Protein AF-0000000081544835 (afdb_homodimer)

Solvent-accessible surface area (backbone atoms only — not comparable to full-atom values): 35751 Å² total; per-residue (Å²): 136,82,74,79,69,82,78,79,75,72,66,30,33,35,39,36,54,40,46,16,85,91,43,63,48,45,57,60,64,55,54,33,54,38,42,28,51,51,50,50,34,56,70,40,67,52,65,45,36,77,45,71,38,38,67,65,60,48,65,33,77,53,91,85,18,53,43,54,52,24,47,81,18,37,42,95,80,66,45,62,61,75,21,33,36,33,52,86,86,36,44,33,25,45,65,66,43,40,54,21,29,47,28,47,77,41,28,89,22,45,18,46,61,46,34,93,37,40,28,68,50,38,75,85,35,35,67,35,43,39,51,35,50,43,47,41,52,25,49,60,50,49,52,47,68,46,46,46,55,70,43,44,68,49,47,41,65,59,25,33,70,72,50,25,53,49,65,55,27,36,78,67,66,72,25,65,62,39,51,61,48,41,72,67,49,61,58,54,61,41,49,19,51,35,27,46,46,50,30,10,65,35,49,67,55,46,78,81,74,66,63,27,29,42,84,49,56,84,86,53,84,48,77,90,55,33,51,67,53,72,82,59,67,78,42,60,34,82,43,30,48,87,38,68,14,46,48,35,29,52,53,48,13,51,49,48,26,31,46,60,43,34,50,63,56,27,40,25,49,51,35,38,54,38,62,44,30,54,51,39,29,44,49,49,82,81,25,74,43,36,67,57,76,70,42,51,39,88,62,40,31,85,34,56,48,69,23,64,59,43,56,62,37,51,51,52,53,42,63,75,44,30,81,55,53,50,32,30,62,71,35,46,52,78,64,81,62,38,62,78,124,137,85,76,79,72,82,82,79,74,73,67,30,34,36,39,36,56,40,45,16,86,90,43,62,50,45,58,64,63,56,54,32,54,36,42,27,49,52,48,47,34,57,70,40,67,52,64,46,36,77,46,71,38,39,68,66,60,48,65,33,76,54,91,85,19,55,43,56,50,24,47,83,19,36,46,94,80,66,46,59,61,75,21,32,36,32,52,85,87,36,43,33,25,45,64,67,44,41,52,21,29,46,30,47,78,41,28,89,22,45,18,47,62,46,35,92,36,40,26,69,50,38,75,86,36,35,68,33,44,39,52,35,50,42,47,40,50,24,48,60,50,49,52,48,67,46,44,45,56,68,42,45,66,49,46,42,64,58,25,34,72,73,49,24,53,49,66,55,28,36,79,70,66,72,23,65,62,38,53,61,48,42,71,68,51,60,59,55,60,42,48,18,51,35,28,45,44,50,30,11,65,36,49,66,55,47,78,81,74,65,60,26,28,41,85,48,57,84,87,53,84,47,75,90,56,32,52,65,55,72,82,59,67,79,42,60,33,82,45,31,49,87,37,68,14,47,49,34,31,52,53,47,13,51,50,48,26,31,46,57,43,34,49,62,54,26,41,26,49,52,36,37,55,41,61,45,30,53,50,40,30,42,49,48,82,82,25,74,43,36,66,58,77,70,40,50,39,88,61,38,32,84,35,55,49,69,24,64,60,42,57,61,37,51,51,52,52,43,60,74,46,33,74,56,53,52,33,34,58,72,39,43,47,76,63,82,63,46,66,79,119

InterPro domains:
  IPR004045 Glutathione S-transferase, N-terminal [PS50404] (21-110)
  IPR036249 Thioredoxin-like superfamily [SSF52833] (33-110)

Nearest PDB structures (foldseek):
  8k2o-assembly4_D  TM=5.465E-01  e=6.465E-05  Thinopyrum elongatum
  7beu-assembly1_A  TM=4.600E-01  e=4.091E-03  Homo sapiens
  2ab6-assembly1_A  TM=5.262E-01  e=4.598E-02  Homo sapiens
  8k2o-assembly4_D  TM=5.471E-01  e=4.893E-05  Thinopyrum elongatum
  4j2f-assembly1_A-2  TM=5.824E-01  e=7.814E-04  Ricinus communis

Secondary structure (DSSP, 8-state):
-----------EEEEEE-S-TT-TTS-S--SHHHHHHHHHHHHHT--EEEEEE-HHHHH--STT-HHHHHGGGSTTTTS--S-EEEETTEEEESHHHHHHHHHHHSTTSB-SSSTTSBGGGTGGGHHHHHHHHHHHHHHHHHHHHHHHHHHHHHHHTTS-HHHHHHHTSHHHHTSTTHHHHHHHS-HHHHHHHHHHHHHHHGGGGSPPPPP-BTTPPTT---TTT--PPP--S---SSS-SSS--HHHHHHHHHHHHHHHH-HHHHHHHHSSSSHHHHHHHHHGGGGTT---GGGGSTT-STT----TTHHHHHHHHHHHHHHHHHHHHTT----S-----/-----------EEEEEE-S-TT-TTS-S--SHHHHHHHHHHHHHT--EEEEEE-HHHHH--STT-HHHHHGGGS-TTSS--S-EEEETTEEEESHHHHHHHHHHHSTTSB-SSSTTSBGGGTGGGHHHHHHHHHHHHHHHHHHHHHHHHHHHHHHHTTS-HHHHHHHTSHHHHTSTTHHHHHHHS-HHHHHHHHHHHHHHHGGGGSPPPPP-BTTPPTT---TTT--PPP--S---SSSSSSS--HHHHHHHHHHHHHHHH-HHHHHHHH-SSSHHHHHHHHHGGGGTT---GGGGSTT-STT----TTHHHHHHHHHHHTHHHHHHHHTT----S-----

Radius of gyration: 26.24 Å; Cα contacts (8 Å, |Δi|>4): 1196; chains: 2; bounding box: 68×91×62 Å

Organism: NCBI:txid157183

Sequence (682 aa):
MSSASPNSTVLLVLYDILPNVHQPQRPYALLPNPWITRLILKSKGIPFVVKPITTTELRAEGPGSFRERFGSTLGPNDRPLIPMIEHNGRLVGDTVTIAHYLDFHFPETPSPYLPELQASQLKENALAHSIAANQATQLRATIAQRHVQLVYEQCTELFDEEQRGWMRSDAKLGMPNAYNLFMSMDRATLLASARIHVAGVFSILSPPSTPRIEGLSPHQDTTDLLLTPPAQQQQQFLSSPTKPGLLDFTVFGWFLLTYTADLPLNHAIWSESSFKAREWLGVYKGGEYALRGDVAKEGHWPGDVPLRGVEEWATRMFALYDNYTRRIVEGEVLEGEPEKLMSSASPNSTVLLVLYDILPNVHQPQRPYALLPNPWITRLILKSKGIPFVVKPITTTELRAEGPGSFRERFGSTLGPNDRPLIPMIEHNGRLVGDTVTIAHYLDFHFPETPSPYLPELQASQLKENALAHSIAANQATQLRATIAQRHVQLVYEQCTELFDEEQRGWMRSDAKLGMPNAYNLFMSMDRATLLASARIHVAGVFSILSPPSTPRIEGLSPHQDTTDLLLTPPAQQQQQFLSSPTKPGLLDFTVFGWFLLTYTADLPLNHAIWSESSFKAREWLGVYKGGEYALRGDVAKEGHWPGDVPLRGVEEWATRMFALYDNYTRRIVEGEVLEGEPEKL

Foldseek 3Di:
DDPPDPPPQQAKEKEFEQQEPVCSLFQTHQFLFSLLLVVQCVQQVGQHHYDYDYPCQQQDDDPPGPLVLCPPNCPDLSGNDDTWMADPRHIFHDNLRSQVVCCVVSQQGARLLQRVDGSVCCVVVVVSSVVSSVVLVVLLVPQCVLLCLQQVVLLLVSGPPVRSPVSQDCSNVVHPPVNVVSVPDQNLVSLLVLQVVLLVLCVLLDDDDADDDPPDDGPDDCVVPDDDDPPPARQLESNGRPDHHSSRSSVVSSLLNCLQSPVLSSCCRQPQANVSVQVCCCPVPPNPNHDDDPCNDAPRRSSRHGNPSRVSSNVVVCVSCPVPSVCSSVSRSPPPPSVPD/DPPPDPPPQQAKEKEFEQQEPVCSLAFTHQFLFSLLLVVLCVQQVGFHHYDYDYPCQQQDDDPPGPLVLCPPNCDDLSGNDDTWMADPNHIFHDNLRSQVVCCVVSQQGARLLQRVDGSVCCVVVVVSSVVSSVVLVVLLVPQCVLLCLQQVVLLLVSGPPVRSCVSQDCSNVVHPPVNVVSVPDQNLVSLLVLQVVLLVLCVLLDDDDADDDPPDDGPDDCVVPDDDDPPPARQLESNGRPDHHSSRSSVVSSLLNCLQSPVLSSCCRQPQANVSVQVCCCPPPPNPNHDDDQCNDAPRRSSRHGNPSRVSSNVVVCVSVPCPSVCSSVSRSPPPPSVDD

pLDDT: mean 86.7, std 15.69, range [23.08, 98.38]

Structure (mmCIF, N/CA/C/O backbone):
data_AF-0000000081544835-model_v1
#
loop_
_entity.id
_entity.type
_entity.pdbx_description
1 polymer 'Uncharacterized protein'
#
loop_
_atom_site.group_PDB
_atom_site.id
_atom_site.type_symbol
_atom_site.label_atom_id
_atom_site.label_alt_id
_atom_site.label_comp_id
_atom_site.label_asym_id
_atom_site.label_entity_id
_atom_site.label_seq_id
_atom_site.pdbx_PDB_ins_code
_atom_site.Cartn_x
_atom_site.Cartn_y
_atom_site.Cartn_z
_atom_site.occupancy
_atom_site.B_iso_or_equiv
_atom_site.auth_seq_id
_atom_site.auth_comp_id
_atom_site.auth_asym_id
_atom_site.auth_atom_id
_atom_site.pdbx_PDB_model_num
ATOM 1 N N . MET A 1 1 ? -37.125 -48.875 -10.977 1 27 1 MET A N 1
ATOM 2 C CA . MET A 1 1 ? -36.5 -48.219 -9.836 1 27 1 MET A CA 1
ATOM 3 C C . MET A 1 1 ? -35.188 -47.562 -10.234 1 27 1 MET A C 1
ATOM 5 O O . MET A 1 1 ? -34.156 -48.25 -10.352 1 27 1 MET A O 1
ATOM 9 N N . SER A 1 2 ? -35.062 -46.625 -11.125 1 27.91 2 SER A N 1
ATOM 10 C CA . SER A 1 2 ? -34.031 -46.062 -12.008 1 27.91 2 SER A CA 1
ATOM 11 C C . SER A 1 2 ? -32.906 -45.406 -11.211 1 27.91 2 SER A C 1
ATOM 13 O O . SER A 1 2 ? -33.188 -44.469 -10.43 1 27.91 2 SER A O 1
ATOM 15 N N . SER A 1 3 ? -31.875 -46.094 -10.703 1 28.77 3 SER A N 1
ATOM 16 C CA . SER A 1 3 ? -30.719 -45.688 -9.914 1 28.77 3 SER A CA 1
ATOM 17 C C . SER A 1 3 ? -30.062 -44.438 -10.484 1 28.77 3 SER A C 1
ATOM 19 O O . SER A 1 3 ? -29.781 -44.375 -11.68 1 28.77 3 SER A O 1
ATOM 21 N N . ALA A 1 4 ? -30.484 -43.25 -9.953 1 38.69 4 ALA A N 1
ATOM 22 C CA . ALA A 1 4 ? -29.875 -41.969 -10.336 1 38.69 4 ALA A CA 1
ATOM 23 C C . ALA A 1 4 ? -28.375 -42.125 -10.523 1 38.69 4 ALA A C 1
ATOM 25 O O . ALA A 1 4 ? -27.672 -42.625 -9.648 1 38.69 4 ALA A O 1
ATOM 26 N N . SER A 1 5 ? -27.828 -42.375 -11.727 1 34.06 5 SER A N 1
ATOM 27 C CA . SER A 1 5 ? -26.438 -42.438 -12.117 1 34.06 5 SER A CA 1
ATOM 28 C C . SER A 1 5 ? -25.578 -41.469 -11.328 1 34.06 5 SER A C 1
ATOM 30 O O . SER A 1 5 ? -26.031 -40.344 -11.031 1 34.06 5 SER A O 1
ATOM 32 N N . PRO A 1 6 ? -24.5 -41.844 -10.586 1 37.78 6 PRO A N 1
ATOM 33 C CA . PRO A 1 6 ? -23.672 -40.938 -9.773 1 37.78 6 PRO A CA 1
ATOM 34 C C . PRO A 1 6 ? -23.312 -39.656 -10.5 1 37.78 6 PRO A C 1
ATOM 36 O O . PRO A 1 6 ? -23.125 -39.656 -11.719 1 37.78 6 PRO A O 1
ATOM 39 N N . ASN A 1 7 ? -23.922 -38.469 -10.359 1 38.34 7 ASN A N 1
ATOM 40 C CA . ASN A 1 7 ? -23.562 -37.125 -10.805 1 38.34 7 ASN A CA 1
ATOM 41 C C . ASN A 1 7 ? -22.062 -36.938 -10.891 1 38.34 7 ASN A C 1
ATOM 43 O O . ASN A 1 7 ? -21.359 -36.969 -9.875 1 38.34 7 ASN A O 1
ATOM 47 N N . SER A 1 8 ? -21.234 -37.469 -11.758 1 40.53 8 SER A N 1
ATOM 48 C CA . SER A 1 8 ? -19.828 -37.312 -12.07 1 40.53 8 SER A CA 1
ATOM 49 C C . SER A 1 8 ? -19.359 -35.875 -11.75 1 40.53 8 SER A C 1
ATOM 51 O O . SER A 1 8 ? -19.688 -34.938 -12.477 1 40.53 8 SER A O 1
ATOM 53 N N . THR A 1 9 ? -19.438 -35.312 -10.586 1 49.5 9 THR A N 1
ATOM 54 C CA . THR A 1 9 ? -18.984 -34.031 -10.07 1 49.5 9 THR A CA 1
ATOM 55 C C . THR A 1 9 ? -17.688 -33.594 -10.75 1 49.5 9 THR A C 1
ATOM 57 O O . THR A 1 9 ? -16.656 -34.281 -10.633 1 49.5 9 THR A O 1
ATOM 60 N N . VAL A 1 10 ? -17.672 -33.094 -11.93 1 56.66 10 VAL A N 1
ATOM 61 C CA . VAL A 1 10 ? -16.578 -32.562 -12.711 1 56.66 10 VAL A CA 1
ATOM 62 C C . VAL A 1 10 ? -15.641 -31.766 -11.797 1 56.66 10 VAL A C 1
ATOM 64 O O . VAL A 1 10 ? -16.047 -30.766 -11.195 1 56.66 10 VAL A O 1
ATOM 67 N N . LEU A 1 11 ? -14.445 -32.312 -11.289 1 80.5 11 LEU A N 1
ATOM 68 C CA . LEU A 1 11 ? -13.477 -31.812 -10.312 1 80.5 11 LEU A CA 1
ATOM 69 C C . LEU A 1 11 ? -12.719 -30.609 -10.852 1 80.5 11 LEU A C 1
ATOM 71 O O . LEU A 1 11 ? -12.305 -30.594 -12.016 1 80.5 11 LEU A O 1
ATOM 75 N N . LEU A 1 12 ? -12.82 -29.422 -10.352 1 93.81 12 LEU A N 1
ATOM 76 C CA . LEU A 1 12 ? -12.023 -28.234 -10.617 1 93.81 12 LEU A CA 1
ATOM 77 C C . LEU A 1 12 ? -10.531 -28.547 -10.547 1 93.81 12 LEU A C 1
ATOM 79 O O . LEU A 1 12 ? -10.086 -29.266 -9.648 1 93.81 12 LEU A O 1
ATOM 83 N N . VAL A 1 13 ? -9.797 -28.203 -11.641 1 94.5 13 VAL A N 1
ATOM 84 C CA . VAL A 1 13 ? -8.359 -28.422 -11.719 1 94.5 13 VAL A CA 1
ATOM 85 C C . VAL A 1 13 ? -7.621 -27.109 -11.453 1 94.5 13 VAL A C 1
ATOM 87 O O . VAL A 1 13 ? -7.973 -26.078 -12.016 1 94.5 13 VAL A O 1
ATOM 90 N N . LEU A 1 14 ? -6.676 -27.125 -10.578 1 93.81 14 LEU A N 1
ATOM 91 C CA . LEU A 1 14 ? -5.734 -26.016 -10.383 1 93.81 14 LEU A CA 1
ATOM 92 C C . LEU A 1 14 ? -4.387 -26.328 -11.023 1 93.81 14 LEU A C 1
ATOM 94 O O . LEU A 1 14 ? -3.75 -27.328 -10.672 1 93.81 14 LEU A O 1
ATOM 98 N N . TYR A 1 15 ? -3.996 -25.531 -11.961 1 92.81 15 TYR A N 1
ATOM 99 C CA . TYR A 1 15 ? -2.67 -25.672 -12.547 1 92.81 15 TYR A CA 1
ATOM 100 C C . TYR A 1 15 ? -1.624 -24.938 -11.719 1 92.81 15 TYR A C 1
ATOM 102 O O . TYR A 1 15 ? -1.771 -23.75 -11.43 1 92.81 15 TYR A O 1
ATOM 110 N N . ASP A 1 16 ? -0.625 -25.641 -11.289 1 89.62 16 ASP A N 1
ATOM 111 C CA . ASP A 1 16 ? 0.481 -25.094 -10.508 1 89.62 16 ASP A CA 1
ATOM 112 C C . ASP A 1 16 ? 1.826 -25.469 -11.125 1 89.62 16 ASP A C 1
ATOM 114 O O . ASP A 1 16 ? 1.907 -26.406 -11.938 1 89.62 16 ASP A O 1
ATOM 118 N N . ILE A 1 17 ? 2.85 -24.797 -10.773 1 89.19 17 ILE A N 1
ATOM 119 C CA . ILE A 1 17 ? 4.148 -25 -11.406 1 89.19 17 ILE A CA 1
ATOM 120 C C . ILE A 1 17 ? 4.887 -26.141 -10.727 1 89.19 17 ILE A C 1
ATOM 122 O O . ILE A 1 17 ? 4.852 -26.281 -9.5 1 89.19 17 ILE A O 1
ATOM 126 N N . LEU A 1 18 ? 5.418 -27.031 -11.539 1 86.44 18 LEU A N 1
ATOM 127 C CA . LEU A 1 18 ? 6.391 -28.031 -11.133 1 86.44 18 LEU A CA 1
ATOM 128 C C . LEU A 1 18 ? 7.812 -27.547 -11.359 1 86.44 18 LEU A C 1
ATOM 130 O O . LEU A 1 18 ? 8.328 -27.594 -12.477 1 86.44 18 LEU A O 1
ATOM 134 N N . PRO A 1 19 ? 8.469 -27.094 -10.336 1 86.88 19 PRO A N 1
ATOM 135 C CA . PRO A 1 19 ? 9.766 -26.453 -10.539 1 86.88 19 PRO A CA 1
ATOM 136 C C . PRO A 1 19 ? 10.859 -27.422 -10.984 1 86.88 19 PRO A C 1
ATOM 138 O O . PRO A 1 19 ? 11.75 -27.047 -11.742 1 86.88 19 PRO A O 1
ATOM 141 N N . ASN A 1 20 ? 10.82 -28.656 -10.461 1 86.62 20 ASN A N 1
ATOM 142 C CA . ASN A 1 20 ? 11.875 -29.625 -10.742 1 86.62 20 ASN A CA 1
ATOM 143 C C . ASN A 1 20 ? 11.305 -30.984 -11.133 1 86.62 20 ASN A C 1
ATOM 145 O O . ASN A 1 20 ? 10.812 -31.719 -10.273 1 86.62 20 ASN A O 1
ATOM 149 N N . VAL A 1 21 ? 11.438 -31.359 -12.383 1 84.88 21 VAL A N 1
ATOM 150 C CA . VAL A 1 21 ? 10.836 -32.594 -12.906 1 84.88 21 VAL A CA 1
ATOM 151 C C . VAL A 1 21 ? 11.594 -33.812 -12.367 1 84.88 21 VAL A C 1
ATOM 153 O O . VAL A 1 21 ? 11.055 -34.906 -12.336 1 84.88 21 VAL A O 1
ATOM 156 N N . HIS A 1 22 ? 12.805 -33.531 -12.008 1 84.06 22 HIS A N 1
ATOM 157 C CA . HIS A 1 22 ? 13.625 -34.625 -11.531 1 84.06 22 HIS A CA 1
ATOM 158 C C . HIS A 1 22 ? 13.406 -34.875 -10.039 1 84.06 22 HIS A C 1
ATOM 160 O O . HIS A 1 22 ? 13.812 -35.906 -9.516 1 84.06 22 HIS A O 1
ATOM 166 N N . GLN A 1 23 ? 12.859 -33.906 -9.328 1 76.69 23 GLN A N 1
ATOM 167 C CA . GLN A 1 23 ? 12.492 -34.031 -7.918 1 76.69 23 GLN A CA 1
ATOM 168 C C . GLN A 1 23 ? 11.07 -33.531 -7.684 1 76.69 23 GLN A C 1
ATOM 170 O O . GLN A 1 23 ? 10.859 -32.531 -6.961 1 76.69 23 GLN A O 1
ATOM 175 N N . PRO A 1 24 ? 10.195 -34.188 -8.266 1 64.62 24 PRO A N 1
ATOM 176 C CA . PRO A 1 24 ? 8.82 -33.688 -8.281 1 64.62 24 PRO A CA 1
ATOM 177 C C . PRO A 1 24 ? 8.195 -33.656 -6.891 1 64.62 24 PRO A C 1
ATOM 179 O O . PRO A 1 24 ? 7.168 -33 -6.691 1 64.62 24 PRO A O 1
ATOM 182 N N . GLN A 1 25 ? 8.898 -34.438 -5.949 1 57.38 25 GLN A N 1
ATOM 183 C CA . GLN A 1 25 ? 8.352 -34.469 -4.598 1 57.38 25 GLN A CA 1
ATOM 184 C C . GLN A 1 25 ? 8.617 -33.188 -3.857 1 57.38 25 GLN A C 1
ATOM 186 O O . GLN A 1 25 ? 8.047 -32.938 -2.791 1 57.38 25 GLN A O 1
ATOM 191 N N . ARG A 1 26 ? 9.656 -32.375 -4.242 1 57.75 26 ARG A N 1
ATOM 192 C CA . ARG A 1 26 ? 10.031 -31.234 -3.42 1 57.75 26 ARG A CA 1
ATOM 193 C C . ARG A 1 26 ? 9.836 -29.922 -4.184 1 57.75 26 ARG A C 1
ATOM 195 O O . ARG A 1 26 ? 9.992 -29.891 -5.406 1 57.75 26 ARG A O 1
ATOM 202 N N . PRO A 1 27 ? 9.672 -29.094 -3.186 1 56.38 27 PRO A N 1
ATOM 203 C CA . PRO A 1 27 ? 8.391 -28.438 -2.904 1 56.38 27 PRO A CA 1
ATOM 204 C C . PRO A 1 27 ? 7.578 -28.172 -4.168 1 56.38 27 PRO A C 1
ATOM 206 O O . PRO A 1 27 ? 8.133 -27.734 -5.18 1 56.38 27 PRO A O 1
ATOM 209 N N . TYR A 1 28 ? 6.121 -28.812 -4.219 1 56.66 28 TYR A N 1
ATOM 210 C CA . TYR A 1 28 ? 5.188 -28.391 -5.25 1 56.66 28 TYR A CA 1
ATOM 211 C C . TYR A 1 28 ? 4.41 -27.156 -4.801 1 56.66 28 TYR A C 1
ATOM 213 O O . TYR A 1 28 ? 4.312 -26.875 -3.604 1 56.66 28 TYR A O 1
ATOM 221 N N . ALA A 1 29 ? 4.469 -25.984 -5.434 1 61.53 29 ALA A N 1
ATOM 222 C CA . ALA A 1 29 ? 3.74 -24.75 -5.168 1 61.53 29 ALA A CA 1
ATOM 223 C C . ALA A 1 29 ? 4.668 -23.672 -4.613 1 61.53 29 ALA A C 1
ATOM 225 O O . ALA A 1 29 ? 4.555 -23.297 -3.447 1 61.53 29 ALA A O 1
ATOM 226 N N . LEU A 1 30 ? 5.406 -23.297 -5.332 1 78.44 30 LEU A N 1
ATOM 227 C CA . LEU A 1 30 ? 6.477 -22.391 -4.945 1 78.44 30 LEU A CA 1
ATOM 228 C C . LEU A 1 30 ? 6.031 -20.938 -5.098 1 78.44 30 LEU A C 1
ATOM 230 O O . LEU A 1 30 ? 6.168 -20.141 -4.164 1 78.44 30 LEU A O 1
ATOM 234 N N . LEU A 1 31 ? 5.305 -20.734 -6.121 1 89.56 31 LEU A N 1
ATOM 235 C CA . LEU A 1 31 ? 5.094 -19.344 -6.52 1 89.56 31 LEU A CA 1
ATOM 236 C C . LEU A 1 31 ? 3.871 -18.766 -5.82 1 89.56 31 LEU A C 1
ATOM 238 O O . LEU A 1 31 ? 2.889 -19.469 -5.586 1 89.56 31 LEU A O 1
ATOM 242 N N . PRO A 1 32 ? 3.846 -17.516 -5.484 1 93.25 32 PRO A N 1
ATOM 243 C CA . PRO A 1 32 ? 2.783 -16.875 -4.703 1 93.25 32 PRO A CA 1
ATOM 244 C C . PRO A 1 32 ? 1.423 -16.938 -5.395 1 93.25 32 PRO A C 1
ATOM 246 O O . PRO A 1 32 ? 0.409 -17.203 -4.742 1 93.25 32 PRO A O 1
ATOM 249 N N . ASN A 1 33 ? 1.358 -16.75 -6.684 1 93.62 33 ASN A N 1
ATOM 250 C CA . ASN A 1 33 ? 0.078 -16.594 -7.367 1 93.62 33 ASN A CA 1
ATOM 251 C C . ASN A 1 33 ? -0.736 -17.891 -7.328 1 93.62 33 ASN A C 1
ATOM 253 O O . ASN A 1 33 ? -1.919 -17.875 -6.98 1 93.62 33 ASN A O 1
ATOM 257 N N . PRO A 1 34 ? -0.154 -19.047 -7.621 1 92.25 34 PRO A N 1
ATOM 258 C CA . PRO A 1 34 ? -0.93 -20.281 -7.449 1 92.25 34 PRO A CA 1
ATOM 259 C C . PRO A 1 34 ? -1.354 -20.5 -6 1 92.25 34 PRO A C 1
ATOM 261 O O . PRO A 1 34 ? -2.43 -21.047 -5.75 1 92.25 34 PRO A O 1
ATOM 264 N N . TRP A 1 35 ? -0.505 -20.094 -5.055 1 91.56 35 TRP A N 1
ATOM 265 C CA . TRP A 1 35 ? -0.879 -20.203 -3.65 1 91.56 35 TRP A CA 1
ATOM 266 C C . TRP A 1 35 ? -2.146 -19.406 -3.363 1 91.56 35 TRP A C 1
ATOM 268 O O . TRP A 1 35 ? -3.031 -19.875 -2.643 1 91.56 35 TRP A O 1
ATOM 278 N N . ILE A 1 36 ? -2.23 -18.203 -3.881 1 95.19 36 ILE A N 1
ATOM 279 C CA . ILE A 1 36 ? -3.389 -17.359 -3.645 1 95.19 36 ILE A CA 1
ATOM 280 C C . ILE A 1 36 ? -4.66 -18.078 -4.098 1 95.19 36 ILE A C 1
ATOM 282 O O . ILE A 1 36 ? -5.637 -18.156 -3.348 1 95.19 36 ILE A O 1
ATOM 286 N N . THR A 1 37 ? -4.648 -18.672 -5.285 1 95.19 37 THR A N 1
ATOM 287 C CA . THR A 1 37 ? -5.809 -19.375 -5.816 1 95.19 37 THR A CA 1
ATOM 288 C C . THR A 1 37 ? -6.117 -20.609 -4.98 1 95.19 37 THR A C 1
ATOM 290 O O . THR A 1 37 ? -7.281 -20.891 -4.691 1 95.19 37 THR A O 1
ATOM 293 N N . ARG A 1 38 ? -5.094 -21.297 -4.613 1 91.62 38 ARG A N 1
ATOM 294 C CA . ARG A 1 38 ? -5.254 -22.469 -3.75 1 91.62 38 ARG A CA 1
ATOM 295 C C . ARG A 1 38 ? -5.965 -22.094 -2.455 1 91.62 38 ARG A C 1
ATOM 297 O O . ARG A 1 38 ? -6.887 -22.797 -2.025 1 91.62 38 ARG A O 1
ATOM 304 N N . LEU A 1 39 ? -5.535 -21.047 -1.854 1 93.19 39 LEU A N 1
ATOM 305 C CA . LEU A 1 39 ? -6.094 -20.609 -0.579 1 93.19 39 LEU A CA 1
ATOM 306 C C . LEU A 1 39 ? -7.523 -20.109 -0.753 1 93.19 39 LEU A C 1
ATOM 308 O O . LEU A 1 39 ? -8.359 -20.297 0.134 1 93.19 39 LEU A O 1
ATOM 312 N N . ILE A 1 40 ? -7.832 -19.453 -1.902 1 96.25 40 ILE A N 1
ATOM 313 C CA . ILE A 1 40 ? -9.211 -19.078 -2.209 1 96.25 40 ILE A CA 1
ATOM 314 C C . ILE A 1 40 ? -10.086 -20.328 -2.291 1 96.25 40 ILE A C 1
ATOM 316 O O . ILE A 1 40 ? -11.156 -20.375 -1.687 1 96.25 40 ILE A O 1
ATOM 320 N N . LEU A 1 41 ? -9.625 -21.328 -3.02 1 93.94 41 LEU A N 1
ATOM 321 C CA . LEU A 1 41 ? -10.383 -22.578 -3.174 1 93.94 41 LEU A CA 1
ATOM 322 C C . LEU A 1 41 ? -10.625 -23.234 -1.819 1 93.94 41 LEU A C 1
ATOM 324 O O . LEU A 1 41 ? -11.742 -23.688 -1.535 1 93.94 41 LEU A O 1
ATOM 328 N N . LYS A 1 42 ? -9.617 -23.234 -1.012 1 91 42 LYS A N 1
ATOM 329 C CA . LYS A 1 42 ? -9.734 -23.828 0.318 1 91 42 LYS A CA 1
ATOM 330 C C . LYS A 1 42 ? -10.719 -23.047 1.187 1 91 42 LYS A C 1
ATOM 332 O O . LYS A 1 42 ? -11.547 -23.625 1.884 1 91 42 LYS A O 1
ATOM 337 N N . SER A 1 43 ? -10.609 -21.734 1.149 1 93.62 43 SER A N 1
ATOM 338 C CA . SER A 1 43 ? -11.477 -20.906 1.968 1 93.62 43 SER A CA 1
ATOM 339 C C . SER A 1 43 ? -12.938 -21.062 1.562 1 93.62 43 SER A C 1
ATOM 341 O O . SER A 1 43 ? -13.836 -20.938 2.398 1 93.62 43 SER A O 1
ATOM 343 N N . LYS A 1 44 ? -13.172 -21.391 0.288 1 95.12 44 LYS A N 1
ATOM 344 C CA . LYS A 1 44 ? -14.523 -21.562 -0.24 1 95.12 44 LYS A CA 1
ATOM 345 C C . LYS A 1 44 ? -15.008 -23 -0.087 1 95.12 44 LYS A C 1
ATOM 347 O O . LYS A 1 44 ? -16.188 -23.297 -0.321 1 95.12 44 LYS A O 1
ATOM 352 N N . GLY A 1 45 ? -14.094 -23.891 0.273 1 91.06 45 GLY A N 1
ATOM 353 C CA . GLY A 1 45 ? -14.453 -25.281 0.428 1 91.06 45 GLY A CA 1
ATOM 354 C C . GLY A 1 45 ? -14.734 -25.969 -0.892 1 91.06 45 GLY A C 1
ATOM 355 O O . GLY A 1 45 ? -15.57 -26.875 -0.957 1 91.06 45 GLY A O 1
ATOM 356 N N . ILE A 1 46 ? -14.094 -25.547 -1.928 1 92.88 46 ILE A N 1
ATOM 357 C CA . ILE A 1 46 ? -14.305 -26.125 -3.252 1 92.88 46 ILE A CA 1
ATOM 358 C C . ILE A 1 46 ? -13.312 -27.25 -3.486 1 92.88 46 ILE A C 1
ATOM 360 O O . ILE A 1 46 ? -12.102 -27.047 -3.41 1 92.88 46 ILE A O 1
ATOM 364 N N . PRO A 1 47 ? -13.82 -28.453 -3.736 1 90.44 47 PRO A N 1
ATOM 365 C CA . PRO A 1 47 ? -12.891 -29.531 -4.066 1 90.44 47 PRO A CA 1
ATOM 366 C C . PRO A 1 47 ? -12.141 -29.297 -5.375 1 90.44 47 PRO A C 1
ATOM 368 O O . PRO A 1 47 ? -12.719 -28.766 -6.332 1 90.44 47 PRO A O 1
ATOM 371 N N . PHE A 1 48 ? -10.867 -29.578 -5.422 1 89.75 48 PHE A N 1
ATOM 372 C CA . PHE A 1 48 ? -10.07 -29.422 -6.629 1 89.75 48 PHE A CA 1
ATOM 373 C C . PHE A 1 48 ? -8.906 -30.406 -6.645 1 89.75 48 PHE A C 1
ATOM 375 O O . PHE A 1 48 ? -8.57 -30.984 -5.613 1 89.75 48 PHE A O 1
ATOM 382 N N . VAL A 1 49 ? -8.445 -30.656 -7.82 1 87.75 49 VAL A N 1
ATOM 383 C CA . VAL A 1 49 ? -7.211 -31.406 -8 1 87.75 49 VAL A CA 1
ATOM 384 C C . VAL A 1 49 ? -6.129 -30.5 -8.578 1 87.75 49 VAL A C 1
ATOM 386 O O . VAL A 1 49 ? -6.434 -29.531 -9.289 1 87.75 49 VAL A O 1
ATOM 389 N N . VAL A 1 50 ? -4.84 -30.75 -8.227 1 86.75 50 VAL A N 1
ATOM 390 C CA . VAL A 1 50 ? -3.725 -29.938 -8.711 1 86.75 50 VAL A CA 1
ATOM 391 C C . VAL A 1 50 ? -3.047 -30.641 -9.883 1 86.75 50 VAL A C 1
ATOM 393 O O . VAL A 1 50 ? -2.76 -31.844 -9.812 1 86.75 50 VAL A O 1
ATOM 396 N N . LYS A 1 51 ? -2.947 -30.016 -10.914 1 88.81 51 LYS A N 1
ATOM 397 C CA . LYS A 1 51 ? -2.154 -30.484 -12.047 1 88.81 51 LYS A CA 1
ATOM 398 C C . LYS A 1 51 ? -0.86 -29.688 -12.18 1 88.81 51 LYS A C 1
ATOM 400 O O . LYS A 1 51 ? -0.879 -28.531 -12.609 1 88.81 51 LYS A O 1
ATOM 405 N N . PRO A 1 52 ? 0.266 -30.281 -11.812 1 88.25 52 PRO A N 1
ATOM 406 C CA . PRO A 1 52 ? 1.551 -29.594 -11.992 1 88.25 52 PRO A CA 1
ATOM 407 C C . PRO A 1 52 ? 1.964 -29.5 -13.461 1 88.25 52 PRO A C 1
ATOM 409 O O . PRO A 1 52 ? 1.77 -30.438 -14.227 1 88.25 52 PRO A O 1
ATOM 412 N N . ILE A 1 53 ? 2.424 -28.359 -13.828 1 91 53 ILE A N 1
ATOM 413 C CA . ILE A 1 53 ? 2.922 -28.156 -15.188 1 91 53 ILE A CA 1
ATOM 414 C C . ILE A 1 53 ? 4.285 -27.484 -15.141 1 91 53 ILE A C 1
ATOM 416 O O . ILE A 1 53 ? 4.602 -26.781 -14.172 1 91 53 ILE A O 1
ATOM 420 N N . THR A 1 54 ? 5.129 -27.719 -16.141 1 91.94 54 THR A N 1
ATOM 421 C CA . THR A 1 54 ? 6.43 -27.062 -16.25 1 91.94 54 THR A CA 1
ATOM 422 C C . THR A 1 54 ? 6.309 -25.719 -16.969 1 91.94 54 THR A C 1
ATOM 424 O O . THR A 1 54 ? 5.273 -25.438 -17.562 1 91.94 54 THR A O 1
ATOM 427 N N . THR A 1 55 ? 7.387 -24.953 -16.875 1 93.62 55 THR A N 1
ATOM 428 C CA . THR A 1 55 ? 7.414 -23.703 -17.609 1 93.62 55 THR A CA 1
ATOM 429 C C . THR A 1 55 ? 7.387 -23.953 -19.109 1 93.62 55 THR A C 1
ATOM 431 O O . THR A 1 55 ? 6.867 -23.141 -19.875 1 93.62 55 THR A O 1
ATOM 434 N N . THR A 1 56 ? 7.93 -25.094 -19.516 1 94.19 56 THR A N 1
ATOM 435 C CA . THR A 1 56 ? 7.91 -25.484 -20.922 1 94.19 56 THR A CA 1
ATOM 436 C C . THR A 1 56 ? 6.484 -25.766 -21.391 1 94.19 56 THR A C 1
ATOM 438 O O . THR A 1 56 ? 6.074 -25.297 -22.453 1 94.19 56 THR A O 1
ATOM 441 N N . GLU A 1 57 ? 5.766 -26.484 -20.594 1 93.88 57 GLU A N 1
ATOM 442 C CA . GLU A 1 57 ? 4.371 -26.766 -20.922 1 93.88 57 GLU A CA 1
ATOM 443 C C . GLU A 1 57 ? 3.531 -25.5 -20.922 1 93.88 57 GLU A C 1
ATOM 445 O O . GLU A 1 57 ? 2.654 -25.328 -21.781 1 93.88 57 GLU A O 1
ATOM 450 N N . LEU A 1 58 ? 3.812 -24.609 -19.984 1 93.94 58 LEU A N 1
ATOM 451 C CA . LEU A 1 58 ? 3.1 -23.344 -19.891 1 93.94 58 LEU A CA 1
ATOM 452 C C . LEU A 1 58 ? 3.312 -22.516 -21.156 1 93.94 58 LEU A C 1
ATOM 454 O O . LEU A 1 58 ? 2.383 -21.859 -21.625 1 93.94 58 LEU A O 1
ATOM 458 N N . ARG A 1 59 ? 4.445 -22.609 -21.75 1 93.62 59 ARG A N 1
ATOM 459 C CA . ARG A 1 59 ? 4.836 -21.75 -22.859 1 93.62 59 ARG A CA 1
ATOM 460 C C . ARG A 1 59 ? 4.594 -22.438 -24.188 1 93.62 59 ARG A C 1
ATOM 462 O O . ARG A 1 59 ? 4.848 -21.875 -25.25 1 93.62 59 ARG A O 1
ATOM 469 N N . ALA A 1 60 ? 4.141 -23.609 -24.125 1 94.38 60 ALA A N 1
ATOM 470 C CA . ALA A 1 60 ? 3.953 -24.391 -25.344 1 94.38 60 ALA A CA 1
ATOM 471 C C . ALA A 1 60 ? 3.006 -23.703 -26.312 1 94.38 60 ALA A C 1
ATOM 473 O O . ALA A 1 60 ? 2.143 -22.922 -25.891 1 94.38 60 ALA A O 1
ATOM 474 N N . GLU A 1 61 ? 3.23 -24.016 -27.516 1 92.44 61 GLU A N 1
ATOM 475 C CA . GLU A 1 61 ? 2.377 -23.516 -28.594 1 92.44 61 GLU A CA 1
ATOM 476 C C . GLU A 1 61 ? 1.732 -24.672 -29.359 1 92.44 61 GLU A C 1
ATOM 478 O O . GLU A 1 61 ? 2.15 -25.828 -29.234 1 92.44 61 GLU A O 1
ATOM 483 N N . GLY A 1 62 ? 0.661 -24.328 -30.078 1 92.19 62 GLY A N 1
ATOM 484 C CA . GLY A 1 62 ? 0.022 -25.328 -30.922 1 92.19 62 GLY A CA 1
ATOM 485 C C . GLY A 1 62 ? -1.328 -25.766 -30.406 1 92.19 62 GLY A C 1
ATOM 486 O O . GLY A 1 62 ? -1.873 -25.172 -29.469 1 92.19 62 GLY A O 1
ATOM 487 N N . PRO A 1 63 ? -1.835 -26.797 -31.031 1 93.69 63 PRO A N 1
ATOM 488 C CA . PRO A 1 63 ? -3.182 -27.266 -30.672 1 93.69 63 PRO A CA 1
ATOM 489 C C . PRO A 1 63 ? -3.273 -27.75 -29.219 1 93.69 63 PRO A C 1
ATOM 491 O O . PRO A 1 63 ? -2.447 -28.562 -28.797 1 93.69 63 PRO A O 1
ATOM 494 N N . GLY A 1 64 ? -4.23 -27.188 -28.516 1 93.06 64 GLY A N 1
ATOM 495 C CA . GLY A 1 64 ? -4.488 -27.641 -27.156 1 93.06 64 GLY A CA 1
ATOM 496 C C . GLY A 1 64 ? -3.66 -26.906 -26.125 1 93.06 64 GLY A C 1
ATOM 497 O O . GLY A 1 64 ? -3.861 -27.078 -24.922 1 93.06 64 GLY A O 1
ATOM 498 N N . SER A 1 65 ? -2.697 -26.109 -26.578 1 95.38 65 SER A N 1
ATOM 499 C CA . SER A 1 65 ? -1.866 -25.344 -25.656 1 95.38 65 SER A CA 1
ATOM 500 C C . SER A 1 65 ? -2.689 -24.297 -24.906 1 95.38 65 SER A C 1
ATOM 502 O O . SER A 1 65 ? -3.803 -23.969 -25.312 1 95.38 65 SER A O 1
ATOM 504 N N . PHE A 1 66 ? -2.146 -23.938 -23.797 1 95.81 66 PHE A N 1
ATOM 505 C CA . PHE A 1 66 ? -2.809 -22.891 -23.031 1 95.81 66 PHE A CA 1
ATOM 506 C C . PHE A 1 66 ? -2.947 -21.625 -23.859 1 95.81 66 PHE A C 1
ATOM 508 O O . PHE A 1 66 ? -3.965 -20.922 -23.781 1 95.81 66 PHE A O 1
ATOM 515 N N . ARG A 1 67 ? -1.956 -21.312 -24.641 1 94.19 67 ARG A N 1
ATOM 516 C CA . ARG A 1 67 ? -1.991 -20.141 -25.516 1 94.19 67 ARG A CA 1
ATOM 517 C C . ARG A 1 67 ? -3.17 -20.203 -26.469 1 94.19 67 ARG A C 1
ATOM 519 O O . ARG A 1 67 ? -3.895 -19.219 -26.641 1 94.19 67 ARG A O 1
ATOM 526 N N . GLU A 1 68 ? -3.318 -21.312 -27.109 1 93.25 68 GLU A N 1
ATOM 527 C CA . GLU A 1 68 ? -4.43 -21.469 -28.031 1 93.25 68 GLU A CA 1
ATOM 528 C C . GLU A 1 68 ? -5.773 -21.391 -27.312 1 93.25 68 GLU A C 1
ATOM 530 O O . GLU A 1 68 ? -6.719 -20.781 -27.812 1 93.25 68 GLU A O 1
ATOM 535 N N . ARG A 1 69 ? -5.836 -22 -26.219 1 94.44 69 ARG A N 1
ATOM 536 C CA . ARG A 1 69 ? -7.098 -22.078 -25.484 1 94.44 69 ARG A CA 1
ATOM 537 C C . ARG A 1 69 ? -7.539 -20.688 -25.031 1 94.44 69 ARG A C 1
ATOM 539 O O . ARG A 1 69 ? -8.719 -20.344 -25.125 1 94.44 69 ARG A O 1
ATOM 546 N N . PHE A 1 70 ? -6.66 -19.859 -24.5 1 92.5 70 PHE A N 1
ATOM 547 C CA . PHE A 1 70 ? -7.008 -18.5 -24.078 1 92.5 70 PHE A CA 1
ATOM 548 C C . PHE A 1 70 ? -7.262 -17.609 -25.297 1 92.5 70 PHE A C 1
ATOM 550 O O . PHE A 1 70 ? -8.109 -16.719 -25.25 1 92.5 70 PHE A O 1
ATOM 557 N N . GLY A 1 71 ? -6.484 -17.875 -26.391 1 88.62 71 GLY A N 1
ATOM 558 C CA . GLY A 1 71 ? -6.684 -17.109 -27.594 1 88.62 71 GLY A CA 1
ATOM 559 C C . GLY A 1 71 ? -6.508 -15.609 -27.406 1 88.62 71 GLY A C 1
ATOM 560 O O . GLY A 1 71 ? -5.492 -15.164 -26.859 1 88.62 71 GLY A O 1
ATOM 561 N N . SER A 1 72 ? -7.57 -14.852 -27.672 1 83.81 72 SER A N 1
ATOM 562 C CA . SER A 1 72 ? -7.512 -13.391 -27.656 1 83.81 72 SER A CA 1
ATOM 563 C C . SER A 1 72 ? -7.547 -12.852 -26.234 1 83.81 72 SER A C 1
ATOM 565 O O . SER A 1 72 ? -7.352 -11.656 -26.016 1 83.81 72 SER A O 1
ATOM 567 N N . THR A 1 73 ? -7.594 -13.75 -25.188 1 86.75 73 THR A N 1
ATOM 568 C CA . THR A 1 73 ? -7.727 -13.281 -23.812 1 86.75 73 THR A CA 1
ATOM 569 C C . THR A 1 73 ? -6.43 -13.5 -23.047 1 86.75 73 THR A C 1
ATOM 571 O O . THR A 1 73 ? -6.441 -13.578 -21.812 1 86.75 73 THR A O 1
ATOM 574 N N . LEU A 1 74 ? -5.344 -13.719 -23.734 1 81.88 74 LEU A N 1
ATOM 575 C CA . LEU A 1 74 ? -4.059 -14.008 -23.109 1 81.88 74 LEU A CA 1
ATOM 576 C C . LEU A 1 74 ? -3.633 -12.867 -22.188 1 81.88 74 LEU A C 1
ATOM 578 O O . LEU A 1 74 ? -2.857 -13.078 -21.25 1 81.88 74 LEU A O 1
ATOM 582 N N . GLY A 1 75 ? -4.168 -11.672 -22.438 1 67.12 75 GLY A N 1
ATOM 583 C CA . GLY A 1 75 ? -3.814 -10.539 -21.594 1 67.12 75 GLY A CA 1
ATOM 584 C C . GLY A 1 75 ? -2.631 -9.75 -22.125 1 67.12 75 GLY A C 1
ATOM 585 O O . GLY A 1 75 ? -2.232 -9.922 -23.281 1 67.12 75 GLY A O 1
ATOM 586 N N . PRO A 1 76 ? -2.068 -8.812 -21.281 1 58.91 76 PRO A N 1
ATOM 587 C CA . PRO A 1 76 ? -1.146 -7.773 -21.75 1 58.91 76 PRO A CA 1
ATOM 588 C C . PRO A 1 76 ? 0.196 -8.336 -22.203 1 58.91 76 PRO A C 1
ATOM 590 O O . PRO A 1 76 ? 0.875 -7.73 -23.031 1 58.91 76 PRO A O 1
ATOM 593 N N . ASN A 1 77 ? 0.611 -9.406 -21.641 1 65.25 77 ASN A N 1
ATOM 594 C CA . ASN A 1 77 ? 1.938 -9.852 -22.047 1 65.25 77 ASN A CA 1
ATOM 595 C C . ASN A 1 77 ? 1.861 -10.938 -23.125 1 65.25 77 ASN A C 1
ATOM 597 O O . ASN A 1 77 ? 2.887 -11.484 -23.531 1 65.25 77 ASN A O 1
ATOM 601 N N . ASP A 1 78 ? 0.674 -11.211 -23.469 1 73.88 78 ASP A N 1
ATOM 602 C CA . ASP A 1 78 ? 0.363 -12.125 -24.562 1 73.88 78 ASP A CA 1
ATOM 603 C C . ASP A 1 78 ? 0.922 -13.523 -24.297 1 73.88 78 ASP A C 1
ATOM 605 O O . ASP A 1 78 ? 1.464 -14.164 -25.188 1 73.88 78 ASP A O 1
ATOM 609 N N . ARG A 1 79 ? 0.981 -13.859 -23.016 1 86.56 79 ARG A N 1
ATOM 610 C CA . ARG A 1 79 ? 1.386 -15.227 -22.703 1 86.56 79 ARG A CA 1
ATOM 611 C C . ARG A 1 79 ? 0.557 -15.789 -21.547 1 86.56 79 ARG A C 1
ATOM 613 O O . ARG A 1 79 ? 0.081 -15.047 -20.688 1 86.56 79 ARG A O 1
ATOM 620 N N . PRO A 1 80 ? 0.439 -17.141 -21.609 1 90.25 80 PRO A N 1
ATOM 621 C CA . PRO A 1 80 ? -0.234 -17.75 -20.469 1 90.25 80 PRO A CA 1
ATOM 622 C C . PRO A 1 80 ? 0.568 -17.625 -19.172 1 90.25 80 PRO A C 1
ATOM 624 O O . PRO A 1 80 ? 1.799 -17.703 -19.188 1 90.25 80 PRO A O 1
ATOM 627 N N . LEU A 1 81 ? -0.161 -17.375 -18.172 1 89.38 81 LEU A N 1
ATOM 628 C CA . LEU A 1 81 ? 0.439 -17.25 -16.844 1 89.38 81 LEU A CA 1
ATOM 629 C C . LEU A 1 81 ? -0.263 -18.156 -15.844 1 89.38 81 LEU A C 1
ATOM 631 O O . LEU A 1 81 ? -1.369 -18.641 -16.109 1 89.38 81 LEU A O 1
ATOM 635 N N . ILE A 1 82 ? 0.433 -18.562 -14.82 1 90.44 82 ILE A N 1
ATOM 636 C CA . ILE A 1 82 ? -0.194 -19.25 -13.695 1 90.44 82 ILE A CA 1
ATOM 637 C C . ILE A 1 82 ? -0.5 -18.234 -12.586 1 90.44 82 ILE A C 1
ATOM 639 O O . ILE A 1 82 ? 0.19 -17.234 -12.445 1 90.44 82 ILE A O 1
ATOM 643 N N . PRO A 1 83 ? -1.594 -18.406 -11.898 1 92.69 83 PRO A N 1
ATOM 644 C CA . PRO A 1 83 ? -2.43 -19.609 -11.812 1 92.69 83 PRO A CA 1
ATOM 645 C C . PRO A 1 83 ? -3.473 -19.688 -12.922 1 92.69 83 PRO A C 1
ATOM 647 O O . PRO A 1 83 ? -3.771 -18.672 -13.562 1 92.69 83 PRO A O 1
ATOM 650 N N . MET A 1 84 ? -3.918 -20.891 -13.125 1 95.88 84 MET A N 1
ATOM 651 C CA . MET A 1 84 ? -5.098 -21.188 -13.938 1 95.88 84 MET A CA 1
ATOM 652 C C . MET A 1 84 ? -5.945 -22.281 -13.297 1 95.88 84 MET A C 1
ATOM 654 O O . MET A 1 84 ? -5.418 -23.156 -12.617 1 95.88 84 MET A O 1
ATOM 658 N N . ILE A 1 85 ? -7.207 -22.172 -13.492 1 97.12 85 ILE A N 1
ATOM 659 C CA . ILE A 1 85 ? -8.094 -23.266 -13.125 1 97.12 85 ILE A CA 1
ATOM 660 C C . ILE A 1 85 ? -8.859 -23.75 -14.359 1 97.12 85 ILE A C 1
ATOM 662 O O . ILE A 1 85 ? -8.969 -23.016 -15.352 1 97.12 85 ILE A O 1
ATOM 666 N N . GLU A 1 86 ? -9.234 -24.906 -14.305 1 96.62 86 GLU A N 1
ATOM 667 C CA . GLU A 1 86 ? -10.156 -25.469 -15.289 1 96.62 86 GLU A CA 1
ATOM 668 C C . GLU A 1 86 ? -11.422 -26 -14.625 1 96.62 86 GLU A C 1
ATOM 670 O O . GLU A 1 86 ? -11.352 -26.891 -13.766 1 96.62 86 GLU A O 1
ATOM 675 N N . HIS A 1 87 ? -12.508 -25.438 -14.945 1 95.81 87 HIS A N 1
ATOM 676 C CA . HIS A 1 87 ? -13.812 -25.797 -14.406 1 95.81 87 HIS A CA 1
ATOM 677 C C . HIS A 1 87 ? -14.797 -26.125 -15.516 1 95.81 87 HIS A C 1
ATOM 679 O O . HIS A 1 87 ? -15.133 -25.266 -16.344 1 95.81 87 HIS A O 1
ATOM 685 N N . ASN A 1 88 ? -15.281 -27.453 -15.578 1 93.31 88 ASN A N 1
ATOM 686 C CA . ASN A 1 88 ? -16.188 -27.922 -16.625 1 93.31 88 ASN A CA 1
ATOM 687 C C . ASN A 1 88 ? -15.609 -27.688 -18.016 1 93.31 88 ASN A C 1
ATOM 689 O O . ASN A 1 88 ? -16.297 -27.188 -18.906 1 93.31 88 ASN A O 1
ATOM 693 N N . GLY A 1 89 ? -14.336 -27.891 -18.078 1 92.25 89 GLY A N 1
ATOM 694 C CA . GLY A 1 89 ? -13.664 -27.812 -19.359 1 92.25 89 GLY A CA 1
ATOM 695 C C . GLY A 1 89 ? -13.242 -26.406 -19.75 1 92.25 89 GLY A C 1
ATOM 696 O O . GLY A 1 89 ? -12.578 -26.203 -20.766 1 92.25 89 GLY A O 1
ATOM 697 N N . ARG A 1 90 ? -13.578 -25.422 -18.984 1 94.69 90 ARG A N 1
ATOM 698 C CA . ARG A 1 90 ? -13.258 -24.031 -19.297 1 94.69 90 ARG A CA 1
ATOM 699 C C . ARG A 1 90 ? -12.031 -23.578 -18.5 1 94.69 90 ARG A C 1
ATOM 701 O O . ARG A 1 90 ? -11.992 -23.703 -17.281 1 94.69 90 ARG A O 1
ATOM 708 N N . LEU A 1 91 ? -11.094 -23.016 -19.234 1 96.19 91 LEU A N 1
ATOM 709 C CA . LEU A 1 91 ? -9.883 -22.484 -18.641 1 96.19 91 LEU A CA 1
ATOM 710 C C . LEU A 1 91 ? -10.094 -21.047 -18.172 1 96.19 91 LEU A C 1
ATOM 712 O O . LEU A 1 91 ? -10.672 -20.234 -18.906 1 96.19 91 LEU A O 1
ATOM 716 N N . VAL A 1 92 ? -9.727 -20.75 -16.953 1 95.88 92 VAL A N 1
ATOM 717 C CA . VAL A 1 92 ? -9.805 -19.422 -16.359 1 95.88 92 VAL A CA 1
ATOM 718 C C . VAL A 1 92 ? -8.453 -19.047 -15.758 1 95.88 92 VAL A C 1
ATOM 720 O O . VAL A 1 92 ? -7.883 -19.797 -14.969 1 95.88 92 VAL A O 1
ATOM 723 N N . GLY A 1 93 ? -7.973 -17.859 -16.172 1 93.81 93 GLY A N 1
ATOM 724 C CA . GLY A 1 93 ? -6.652 -17.453 -15.727 1 93.81 93 GLY A CA 1
ATOM 725 C C . GLY A 1 93 ? -6.68 -16.203 -14.852 1 93.81 93 GLY A C 1
ATOM 726 O O . GLY A 1 93 ? -7.727 -15.57 -14.703 1 93.81 93 GLY A O 1
ATOM 727 N N . ASP A 1 94 ? -5.5 -15.93 -14.203 1 90.69 94 ASP A N 1
ATOM 728 C CA . ASP A 1 94 ? -5.152 -14.789 -13.367 1 90.69 94 ASP A CA 1
ATOM 729 C C . ASP A 1 94 ? -5.969 -14.789 -12.078 1 90.69 94 ASP A C 1
ATOM 731 O O . ASP A 1 94 ? -7.145 -15.164 -12.078 1 90.69 94 ASP A O 1
ATOM 735 N N . THR A 1 95 ? -5.422 -14.375 -11.047 1 92.38 95 THR A N 1
ATOM 736 C CA . THR A 1 95 ? -5.93 -14.469 -9.68 1 92.38 95 THR A CA 1
ATOM 737 C C . THR A 1 95 ? -7.23 -13.68 -9.531 1 92.38 95 THR A C 1
ATOM 739 O O . THR A 1 95 ? -8.195 -14.172 -8.945 1 92.38 95 THR A O 1
ATOM 742 N N . VAL A 1 96 ? -7.32 -12.547 -10.172 1 91.12 96 VAL A N 1
ATOM 743 C CA . VAL A 1 96 ? -8.477 -11.664 -10.023 1 91.12 96 VAL A CA 1
ATOM 744 C C . VAL A 1 96 ? -9.672 -12.25 -10.766 1 91.12 96 VAL A C 1
ATOM 746 O O . VAL A 1 96 ? -10.773 -12.336 -10.211 1 91.12 96 VAL A O 1
ATOM 749 N N . THR A 1 97 ? -9.43 -12.641 -11.977 1 93.12 97 THR A N 1
ATOM 750 C CA . THR A 1 97 ? -10.484 -13.266 -12.773 1 93.12 97 THR A CA 1
ATOM 751 C C . THR A 1 97 ? -11 -14.523 -12.094 1 93.12 97 THR A C 1
ATOM 753 O O . THR A 1 97 ? -12.211 -14.742 -12.008 1 93.12 97 THR A O 1
ATOM 756 N N . ILE A 1 98 ? -10.086 -15.305 -11.578 1 97 98 ILE A N 1
ATOM 757 C CA . ILE A 1 98 ? -10.453 -16.547 -10.914 1 97 98 ILE A CA 1
ATOM 758 C C . ILE A 1 98 ? -11.305 -16.25 -9.688 1 97 98 ILE A C 1
ATOM 760 O O . ILE A 1 98 ? -12.312 -16.906 -9.438 1 97 98 ILE A O 1
ATOM 764 N N . ALA A 1 99 ? -10.953 -15.242 -8.883 1 97.06 99 ALA A N 1
ATOM 765 C CA . ALA A 1 99 ? -11.703 -14.883 -7.688 1 97.06 99 ALA A CA 1
ATOM 766 C C . ALA A 1 99 ? -13.141 -14.492 -8.039 1 97.06 99 ALA A C 1
ATOM 768 O O . ALA A 1 99 ? -14.094 -14.977 -7.418 1 97.06 99 ALA A O 1
ATOM 769 N N . HIS A 1 100 ? -13.297 -13.656 -9.07 1 96.5 100 HIS A N 1
ATOM 770 C CA . HIS A 1 100 ? -14.625 -13.25 -9.508 1 96.5 100 HIS A CA 1
ATOM 771 C C . HIS A 1 100 ? -15.414 -14.43 -10.062 1 96.5 100 HIS A C 1
ATOM 773 O O . HIS A 1 100 ? -16.625 -14.539 -9.836 1 96.5 100 HIS A O 1
ATOM 779 N N . TYR A 1 101 ? -14.734 -15.273 -10.82 1 97.25 101 TYR A N 1
ATOM 780 C CA . TYR A 1 101 ? -15.344 -16.453 -11.406 1 97.25 101 TYR A CA 1
ATOM 781 C C . TYR A 1 101 ? -15.898 -17.375 -10.32 1 97.25 101 TYR A C 1
ATOM 783 O O . TYR A 1 101 ? -17.047 -17.812 -10.391 1 97.25 101 TYR A O 1
ATOM 791 N N . LEU A 1 102 ? -15.094 -17.641 -9.312 1 98.06 102 LEU A N 1
ATOM 792 C CA . LEU A 1 102 ? -15.5 -18.547 -8.234 1 98.06 102 LEU A CA 1
ATOM 793 C C . LEU A 1 102 ? -16.625 -17.938 -7.41 1 98.06 102 LEU A C 1
ATOM 795 O O . LEU A 1 102 ? -17.5 -18.656 -6.922 1 98.06 102 LEU A O 1
ATOM 799 N N . ASP A 1 103 ? -16.594 -16.594 -7.195 1 97.88 103 ASP A N 1
ATOM 800 C CA . ASP A 1 103 ? -17.672 -15.93 -6.484 1 97.88 103 ASP A CA 1
ATOM 801 C C . ASP A 1 103 ? -19 -16.078 -7.238 1 97.88 103 ASP A C 1
ATOM 803 O O . ASP A 1 103 ? -20.062 -16.234 -6.625 1 97.88 103 ASP A O 1
ATOM 807 N N . PHE A 1 104 ? -18.922 -16 -8.508 1 97.38 104 PHE A N 1
ATOM 808 C CA . PHE A 1 104 ? -20.125 -16.109 -9.328 1 97.38 104 PHE A CA 1
ATOM 809 C C . PHE A 1 104 ? -20.641 -17.531 -9.344 1 97.38 104 PHE A C 1
ATOM 811 O O . PHE A 1 104 ? -21.844 -17.766 -9.164 1 97.38 104 PHE A O 1
ATOM 818 N N . HIS A 1 105 ? -19.844 -18.562 -9.5 1 97.19 105 HIS A N 1
ATOM 819 C CA . HIS A 1 105 ? -20.25 -19.938 -9.75 1 97.19 105 HIS A CA 1
ATOM 820 C C . HIS A 1 105 ? -20.469 -20.703 -8.445 1 97.19 105 HIS A C 1
ATOM 822 O O . HIS A 1 105 ? -21.094 -21.75 -8.43 1 97.19 105 HIS A O 1
ATOM 828 N N . PHE A 1 106 ? -19.891 -20.219 -7.402 1 97.31 106 PHE A N 1
ATOM 829 C CA . PHE A 1 106 ? -20.094 -20.797 -6.078 1 97.31 106 PHE A CA 1
ATOM 830 C C . PHE A 1 106 ? -20.594 -19.75 -5.102 1 97.31 106 PHE A C 1
ATOM 832 O O . PHE A 1 106 ? -19.938 -19.453 -4.102 1 97.31 106 PHE A O 1
ATOM 839 N N . PRO A 1 107 ? -21.766 -19.25 -5.309 1 97.5 107 PRO A N 1
ATOM 840 C CA . PRO A 1 107 ? -22.266 -18.062 -4.613 1 97.5 107 PRO A CA 1
ATOM 841 C C . PRO A 1 107 ? -22.547 -18.328 -3.135 1 97.5 107 PRO A C 1
ATOM 843 O O . PRO A 1 107 ? -22.594 -17.391 -2.338 1 97.5 107 PRO A O 1
ATOM 846 N N . GLU A 1 108 ? -22.734 -19.562 -2.684 1 98 108 GLU A N 1
ATOM 847 C CA . GLU A 1 108 ? -23.062 -19.875 -1.298 1 98 108 GLU A CA 1
ATOM 848 C C . GLU A 1 108 ? -21.797 -20.203 -0.493 1 98 108 GLU A C 1
ATOM 850 O O . GLU A 1 108 ? -21.844 -21.031 0.418 1 98 108 GLU A O 1
ATOM 855 N N . THR A 1 109 ? -20.688 -19.766 -0.925 1 97.81 109 THR A N 1
ATOM 856 C CA . THR A 1 109 ? -19.406 -19.859 -0.233 1 97.81 109 THR A CA 1
ATOM 857 C C . THR A 1 109 ? -18.859 -18.469 0.095 1 97.81 109 THR A C 1
ATOM 859 O O . THR A 1 109 ? -19.266 -17.484 -0.51 1 97.81 109 THR A O 1
ATOM 862 N N . PRO A 1 110 ? -17.984 -18.344 1.083 1 97.81 110 PRO A N 1
ATOM 863 C CA . PRO A 1 110 ? -17.422 -17.031 1.441 1 97.81 110 PRO A CA 1
ATOM 864 C C . PRO A 1 110 ? -16.688 -16.375 0.281 1 97.81 110 PRO A C 1
ATOM 866 O O . PRO A 1 110 ? -16.016 -17.047 -0.499 1 97.81 110 PRO A O 1
ATOM 869 N N . SER A 1 111 ? -16.891 -15.102 0.127 1 98.25 111 SER A N 1
ATOM 870 C CA . SER A 1 111 ? -16.125 -14.367 -0.878 1 98.25 111 SER A CA 1
ATOM 871 C C . SER A 1 111 ? -14.734 -14.023 -0.377 1 98.25 111 SER A C 1
ATOM 873 O O . SER A 1 111 ? -14.562 -13.594 0.765 1 98.25 111 SER A O 1
ATOM 875 N N . PRO A 1 112 ? -13.719 -14.188 -1.238 1 98.06 112 PRO A N 1
ATOM 876 C CA . PRO A 1 112 ? -12.375 -13.781 -0.812 1 98.06 112 PRO A CA 1
ATOM 877 C C . PRO A 1 112 ? -12.258 -12.273 -0.594 1 98.06 112 PRO A C 1
ATOM 879 O O . PRO A 1 112 ? -11.312 -11.812 0.058 1 98.06 112 PRO A O 1
ATOM 882 N N . TYR A 1 113 ? -13.164 -11.477 -1.152 1 97.81 113 TYR A N 1
ATOM 883 C CA . TYR A 1 113 ? -13.133 -10.023 -0.993 1 97.81 113 TYR A CA 1
ATOM 884 C C . TYR A 1 113 ? -13.781 -9.609 0.323 1 97.81 113 TYR A C 1
ATOM 886 O O . TYR A 1 113 ? -13.312 -8.688 0.993 1 97.81 113 TYR A O 1
ATOM 894 N N . LEU A 1 114 ? -14.883 -10.242 0.66 1 98.06 114 LEU A N 1
ATOM 895 C CA . LEU A 1 114 ? -15.602 -10.039 1.91 1 98.06 114 LEU A CA 1
ATOM 896 C C . LEU A 1 114 ? -15.836 -11.359 2.629 1 98.06 114 LEU A C 1
ATOM 898 O O . LEU A 1 114 ? -16.969 -11.875 2.648 1 98.06 114 LEU A O 1
ATOM 902 N N . PRO A 1 115 ? -14.836 -11.789 3.35 1 97.62 115 PRO A N 1
ATOM 903 C CA . PRO A 1 115 ? -14.844 -13.172 3.82 1 97.62 115 PRO A CA 1
ATOM 904 C C . PRO A 1 115 ? -15.922 -13.438 4.867 1 97.62 115 PRO A C 1
ATOM 906 O O . PRO A 1 115 ? -16.266 -14.594 5.125 1 97.62 115 PRO A O 1
ATOM 909 N N . GLU A 1 116 ? -16.438 -12.43 5.508 1 96.38 116 GLU A N 1
ATOM 910 C CA . GLU A 1 116 ? -17.5 -12.602 6.492 1 96.38 116 GLU A CA 1
ATOM 911 C C . GLU A 1 116 ? -18.859 -12.828 5.816 1 96.38 116 GLU A C 1
ATOM 913 O O . GLU A 1 116 ? -19.828 -13.164 6.48 1 96.38 116 GLU A O 1
ATOM 918 N N . LEU A 1 117 ? -18.906 -12.664 4.492 1 97.88 117 LEU A N 1
ATOM 919 C CA . LEU A 1 117 ? -20.141 -12.773 3.729 1 97.88 117 LEU A CA 1
ATOM 920 C C . LEU A 1 117 ? -20.031 -13.875 2.676 1 97.88 117 LEU A C 1
ATOM 922 O O . LEU A 1 117 ? -18.938 -14.195 2.221 1 97.88 117 LEU A O 1
ATOM 926 N N . GLN A 1 118 ? -21.203 -14.391 2.328 1 98 118 GLN A N 1
ATOM 927 C CA . GLN A 1 118 ? -21.266 -15.234 1.143 1 98 118 GLN A CA 1
ATOM 928 C C . GLN A 1 118 ? -21.172 -14.406 -0.134 1 98 118 GLN A C 1
ATOM 930 O O . GLN A 1 118 ? -21.578 -13.242 -0.153 1 98 118 GLN A O 1
ATOM 935 N N . ALA A 1 119 ? -20.656 -15.031 -1.179 1 97.88 119 ALA A N 1
ATOM 936 C CA . ALA A 1 119 ? -20.516 -14.336 -2.455 1 97.88 119 ALA A CA 1
ATOM 937 C C . ALA A 1 119 ? -21.875 -13.812 -2.938 1 97.88 119 ALA A C 1
ATOM 939 O O . ALA A 1 119 ? -21.953 -12.75 -3.562 1 97.88 119 ALA A O 1
ATOM 940 N N . SER A 1 120 ? -22.969 -14.461 -2.635 1 97.56 120 SER A N 1
ATOM 941 C CA . SER A 1 120 ? -24.312 -14.078 -3.055 1 97.56 120 SER A CA 1
ATOM 942 C C . SER A 1 120 ? -24.734 -12.758 -2.418 1 97.56 120 SER A C 1
ATOM 944 O O . SER A 1 120 ? -25.688 -12.125 -2.865 1 97.56 120 SER A O 1
ATOM 946 N N . GLN A 1 121 ? -24.047 -12.32 -1.413 1 97.56 121 GLN A N 1
ATOM 947 C CA . GLN A 1 121 ? -24.422 -11.117 -0.673 1 97.56 121 GLN A CA 1
ATOM 948 C C . GLN A 1 121 ? -23.625 -9.906 -1.162 1 97.56 121 GLN A C 1
ATOM 950 O O . GLN A 1 121 ? -23.844 -8.789 -0.687 1 97.56 121 GLN A O 1
ATOM 955 N N . LEU A 1 122 ? -22.734 -10.094 -2.115 1 96.31 122 LEU A N 1
ATOM 956 C CA . LEU A 1 122 ? -21.844 -9.023 -2.545 1 96.31 122 LEU A CA 1
ATOM 957 C C . LEU A 1 122 ? -22.641 -7.91 -3.234 1 96.31 122 LEU A C 1
ATOM 959 O O . LEU A 1 122 ? -22.312 -6.73 -3.084 1 96.31 122 LEU A O 1
ATOM 963 N N . LYS A 1 123 ? -23.656 -8.234 -3.945 1 93.94 123 LYS A N 1
ATOM 964 C CA . LYS A 1 123 ? -24.438 -7.227 -4.664 1 93.94 123 LYS A CA 1
ATOM 965 C C . LYS A 1 123 ? -25.094 -6.246 -3.693 1 93.94 123 LYS A C 1
ATOM 967 O O . LYS A 1 123 ? -25.141 -5.043 -3.963 1 93.94 123 LYS A O 1
ATOM 972 N N . GLU A 1 124 ? -25.578 -6.738 -2.582 1 95.12 124 GLU A N 1
ATOM 973 C CA . GLU A 1 124 ? -26.203 -5.898 -1.564 1 95.12 124 GLU A CA 1
ATOM 974 C C . GLU A 1 124 ? -25.156 -5.113 -0.78 1 95.12 124 GLU A C 1
ATOM 976 O O . GLU A 1 124 ? -25.484 -4.203 -0.021 1 95.12 124 GLU A O 1
ATOM 981 N N . ASN A 1 125 ? -23.906 -5.453 -0.929 1 96.19 125 ASN A N 1
ATOM 982 C CA . ASN A 1 125 ? -22.766 -4.785 -0.311 1 96.19 125 ASN A CA 1
ATOM 983 C C . ASN A 1 125 ? -21.797 -4.262 -1.357 1 96.19 125 ASN A C 1
ATOM 985 O O . ASN A 1 125 ? -20.578 -4.398 -1.2 1 96.19 125 ASN A O 1
ATOM 989 N N . ALA A 1 126 ? -22.312 -3.689 -2.379 1 94.69 126 ALA A N 1
ATOM 990 C CA . ALA A 1 126 ? -21.578 -3.336 -3.586 1 94.69 126 ALA A CA 1
ATOM 991 C C . ALA A 1 126 ? -20.453 -2.348 -3.273 1 94.69 126 ALA A C 1
ATOM 993 O O . ALA A 1 126 ? -19.344 -2.459 -3.814 1 94.69 126 ALA A O 1
ATOM 994 N N . LEU A 1 127 ? -20.75 -1.398 -2.443 1 94.88 127 LEU A N 1
ATOM 995 C CA . LEU A 1 127 ? -19.734 -0.402 -2.098 1 94.88 127 LEU A CA 1
ATOM 996 C C . LEU A 1 127 ? -18.578 -1.045 -1.36 1 94.88 127 LEU A C 1
ATOM 998 O O . LEU A 1 127 ? -17.406 -0.805 -1.699 1 94.88 127 LEU A O 1
ATOM 1002 N N . ALA A 1 128 ? -18.875 -1.89 -0.37 1 96.25 128 ALA A N 1
ATOM 1003 C CA . ALA A 1 128 ? -17.828 -2.613 0.359 1 96.25 128 ALA A CA 1
ATOM 1004 C C . ALA A 1 128 ? -17.031 -3.51 -0.577 1 96.25 128 ALA A C 1
ATOM 1006 O O . ALA A 1 128 ? -15.797 -3.576 -0.479 1 96.25 128 ALA A O 1
ATOM 1007 N N . HIS A 1 129 ? -17.734 -4.184 -1.447 1 96.75 129 HIS A N 1
ATOM 1008 C CA . HIS A 1 129 ? -17.094 -5.051 -2.428 1 96.75 129 HIS A CA 1
ATOM 1009 C C . HIS A 1 129 ? -16.109 -4.266 -3.295 1 96.75 129 HIS A C 1
ATOM 1011 O O . HIS A 1 129 ? -14.984 -4.703 -3.518 1 96.75 129 HIS A O 1
ATOM 1017 N N . SER A 1 130 ? -16.5 -3.105 -3.736 1 95.06 130 SER A N 1
ATOM 1018 C CA . SER A 1 130 ? -15.664 -2.262 -4.586 1 95.06 130 SER A CA 1
ATOM 1019 C C . SER A 1 130 ? -14.398 -1.814 -3.854 1 95.06 130 SER A C 1
ATOM 1021 O O . SER A 1 130 ? -13.297 -1.883 -4.402 1 95.06 130 SER A O 1
ATOM 1023 N N . ILE A 1 131 ? -14.516 -1.376 -2.646 1 96.25 131 ILE A N 1
ATOM 1024 C CA . ILE A 1 131 ? -13.375 -0.897 -1.879 1 96.25 131 ILE A CA 1
ATOM 1025 C C . ILE A 1 131 ? -12.438 -2.061 -1.573 1 96.25 131 ILE A C 1
ATOM 1027 O O . ILE A 1 131 ? -11.211 -1.924 -1.683 1 96.25 131 ILE A O 1
ATOM 1031 N N . ALA A 1 132 ? -13.016 -3.213 -1.229 1 96.94 132 ALA A N 1
ATOM 1032 C CA . ALA A 1 132 ? -12.203 -4.398 -0.964 1 96.94 132 ALA A CA 1
ATOM 1033 C C . ALA A 1 132 ? -11.406 -4.805 -2.199 1 96.94 132 ALA A C 1
ATOM 1035 O O . ALA A 1 132 ? -10.234 -5.176 -2.098 1 96.94 132 ALA A O 1
ATOM 1036 N N . ALA A 1 133 ? -12.055 -4.762 -3.334 1 95.19 133 ALA A N 1
ATOM 1037 C CA . ALA A 1 133 ? -11.391 -5.102 -4.594 1 95.19 133 ALA A CA 1
ATOM 1038 C C . ALA A 1 133 ? -10.25 -4.129 -4.895 1 95.19 133 ALA A C 1
ATOM 1040 O O . ALA A 1 133 ? -9.18 -4.543 -5.332 1 95.19 133 ALA A O 1
ATOM 1041 N N . ASN A 1 134 ? -10.445 -2.844 -4.676 1 94.75 134 ASN A N 1
ATOM 1042 C CA . ASN A 1 134 ? -9.398 -1.841 -4.867 1 94.75 134 ASN A CA 1
ATOM 1043 C C . ASN A 1 134 ? -8.219 -2.076 -3.934 1 94.75 134 ASN A C 1
ATOM 1045 O O . ASN A 1 134 ? -7.062 -2.008 -4.359 1 94.75 134 ASN A O 1
ATOM 1049 N N . GLN A 1 135 ? -8.555 -2.314 -2.686 1 96.69 135 GLN A N 1
ATOM 1050 C CA . GLN A 1 135 ? -7.508 -2.568 -1.7 1 96.69 135 GLN A CA 1
ATOM 1051 C C . GLN A 1 135 ? -6.664 -3.777 -2.094 1 96.69 135 GLN A C 1
ATOM 1053 O O . GLN A 1 135 ? -5.434 -3.74 -2.002 1 96.69 135 GLN A O 1
ATOM 1058 N N . ALA A 1 136 ? -7.34 -4.82 -2.531 1 95.88 136 ALA A N 1
ATOM 1059 C CA . ALA A 1 136 ? -6.645 -6.031 -2.965 1 95.88 136 ALA A CA 1
ATOM 1060 C C . ALA A 1 136 ? -5.75 -5.746 -4.168 1 95.88 136 ALA A C 1
ATOM 1062 O O . ALA A 1 136 ? -4.621 -6.238 -4.238 1 95.88 136 ALA A O 1
ATOM 1063 N N . THR A 1 137 ? -6.262 -5 -5.098 1 93.75 137 THR A N 1
ATOM 1064 C CA . THR A 1 137 ? -5.504 -4.633 -6.289 1 93.75 137 THR A CA 1
ATOM 1065 C C . THR A 1 137 ? -4.246 -3.855 -5.91 1 93.75 137 THR A C 1
ATOM 1067 O O . THR A 1 137 ? -3.154 -4.156 -6.398 1 93.75 137 THR A O 1
ATOM 1070 N N . GLN A 1 138 ? -4.359 -2.922 -5.035 1 94.88 138 GLN A N 1
ATOM 1071 C CA . GLN A 1 138 ? -3.221 -2.115 -4.609 1 94.88 138 GLN A CA 1
ATOM 1072 C C . GLN A 1 138 ? -2.186 -2.971 -3.883 1 94.88 138 GLN A C 1
ATOM 1074 O O . GLN A 1 138 ? -0.982 -2.822 -4.109 1 94.88 138 GLN A O 1
ATOM 1079 N N . LEU A 1 139 ? -2.695 -3.838 -3.02 1 96.25 139 LEU A N 1
ATOM 1080 C CA . LEU A 1 139 ? -1.772 -4.684 -2.271 1 96.25 139 LEU A CA 1
ATOM 1081 C C . LEU A 1 139 ? -0.985 -5.594 -3.209 1 96.25 139 LEU A C 1
ATOM 1083 O O . LEU A 1 139 ? 0.236 -5.711 -3.084 1 96.25 139 LEU A O 1
ATOM 1087 N N . ARG A 1 140 ? -1.642 -6.199 -4.125 1 93.62 140 ARG A N 1
ATOM 1088 C CA . ARG A 1 140 ? -0.974 -7.074 -5.086 1 93.62 140 ARG A CA 1
ATOM 1089 C C . ARG A 1 140 ? 0.082 -6.312 -5.879 1 93.62 140 ARG A C 1
ATOM 1091 O O . ARG A 1 140 ? 1.168 -6.836 -6.137 1 93.62 140 ARG A O 1
ATOM 1098 N N . ALA A 1 141 ? -0.231 -5.117 -6.207 1 92 141 ALA A N 1
ATOM 1099 C CA . ALA A 1 141 ? 0.656 -4.316 -7.047 1 92 141 ALA A CA 1
ATOM 1100 C C . ALA A 1 141 ? 1.855 -3.811 -6.25 1 92 141 ALA A C 1
ATOM 1102 O O . ALA A 1 141 ? 2.912 -3.529 -6.82 1 92 141 ALA A O 1
ATOM 1103 N N . THR A 1 142 ? 1.751 -3.705 -4.98 1 92.69 142 THR A N 1
ATOM 1104 C CA . THR A 1 142 ? 2.807 -3.049 -4.219 1 92.69 142 THR A CA 1
ATOM 1105 C C . THR A 1 142 ? 3.678 -4.078 -3.506 1 92.69 142 THR A C 1
ATOM 1107 O O . THR A 1 142 ? 4.812 -3.783 -3.123 1 92.69 142 THR A O 1
ATOM 1110 N N . ILE A 1 143 ? 3.162 -5.285 -3.328 1 93 143 ILE A N 1
ATOM 1111 C CA . ILE A 1 143 ? 3.889 -6.238 -2.498 1 93 143 ILE A CA 1
ATOM 1112 C C . ILE A 1 143 ? 4.902 -7 -3.35 1 93 143 ILE A C 1
ATOM 1114 O O . ILE A 1 143 ? 5.984 -7.348 -2.873 1 93 143 ILE A O 1
ATOM 1118 N N . ALA A 1 144 ? 4.672 -7.199 -4.586 1 87.5 144 ALA A N 1
ATOM 1119 C CA . ALA A 1 144 ? 5.41 -8.148 -5.414 1 87.5 144 ALA A CA 1
ATOM 1120 C C . ALA A 1 144 ? 6.863 -7.711 -5.59 1 87.5 144 ALA A C 1
ATOM 1122 O O . ALA A 1 144 ? 7.789 -8.461 -5.281 1 87.5 144 ALA A O 1
ATOM 1123 N N . GLN A 1 145 ? 7.078 -6.496 -6.008 1 78.12 145 GLN A N 1
ATOM 1124 C CA . GLN A 1 145 ? 8.406 -6.059 -6.422 1 78.12 145 GLN A CA 1
ATOM 1125 C C . GLN A 1 145 ? 9.375 -6.051 -5.246 1 78.12 145 GLN A C 1
ATOM 1127 O O . GLN A 1 145 ? 10.562 -6.332 -5.414 1 78.12 145 GLN A O 1
ATOM 1132 N N . ARG A 1 146 ? 8.945 -5.934 -4.141 1 80.12 146 ARG A N 1
ATOM 1133 C CA . ARG A 1 146 ? 9.797 -5.812 -2.961 1 80.12 146 ARG A CA 1
ATOM 1134 C C . ARG A 1 146 ? 10.273 -7.18 -2.486 1 80.12 146 ARG A C 1
ATOM 1136 O O . ARG A 1 146 ? 11.305 -7.285 -1.817 1 80.12 146 ARG A O 1
ATOM 1143 N N . HIS A 1 147 ? 9.586 -8.117 -2.871 1 87.62 147 HIS A N 1
ATOM 1144 C CA . HIS A 1 147 ? 9.93 -9.469 -2.424 1 87.62 147 HIS A CA 1
ATOM 1145 C C . HIS A 1 147 ? 10.648 -10.25 -3.52 1 87.62 147 HIS A C 1
ATOM 1147 O O . HIS A 1 147 ? 11.602 -10.969 -3.244 1 87.62 147 HIS A O 1
ATOM 1153 N N . VAL A 1 148 ? 10.219 -9.953 -4.695 1 89.38 148 VAL A N 1
ATOM 1154 C CA . VAL A 1 148 ? 10.758 -10.734 -5.801 1 89.38 148 VAL A CA 1
ATOM 1155 C C . VAL A 1 148 ? 12.25 -10.469 -5.945 1 89.38 148 VAL A C 1
ATOM 1157 O O . VAL A 1 148 ? 13.047 -11.398 -6.09 1 89.38 148 VAL A O 1
ATOM 1160 N N . GLN A 1 149 ? 12.633 -9.219 -5.879 1 88.69 149 GLN A N 1
ATOM 1161 C CA . GLN A 1 149 ? 14.031 -8.852 -6.055 1 88.69 149 GLN A CA 1
ATOM 1162 C C . GLN A 1 149 ? 14.906 -9.461 -4.961 1 88.69 149 GLN A C 1
ATOM 1164 O O . GLN A 1 149 ? 16.078 -9.742 -5.188 1 88.69 149 GLN A O 1
ATOM 1169 N N . LEU A 1 150 ? 14.336 -9.672 -3.855 1 92.19 150 LEU A N 1
ATOM 1170 C CA . LEU A 1 150 ? 15.062 -10.148 -2.686 1 92.19 150 LEU A CA 1
ATOM 1171 C C . LEU A 1 150 ? 15.227 -11.664 -2.723 1 92.19 150 LEU A C 1
ATOM 1173 O O . LEU A 1 150 ? 16.297 -12.188 -2.383 1 92.19 150 LEU A O 1
ATOM 1177 N N . VAL A 1 151 ? 14.258 -12.398 -3.246 1 94.31 151 VAL A N 1
ATOM 1178 C CA . VAL A 1 151 ? 14.234 -13.852 -3.059 1 94.31 151 VAL A CA 1
ATOM 1179 C C . VAL A 1 151 ? 14.438 -14.547 -4.398 1 94.31 151 VAL A C 1
ATOM 1181 O O . VAL A 1 151 ? 14.531 -15.773 -4.461 1 94.31 151 VAL A O 1
ATOM 1184 N N . TYR A 1 152 ? 14.609 -13.812 -5.484 1 94.5 152 TYR A N 1
ATOM 1185 C CA . TYR A 1 152 ? 14.531 -14.383 -6.82 1 94.5 152 TYR A CA 1
ATOM 1186 C C . TYR A 1 152 ? 15.609 -15.438 -7.031 1 94.5 152 TYR A C 1
ATOM 1188 O O . TYR A 1 152 ? 15.375 -16.453 -7.676 1 94.5 152 TYR A O 1
ATOM 1196 N N . GLU A 1 153 ? 16.797 -15.172 -6.516 1 94.69 153 GLU A N 1
ATOM 1197 C CA . GLU A 1 153 ? 17.875 -16.141 -6.672 1 94.69 153 GLU A CA 1
ATOM 1198 C C . GLU A 1 153 ? 17.531 -17.469 -6.012 1 94.69 153 GLU A C 1
ATOM 1200 O O . GLU A 1 153 ? 17.594 -18.531 -6.648 1 94.69 153 GLU A O 1
ATOM 1205 N N . GLN A 1 154 ? 17.125 -17.438 -4.754 1 92.12 154 GLN A N 1
ATOM 1206 C CA . GLN A 1 154 ? 16.781 -18.641 -4.004 1 92.12 154 GLN A CA 1
ATOM 1207 C C . GLN A 1 154 ? 15.602 -19.375 -4.637 1 92.12 154 GLN A C 1
ATOM 1209 O O . GLN A 1 154 ? 15.586 -20.609 -4.703 1 92.12 154 GLN A O 1
ATOM 1214 N N . CYS A 1 155 ? 14.672 -18.594 -5.082 1 92.75 155 CYS A N 1
ATOM 1215 C CA . CYS A 1 155 ? 13.5 -19.172 -5.738 1 92.75 155 CYS A CA 1
ATOM 1216 C C . CYS A 1 155 ? 13.898 -19.922 -7 1 92.75 155 CYS A C 1
ATOM 1218 O O . CYS A 1 155 ? 13.516 -21.078 -7.18 1 92.75 155 CYS A O 1
ATOM 1220 N N . THR A 1 156 ? 14.711 -19.281 -7.867 1 94.56 156 THR A N 1
ATOM 1221 C CA . THR A 1 156 ? 15.031 -19.875 -9.164 1 94.56 156 THR A CA 1
ATOM 1222 C C . THR A 1 156 ? 15.969 -21.078 -9 1 94.56 156 THR A C 1
ATOM 1224 O O . THR A 1 156 ? 16.016 -21.953 -9.859 1 94.56 156 THR A O 1
ATOM 1227 N N . GLU A 1 157 ? 16.656 -21.141 -7.898 1 92.06 157 GLU A N 1
ATOM 1228 C CA . GLU A 1 157 ? 17.531 -22.266 -7.625 1 92.06 157 GLU A CA 1
ATOM 1229 C C . GLU A 1 157 ? 16.719 -23.547 -7.414 1 92.06 157 GLU A C 1
ATOM 1231 O O . GLU A 1 157 ? 17.266 -24.656 -7.516 1 92.06 157 GLU A O 1
ATOM 1236 N N . LEU A 1 158 ? 15.484 -23.438 -7.113 1 88.69 158 LEU A N 1
ATOM 1237 C CA . LEU A 1 158 ? 14.641 -24.609 -6.852 1 88.69 158 LEU A CA 1
ATOM 1238 C C . LEU A 1 158 ? 14.133 -25.203 -8.156 1 88.69 158 LEU A C 1
ATOM 1240 O O . LEU A 1 158 ? 13.609 -26.328 -8.164 1 88.69 158 LEU A O 1
ATOM 1244 N N . PHE A 1 159 ? 14.344 -24.5 -9.227 1 91.88 159 PHE A N 1
ATOM 1245 C CA . PHE A 1 159 ? 13.945 -25 -10.539 1 91.88 159 PHE A CA 1
ATOM 1246 C C . PHE A 1 159 ? 15.047 -25.844 -11.156 1 91.88 159 PHE A C 1
ATOM 1248 O O . PHE A 1 159 ? 16.234 -25.609 -10.898 1 91.88 159 PHE A O 1
ATOM 1255 N N . ASP A 1 160 ? 14.664 -26.875 -11.898 1 92.44 160 ASP A N 1
ATOM 1256 C CA . ASP A 1 160 ? 15.672 -27.609 -12.648 1 92.44 160 ASP A CA 1
ATOM 1257 C C . ASP A 1 160 ? 16.344 -26.719 -13.688 1 92.44 160 ASP A C 1
ATOM 1259 O O . ASP A 1 160 ? 15.883 -25.609 -13.953 1 92.44 160 ASP A O 1
ATOM 1263 N N . GLU A 1 161 ? 17.422 -27.156 -14.203 1 94.81 161 GLU A N 1
ATOM 1264 C CA . GLU A 1 161 ? 18.312 -26.328 -15.008 1 94.81 161 GLU A CA 1
ATOM 1265 C C . GLU A 1 161 ? 17.578 -25.703 -16.188 1 94.81 161 GLU A C 1
ATOM 1267 O O . GLU A 1 161 ? 17.719 -24.5 -16.438 1 94.81 161 GLU A O 1
ATOM 1272 N N . GLU A 1 162 ? 16.828 -26.469 -16.875 1 94.19 162 GLU A N 1
ATOM 1273 C CA . GLU A 1 162 ? 16.125 -25.953 -18.047 1 94.19 162 GLU A CA 1
ATOM 1274 C C . GLU A 1 162 ? 15.133 -24.859 -17.656 1 94.19 162 GLU A C 1
ATOM 1276 O O . GLU A 1 162 ? 15.125 -23.781 -18.266 1 94.19 162 GLU A O 1
ATOM 1281 N N . GLN A 1 163 ? 14.367 -25.141 -16.688 1 94.56 163 GLN A N 1
ATOM 1282 C CA . GLN A 1 163 ? 13.359 -24.172 -16.25 1 94.56 163 GLN A CA 1
ATOM 1283 C C . GLN A 1 163 ? 14.008 -22.969 -15.586 1 94.56 163 GLN A C 1
ATOM 1285 O O . GLN A 1 163 ? 13.492 -21.844 -15.688 1 94.56 163 GLN A O 1
ATOM 1290 N N . ARG A 1 164 ? 15.086 -23.188 -14.906 1 96.25 164 ARG A N 1
ATOM 1291 C CA . ARG A 1 164 ? 15.828 -22.078 -14.297 1 96.25 164 ARG A CA 1
ATOM 1292 C C . ARG A 1 164 ? 16.266 -21.062 -15.344 1 96.25 164 ARG A C 1
ATOM 1294 O O . ARG A 1 164 ? 16.219 -19.859 -15.109 1 96.25 164 ARG A O 1
ATOM 1301 N N . GLY A 1 165 ? 16.734 -21.625 -16.438 1 96.88 165 GLY A N 1
ATOM 1302 C CA . GLY A 1 165 ? 17.109 -20.734 -17.531 1 96.88 165 GLY A CA 1
ATOM 1303 C C . GLY A 1 165 ? 15.984 -19.812 -17.969 1 96.88 165 GLY A C 1
ATOM 1304 O O . GLY A 1 165 ? 16.188 -18.609 -18.172 1 96.88 165 GLY A O 1
ATOM 1305 N N . TRP A 1 166 ? 14.82 -20.328 -18.078 1 95.56 166 TRP A N 1
ATOM 1306 C CA . TRP A 1 166 ? 13.656 -19.531 -18.469 1 95.56 166 TRP A CA 1
ATOM 1307 C C . TRP A 1 166 ? 13.305 -18.516 -17.375 1 95.56 166 TRP A C 1
ATOM 1309 O O . TRP A 1 166 ? 13.078 -17.344 -17.656 1 95.56 166 TRP A O 1
ATOM 1319 N N . MET A 1 167 ? 13.32 -19 -16.156 1 95.31 167 MET A N 1
ATOM 1320 C CA . MET A 1 167 ? 12.93 -18.156 -15.031 1 95.31 167 MET A CA 1
ATOM 1321 C C . MET A 1 167 ? 13.852 -16.938 -14.914 1 95.31 167 MET A C 1
ATOM 1323 O O . MET A 1 167 ? 13.414 -15.867 -14.484 1 95.31 167 MET A O 1
ATOM 1327 N N . ARG A 1 168 ? 15.102 -17.094 -15.289 1 96.88 168 ARG A N 1
ATOM 1328 C CA . ARG A 1 168 ? 16.094 -16.031 -15.133 1 96.88 168 ARG A CA 1
ATOM 1329 C C . ARG A 1 168 ? 16.234 -15.227 -16.422 1 96.88 168 ARG A C 1
ATOM 1331 O O . ARG A 1 168 ? 17.047 -14.297 -16.484 1 96.88 168 ARG A O 1
ATOM 1338 N N . SER A 1 169 ? 15.383 -15.516 -17.406 1 95.31 169 SER A N 1
ATOM 1339 C CA . SER A 1 169 ? 15.5 -14.875 -18.719 1 95.31 169 SER A CA 1
ATOM 1340 C C . SER A 1 169 ? 14.867 -13.484 -18.703 1 95.31 169 SER A C 1
ATOM 1342 O O . SER A 1 169 ? 13.969 -13.219 -17.906 1 95.31 169 SER A O 1
ATOM 1344 N N . ASP A 1 170 ? 15.305 -12.633 -19.641 1 92.25 170 ASP A N 1
ATOM 1345 C CA . ASP A 1 170 ? 14.75 -11.305 -19.828 1 92.25 170 ASP A CA 1
ATOM 1346 C C . ASP A 1 170 ? 13.289 -11.375 -20.266 1 92.25 170 ASP A C 1
ATOM 1348 O O . ASP A 1 170 ? 12.477 -10.539 -19.891 1 92.25 170 ASP A O 1
ATOM 1352 N N . ALA A 1 171 ? 12.984 -12.375 -21.016 1 89.62 171 ALA A N 1
ATOM 1353 C CA . ALA A 1 171 ? 11.617 -12.547 -21.5 1 89.62 171 ALA A CA 1
ATOM 1354 C C . ALA A 1 171 ? 10.656 -12.805 -20.344 1 89.62 171 ALA A C 1
ATOM 1356 O O . ALA A 1 171 ? 9.562 -12.234 -20.297 1 89.62 171 ALA A O 1
ATOM 1357 N N . LYS A 1 172 ? 11.062 -13.641 -19.438 1 92.19 172 LYS A N 1
ATOM 1358 C CA . LYS A 1 172 ? 10.227 -13.945 -18.281 1 92.19 172 LYS A CA 1
ATOM 1359 C C . LYS A 1 172 ? 10.086 -12.734 -17.359 1 92.19 172 LYS A C 1
ATOM 1361 O O . LYS A 1 172 ? 8.984 -12.422 -16.906 1 92.19 172 LYS A O 1
ATOM 1366 N N . LEU A 1 173 ? 11.195 -12.023 -17.156 1 89.44 173 LEU A N 1
ATOM 1367 C CA . LEU A 1 173 ? 11.227 -10.945 -16.172 1 89.44 173 LEU A CA 1
ATOM 1368 C C . LEU A 1 173 ? 10.75 -9.633 -16.781 1 89.44 173 LEU A C 1
ATOM 1370 O O . LEU A 1 173 ? 10.43 -8.688 -16.062 1 89.44 173 LEU A O 1
ATOM 1374 N N . GLY A 1 174 ? 10.711 -9.523 -18.109 1 83.38 174 GLY A N 1
ATOM 1375 C CA . GLY A 1 174 ? 10.148 -8.375 -18.781 1 83.38 174 GLY A CA 1
ATOM 1376 C C . GLY A 1 174 ? 11.094 -7.188 -18.828 1 83.38 174 GLY A C 1
ATOM 1377 O O . GLY A 1 174 ? 10.656 -6.047 -19.016 1 83.38 174 GLY A O 1
ATOM 1378 N N . MET A 1 175 ? 12.344 -7.367 -18.5 1 86.81 175 MET A N 1
ATOM 1379 C CA . MET A 1 175 ? 13.352 -6.312 -18.5 1 86.81 175 MET A CA 1
ATOM 1380 C C . MET A 1 175 ? 14.711 -6.859 -18.906 1 86.81 175 MET A C 1
ATOM 1382 O O . MET A 1 175 ? 15.086 -7.965 -18.516 1 86.81 175 MET A O 1
ATOM 1386 N N . PRO A 1 176 ? 15.422 -6.043 -19.75 1 90.12 176 PRO A N 1
ATOM 1387 C CA . PRO A 1 176 ? 16.75 -6.52 -20.141 1 90.12 176 PRO A CA 1
ATOM 1388 C C . PRO A 1 176 ? 17.719 -6.625 -18.969 1 90.12 176 PRO A C 1
ATOM 1390 O O . PRO A 1 176 ? 17.75 -5.73 -18.109 1 90.12 176 PRO A O 1
ATOM 1393 N N . ASN A 1 177 ? 18.406 -7.758 -18.891 1 91.5 177 ASN A N 1
ATOM 1394 C CA . ASN A 1 177 ? 19.438 -8.023 -17.875 1 91.5 177 ASN A CA 1
ATOM 1395 C C . ASN A 1 177 ? 18.859 -7.969 -16.469 1 91.5 177 ASN A C 1
ATOM 1397 O O . ASN A 1 177 ? 19.547 -7.555 -15.531 1 91.5 177 ASN A O 1
ATOM 1401 N N . ALA A 1 178 ? 17.656 -8.367 -16.344 1 89.81 178 ALA A N 1
ATOM 1402 C CA . ALA A 1 178 ? 16.906 -8.203 -15.102 1 89.81 178 ALA A CA 1
ATOM 1403 C C . ALA A 1 178 ? 17.516 -9.031 -13.977 1 89.81 178 ALA A C 1
ATOM 1405 O O . ALA A 1 178 ? 17.688 -8.547 -12.859 1 89.81 178 ALA A O 1
ATOM 1406 N N . TYR A 1 179 ? 17.828 -10.234 -14.281 1 93.62 179 TYR A N 1
ATOM 1407 C CA . TYR A 1 179 ? 18.359 -11.102 -13.234 1 93.62 179 TYR A CA 1
ATOM 1408 C C . TYR A 1 179 ? 19.656 -10.539 -12.656 1 93.62 179 TYR A C 1
ATOM 1410 O O . TYR A 1 179 ? 19.812 -10.453 -11.438 1 93.62 179 TYR A O 1
ATOM 1418 N N . ASN A 1 180 ? 20.531 -10.109 -13.523 1 92 180 ASN A N 1
ATOM 1419 C CA . ASN A 1 180 ? 21.797 -9.523 -13.062 1 92 180 ASN A CA 1
ATOM 1420 C C . ASN A 1 180 ? 21.562 -8.234 -12.281 1 92 180 ASN A C 1
ATOM 1422 O O . ASN A 1 180 ? 22.281 -7.953 -11.32 1 92 180 ASN A O 1
ATOM 1426 N N . LEU A 1 181 ? 20.625 -7.566 -12.758 1 88.5 181 LEU A N 1
ATOM 1427 C CA . LEU A 1 181 ? 20.266 -6.359 -12.023 1 88.5 181 LEU A CA 1
ATOM 1428 C C . LEU A 1 181 ? 19.797 -6.699 -10.609 1 88.5 181 LEU A C 1
ATOM 1430 O O . LEU A 1 181 ? 20.266 -6.102 -9.641 1 88.5 181 LEU A O 1
ATOM 1434 N N . PHE A 1 182 ? 18.906 -7.691 -10.516 1 88.88 182 PHE A N 1
ATOM 1435 C CA . PHE A 1 182 ? 18.438 -8.125 -9.203 1 88.88 182 PHE A CA 1
ATOM 1436 C C . PHE A 1 182 ? 19.625 -8.516 -8.32 1 88.88 182 PHE A C 1
ATOM 1438 O O . PHE A 1 182 ? 19.672 -8.141 -7.145 1 88.88 182 PHE A O 1
ATOM 1445 N N . MET A 1 183 ? 20.578 -9.164 -8.898 1 91.25 183 MET A N 1
ATOM 1446 C CA . MET A 1 183 ? 21.719 -9.68 -8.133 1 91.25 183 MET A CA 1
ATOM 1447 C C . MET A 1 183 ? 22.656 -8.555 -7.73 1 91.25 183 MET A C 1
ATOM 1449 O O . MET A 1 183 ? 23.422 -8.688 -6.766 1 91.25 183 MET A O 1
ATOM 1453 N N . SER A 1 184 ? 22.578 -7.457 -8.414 1 88.06 184 SER A N 1
ATOM 1454 C CA . SER A 1 184 ? 23.5 -6.355 -8.156 1 88.06 184 SER A CA 1
ATOM 1455 C C . SER A 1 184 ? 22.953 -5.422 -7.078 1 88.06 184 SER A C 1
ATOM 1457 O O . SER A 1 184 ? 23.688 -4.586 -6.543 1 88.06 184 SER A O 1
ATOM 1459 N N . MET A 1 185 ? 21.75 -5.555 -6.734 1 86.12 185 MET A N 1
ATOM 1460 C CA . MET A 1 185 ? 21.094 -4.641 -5.797 1 86.12 185 MET A CA 1
ATOM 1461 C C . MET A 1 185 ? 21.531 -4.938 -4.367 1 86.12 185 MET A C 1
ATOM 1463 O O . MET A 1 185 ? 21.781 -6.09 -4.012 1 86.12 185 MET A O 1
ATOM 1467 N N . ASP A 1 186 ? 21.562 -3.873 -3.586 1 88.75 186 ASP A N 1
ATOM 1468 C CA . ASP A 1 186 ? 21.969 -3.998 -2.188 1 88.75 186 ASP A CA 1
ATOM 1469 C C . ASP A 1 186 ? 20.891 -4.707 -1.367 1 88.75 186 ASP A C 1
ATOM 1471 O O . ASP A 1 186 ? 19.781 -4.199 -1.224 1 88.75 186 ASP A O 1
ATOM 1475 N N . ARG A 1 187 ? 21.281 -5.859 -0.757 1 93.31 187 ARG A N 1
ATOM 1476 C CA . ARG A 1 187 ? 20.312 -6.688 -0.043 1 93.31 187 ARG A CA 1
ATOM 1477 C C . ARG A 1 187 ? 19.812 -5.988 1.213 1 93.31 187 ARG A C 1
ATOM 1479 O O . ARG A 1 187 ? 18.656 -6.164 1.608 1 93.31 187 ARG A O 1
ATOM 1486 N N . ALA A 1 188 ? 20.688 -5.199 1.857 1 92.62 188 ALA A N 1
ATOM 1487 C CA . ALA A 1 188 ? 20.281 -4.504 3.074 1 92.62 188 ALA A CA 1
ATOM 1488 C C . ALA A 1 188 ? 19.172 -3.492 2.779 1 92.62 188 ALA A C 1
ATOM 1490 O O . ALA A 1 188 ? 18.203 -3.383 3.535 1 92.62 188 ALA A O 1
ATOM 1491 N N . THR A 1 189 ? 19.328 -2.828 1.689 1 87.44 189 THR A N 1
ATOM 1492 C CA . THR A 1 189 ? 18.312 -1.853 1.272 1 87.44 189 THR A CA 1
ATOM 1493 C C . THR A 1 189 ? 17.016 -2.547 0.885 1 87.44 189 THR A C 1
ATOM 1495 O O . THR A 1 189 ? 15.93 -2.107 1.277 1 87.44 189 THR A O 1
ATOM 1498 N N . LEU A 1 190 ? 17.109 -3.627 0.139 1 90.94 190 LEU A N 1
ATOM 1499 C CA . LEU A 1 190 ? 15.93 -4.367 -0.285 1 90.94 190 LEU A CA 1
ATOM 1500 C C . LEU A 1 190 ? 15.188 -4.945 0.917 1 90.94 190 LEU A C 1
ATOM 1502 O O . LEU A 1 190 ? 13.953 -4.867 0.99 1 90.94 190 LEU A O 1
ATOM 1506 N N . LEU A 1 191 ? 15.969 -5.504 1.812 1 95.44 191 LEU A N 1
ATOM 1507 C CA . LEU A 1 191 ? 15.367 -6.117 2.992 1 95.44 191 LEU A CA 1
ATOM 1508 C C . LEU A 1 191 ? 14.688 -5.066 3.863 1 95.44 191 LEU A C 1
ATOM 1510 O O . LEU A 1 191 ? 13.586 -5.293 4.371 1 95.44 191 LEU A O 1
ATOM 1514 N N . ALA A 1 192 ? 15.344 -3.93 4.047 1 92.44 192 ALA A N 1
ATOM 1515 C CA . ALA A 1 192 ? 14.719 -2.838 4.789 1 92.44 192 ALA A CA 1
ATOM 1516 C C . ALA A 1 192 ? 13.406 -2.418 4.145 1 92.44 192 ALA A C 1
ATOM 1518 O O . ALA A 1 192 ? 12.398 -2.225 4.832 1 92.44 192 ALA A O 1
ATOM 1519 N N . SER A 1 193 ? 13.43 -2.316 2.848 1 90.06 193 SER A N 1
ATOM 1520 C CA . SER A 1 193 ? 12.234 -1.92 2.105 1 90.06 193 SER A CA 1
ATOM 1521 C C . SER A 1 193 ? 11.109 -2.93 2.291 1 90.06 193 SER A C 1
ATOM 1523 O O . SER A 1 193 ? 9.953 -2.547 2.469 1 90.06 193 SER A O 1
ATOM 1525 N N . ALA A 1 194 ? 11.43 -4.168 2.242 1 94.69 194 ALA A N 1
ATOM 1526 C CA . ALA A 1 194 ? 10.43 -5.215 2.43 1 94.69 194 ALA A CA 1
ATOM 1527 C C . ALA A 1 194 ? 9.828 -5.148 3.83 1 94.69 194 ALA A C 1
ATOM 1529 O O . ALA A 1 194 ? 8.602 -5.203 3.988 1 94.69 194 ALA A O 1
ATOM 1530 N N . ARG A 1 195 ? 10.648 -5.012 4.836 1 95.94 195 ARG A N 1
ATOM 1531 C CA . ARG A 1 195 ? 10.18 -4.977 6.215 1 95.94 195 ARG A CA 1
ATOM 1532 C C . ARG A 1 195 ? 9.297 -3.756 6.465 1 95.94 195 ARG A C 1
ATOM 1534 O O . ARG A 1 195 ? 8.258 -3.857 7.117 1 95.94 195 ARG A O 1
ATOM 1541 N N . ILE A 1 196 ? 9.688 -2.645 5.91 1 92.94 196 ILE A N 1
ATOM 1542 C CA . ILE A 1 196 ? 8.914 -1.417 6.051 1 92.94 196 ILE A CA 1
ATOM 1543 C C . ILE A 1 196 ? 7.539 -1.595 5.406 1 92.94 196 ILE A C 1
ATOM 1545 O O . ILE A 1 196 ? 6.523 -1.188 5.977 1 92.94 196 ILE A O 1
ATOM 1549 N N . HIS A 1 197 ? 7.535 -2.186 4.258 1 94.19 197 HIS A N 1
ATOM 1550 C CA . HIS A 1 197 ? 6.27 -2.418 3.57 1 94.19 197 HIS A CA 1
ATOM 1551 C C . HIS A 1 197 ? 5.367 -3.35 4.375 1 94.19 197 HIS A C 1
ATOM 1553 O O . HIS A 1 197 ? 4.168 -3.098 4.508 1 94.19 197 HIS A O 1
ATOM 1559 N N . VAL A 1 198 ? 5.969 -4.426 4.902 1 96.5 198 VAL A N 1
ATOM 1560 C CA . VAL A 1 198 ? 5.207 -5.363 5.723 1 96.5 198 VAL A CA 1
ATOM 1561 C C . VAL A 1 198 ? 4.629 -4.641 6.934 1 96.5 198 VAL A C 1
ATOM 1563 O O . VAL A 1 198 ? 3.447 -4.797 7.254 1 96.5 198 VAL A O 1
ATOM 1566 N N . ALA A 1 199 ? 5.449 -3.836 7.562 1 95.44 199 ALA A N 1
ATOM 1567 C CA . ALA A 1 199 ? 4.98 -3.07 8.711 1 95.44 199 ALA A CA 1
ATOM 1568 C C . ALA A 1 199 ? 3.775 -2.211 8.344 1 95.44 199 ALA A C 1
ATOM 1570 O O . ALA A 1 199 ? 2.801 -2.141 9.102 1 95.44 199 ALA A O 1
ATOM 1571 N N . GLY A 1 200 ? 3.838 -1.593 7.215 1 93.94 200 GLY A N 1
ATOM 1572 C CA . GLY A 1 200 ? 2.744 -0.748 6.758 1 93.94 200 GLY A CA 1
ATOM 1573 C C . GLY A 1 200 ? 1.472 -1.521 6.469 1 93.94 200 GLY A C 1
ATOM 1574 O O . GLY A 1 200 ? 0.382 -1.104 6.867 1 93.94 200 GLY A O 1
ATOM 1575 N N . VAL A 1 201 ? 1.598 -2.65 5.801 1 96.06 201 VAL A N 1
ATOM 1576 C CA . VAL A 1 201 ? 0.45 -3.479 5.449 1 96.06 201 VAL A CA 1
ATOM 1577 C C . VAL A 1 201 ? -0.235 -3.982 6.719 1 96.06 201 VAL A C 1
ATOM 1579 O O . VAL A 1 201 ? -1.465 -4 6.801 1 96.06 201 VAL A O 1
ATOM 1582 N N . PHE A 1 202 ? 0.528 -4.246 7.762 1 96.69 202 PHE A N 1
ATOM 1583 C CA . PHE A 1 202 ? -0.004 -4.875 8.969 1 96.69 202 PHE A CA 1
ATOM 1584 C C . PHE A 1 202 ? -0.403 -3.82 9.992 1 96.69 202 PHE A C 1
ATOM 1586 O O . PHE A 1 202 ? -0.898 -4.156 11.07 1 96.69 202 PHE A O 1
ATOM 1593 N N . SER A 1 203 ? -0.227 -2.592 9.648 1 93.12 203 SER A N 1
ATOM 1594 C CA . SER A 1 203 ? -0.571 -1.514 10.57 1 93.12 203 SER A CA 1
ATOM 1595 C C . SER A 1 203 ? -2.039 -1.583 10.977 1 93.12 203 SER A C 1
ATOM 1597 O O . SER A 1 203 ? -2.404 -1.145 12.07 1 93.12 203 SER A O 1
ATOM 1599 N N . ILE A 1 204 ? -2.867 -2.166 10.211 1 93.31 204 ILE A N 1
ATOM 1600 C CA . ILE A 1 204 ? -4.305 -2.211 10.469 1 93.31 204 ILE A CA 1
ATOM 1601 C C . ILE A 1 204 ? -4.605 -3.268 11.523 1 93.31 204 ILE A C 1
ATOM 1603 O O . ILE A 1 204 ? -5.723 -3.334 12.047 1 93.31 204 ILE A O 1
ATOM 1607 N N . LEU A 1 205 ? -3.629 -4.094 11.82 1 92.88 205 LEU A N 1
ATOM 1608 C CA . LEU A 1 205 ? -3.84 -5.102 12.852 1 92.88 205 LEU A CA 1
ATOM 1609 C C . LEU A 1 205 ? -3.363 -4.594 14.211 1 92.88 205 LEU A C 1
ATOM 1611 O O . LEU A 1 205 ? -3.584 -5.246 15.234 1 92.88 205 LEU A O 1
ATOM 1615 N N . SER A 1 206 ? -2.686 -3.438 14.25 1 85.31 206 SER A N 1
ATOM 1616 C CA . SER A 1 206 ? -2.26 -2.83 15.508 1 85.31 206 SER A CA 1
ATOM 1617 C C . SER A 1 206 ? -3.436 -2.182 16.234 1 85.31 206 SER A C 1
ATOM 1619 O O . SER A 1 206 ? -4.359 -1.675 15.594 1 85.31 206 SER A O 1
ATOM 1621 N N . PRO A 1 207 ? -3.383 -2.273 17.484 1 79.06 207 PRO A N 1
ATOM 1622 C CA . PRO A 1 207 ? -4.43 -1.547 18.203 1 79.06 207 PRO A CA 1
ATOM 1623 C C . PRO A 1 207 ? -4.469 -0.062 17.859 1 79.06 207 PRO A C 1
ATOM 1625 O O . PRO A 1 207 ? -3.426 0.541 17.594 1 79.06 207 PRO A O 1
ATOM 1628 N N . PRO A 1 208 ? -5.711 0.416 17.828 1 75.25 208 PRO A N 1
ATOM 1629 C CA . PRO A 1 208 ? -5.805 1.844 17.516 1 75.25 208 PRO A CA 1
ATOM 1630 C C . PRO A 1 208 ? -5.102 2.723 18.547 1 75.25 208 PRO A C 1
ATOM 1632 O O . PRO A 1 208 ? -5.105 2.4 19.734 1 75.25 208 PRO A O 1
ATOM 1635 N N . SER A 1 209 ? -4.512 3.75 18.047 1 77.06 209 SER A N 1
ATOM 1636 C CA . SER A 1 209 ? -3.869 4.711 18.938 1 77.06 209 SER A CA 1
ATOM 1637 C C . SER A 1 209 ? -4.902 5.543 19.688 1 77.06 209 SER A C 1
ATOM 1639 O O . SER A 1 209 ? -6.031 5.707 19.234 1 77.06 209 SER A O 1
ATOM 1641 N N . THR A 1 210 ? -4.48 6.043 20.797 1 81.5 210 THR A N 1
ATOM 1642 C CA . THR A 1 210 ? -5.332 6.953 21.547 1 81.5 210 THR A CA 1
ATOM 1643 C C . THR A 1 210 ? -5.613 8.219 20.75 1 81.5 210 THR A C 1
ATOM 1645 O O . THR A 1 210 ? -4.688 8.867 20.266 1 81.5 210 THR A O 1
ATOM 1648 N N . PRO A 1 211 ? -6.895 8.484 20.625 1 88.25 211 PRO A N 1
ATOM 1649 C CA . PRO A 1 211 ? -7.207 9.734 19.906 1 88.25 211 PRO A CA 1
ATOM 1650 C C . PRO A 1 211 ? -6.656 10.969 20.625 1 88.25 211 PRO A C 1
ATOM 1652 O O . PRO A 1 211 ? -6.809 11.102 21.844 1 88.25 211 PRO A O 1
ATOM 1655 N N . ARG A 1 212 ? -6.125 11.836 19.922 1 90.25 212 ARG A N 1
ATOM 1656 C CA . ARG A 1 212 ? -5.562 13.055 20.484 1 90.25 212 ARG A CA 1
ATOM 1657 C C . ARG A 1 212 ? -6.617 14.156 20.562 1 90.25 212 ARG A C 1
ATOM 1659 O O . ARG A 1 212 ? -6.793 14.922 19.625 1 90.25 212 ARG A O 1
ATOM 1666 N N . ILE A 1 213 ? -7.242 14.203 21.656 1 92.62 213 ILE A N 1
ATOM 1667 C CA . ILE A 1 213 ? -8.297 15.18 21.891 1 92.62 213 ILE A CA 1
ATOM 1668 C C . ILE A 1 213 ? -8.141 15.789 23.281 1 92.62 213 ILE A C 1
ATOM 1670 O O . ILE A 1 213 ? -8.016 15.07 24.281 1 92.62 213 ILE A O 1
ATOM 1674 N N . GLU A 1 214 ? -8.156 17.016 23.234 1 93.44 214 GLU A N 1
ATOM 1675 C CA . GLU A 1 214 ? -8.062 17.75 24.5 1 93.44 214 GLU A CA 1
ATOM 1676 C C . GLU A 1 214 ? -9.203 17.375 25.438 1 93.44 214 GLU A C 1
ATOM 1678 O O . GLU A 1 214 ? -10.367 17.344 25.047 1 93.44 214 GLU A O 1
ATOM 1683 N N . GLY A 1 215 ? -8.805 17.094 26.688 1 87.62 215 GLY A N 1
ATOM 1684 C CA . GLY A 1 215 ? -9.789 16.859 27.719 1 87.62 215 GLY A CA 1
ATOM 1685 C C . GLY A 1 215 ? -10.203 15.398 27.828 1 87.62 215 GLY A C 1
ATOM 1686 O O . GLY A 1 215 ? -11 15.039 28.703 1 87.62 215 GLY A O 1
ATOM 1687 N N . LEU A 1 216 ? -9.719 14.578 26.938 1 86.94 216 LEU A N 1
ATOM 1688 C CA . LEU A 1 216 ? -10.07 13.164 26.984 1 86.94 216 LEU A CA 1
ATOM 1689 C C . LEU A 1 216 ? -9.141 12.406 27.922 1 86.94 216 LEU A C 1
ATOM 1691 O O . LEU A 1 216 ? -7.949 12.727 28.016 1 86.94 216 LEU A O 1
ATOM 1695 N N . SER A 1 217 ? -9.781 11.547 28.703 1 79.56 217 SER A N 1
ATOM 1696 C CA . SER A 1 217 ? -8.977 10.594 29.453 1 79.56 217 SER A CA 1
ATOM 1697 C C . SER A 1 217 ? -8.586 9.391 28.594 1 79.56 217 SER A C 1
ATOM 1699 O O . SER A 1 217 ? -9.289 9.055 27.641 1 79.56 217 SER A O 1
ATOM 1701 N N . PRO A 1 218 ? -7.457 8.875 29.109 1 72.94 218 PRO A N 1
ATOM 1702 C CA . PRO A 1 218 ? -7.078 7.676 28.344 1 72.94 218 PRO A CA 1
ATOM 1703 C C . PRO A 1 218 ? -8.141 6.578 28.406 1 72.94 218 PRO A C 1
ATOM 1705 O O . PRO A 1 218 ? -8.742 6.355 29.469 1 72.94 218 PRO A O 1
ATOM 1708 N N . HIS A 1 219 ? -8.656 6.012 27.391 1 73.88 219 HIS A N 1
ATOM 1709 C CA . HIS A 1 219 ? -9.57 4.879 27.266 1 73.88 219 HIS A CA 1
ATOM 1710 C C . HIS A 1 219 ? -11.023 5.324 27.375 1 73.88 219 HIS A C 1
ATOM 1712 O O . HIS A 1 219 ? -11.922 4.492 27.531 1 73.88 219 HIS A O 1
ATOM 1718 N N . GLN A 1 220 ? -11.094 6.664 27.469 1 80.88 220 GLN A N 1
ATOM 1719 C CA . GLN A 1 220 ? -12.461 7.184 27.469 1 80.88 220 GLN A CA 1
ATOM 1720 C C . GLN A 1 220 ? -13.203 6.781 26.203 1 80.88 220 GLN A C 1
ATOM 1722 O O . GLN A 1 220 ? -12.617 6.746 25.125 1 80.88 220 GLN A O 1
ATOM 1727 N N . ASP A 1 221 ? -14.414 6.449 26.453 1 80.44 221 ASP A N 1
ATOM 1728 C CA . ASP A 1 221 ? -15.266 6.172 25.312 1 80.44 221 ASP A CA 1
ATOM 1729 C C . ASP A 1 221 ? -15.43 7.414 24.438 1 80.44 221 ASP A C 1
ATOM 1731 O O . ASP A 1 221 ? -15.805 8.477 24.922 1 80.44 221 ASP A O 1
ATOM 1735 N N . THR A 1 222 ? -15.148 7.305 23.156 1 85.44 222 THR A N 1
ATOM 1736 C CA . THR A 1 222 ? -15.141 8.469 22.266 1 85.44 222 THR A CA 1
ATOM 1737 C C . THR A 1 222 ? -16.281 8.383 21.25 1 85.44 222 THR A C 1
ATOM 1739 O O . THR A 1 222 ? -16.281 9.109 20.266 1 85.44 222 THR A O 1
ATOM 1742 N N . THR A 1 223 ? -17.266 7.492 21.516 1 84.25 223 THR A N 1
ATOM 1743 C CA . THR A 1 223 ? -18.344 7.266 20.547 1 84.25 223 THR A CA 1
ATOM 1744 C C . THR A 1 223 ? -19.203 8.508 20.422 1 84.25 223 THR A C 1
ATOM 1746 O O . THR A 1 223 ? -19.938 8.656 19.422 1 84.25 223 THR A O 1
ATOM 1749 N N . ASP A 1 224 ? -19.141 9.438 21.359 1 87.88 224 ASP A N 1
ATOM 1750 C CA . ASP A 1 224 ? -19.922 10.664 21.312 1 87.88 224 ASP A CA 1
ATOM 1751 C C . ASP A 1 224 ? -19.078 11.82 20.766 1 87.88 224 ASP A C 1
ATOM 1753 O O . ASP A 1 224 ? -19.516 12.977 20.797 1 87.88 224 ASP A O 1
ATOM 1757 N N . LEU A 1 225 ? -17.891 11.516 20.328 1 91 225 LEU A N 1
ATOM 1758 C CA . LEU A 1 225 ? -17 12.562 19.844 1 91 225 LEU A CA 1
ATOM 1759 C C . LEU A 1 225 ? -16.469 12.219 18.453 1 91 225 LEU A C 1
ATOM 1761 O O . LEU A 1 225 ? -16.078 13.117 17.703 1 91 225 LEU A O 1
ATOM 1765 N N . LEU A 1 226 ? -16.375 10.898 18.172 1 91.06 226 LEU A N 1
ATOM 1766 C CA . LEU A 1 226 ? -15.766 10.414 16.938 1 91.06 226 LEU A CA 1
ATOM 1767 C C . LEU A 1 226 ? -16.688 9.43 16.234 1 91.06 226 LEU A C 1
ATOM 1769 O O . LEU A 1 226 ? -17.344 8.602 16.875 1 91.06 226 LEU A O 1
ATOM 1773 N N . LEU A 1 227 ? -16.766 9.57 14.984 1 91.62 227 LEU A N 1
ATOM 1774 C CA . LEU A 1 227 ? -17.438 8.57 14.172 1 91.62 227 LEU A CA 1
ATOM 1775 C C . LEU A 1 227 ? -16.438 7.574 13.594 1 91.62 227 LEU A C 1
ATOM 1777 O O . LEU A 1 227 ? -15.898 7.797 12.508 1 91.62 227 LEU A O 1
ATOM 1781 N N . THR A 1 228 ? -16.219 6.508 14.32 1 87.94 228 THR A N 1
ATOM 1782 C CA . THR A 1 228 ? -15.273 5.469 13.922 1 87.94 228 THR A CA 1
ATOM 1783 C C . THR A 1 228 ? -16.016 4.254 13.367 1 87.94 228 THR A C 1
ATOM 1785 O O . THR A 1 228 ? -17.203 4.062 13.648 1 87.94 228 THR A O 1
ATOM 1788 N N . PRO A 1 229 ? -15.289 3.555 12.469 1 84.88 229 PRO A N 1
ATOM 1789 C CA . PRO A 1 229 ? -15.914 2.281 12.109 1 84.88 229 PRO A CA 1
ATOM 1790 C C . PRO A 1 229 ? -16.172 1.384 13.312 1 84.88 229 PRO A C 1
ATOM 1792 O O . PRO A 1 229 ? -15.508 1.522 14.344 1 84.88 229 PRO A O 1
ATOM 1795 N N . PRO A 1 230 ? -17.297 0.67 13.281 1 68.88 230 PRO A N 1
ATOM 1796 C CA . PRO A 1 230 ? -17.609 -0.178 14.438 1 68.88 230 PRO A CA 1
ATOM 1797 C C . PRO A 1 230 ? -16.422 -1.018 14.891 1 68.88 230 PRO A C 1
ATOM 1799 O O . PRO A 1 230 ? -15.633 -1.479 14.062 1 68.88 230 PRO A O 1
ATOM 1802 N N . ALA A 1 231 ? -16.203 -0.651 16.25 1 58.53 231 ALA A N 1
ATOM 1803 C CA . ALA A 1 231 ? -15.125 -1.369 16.922 1 58.53 231 ALA A CA 1
ATOM 1804 C C . ALA A 1 231 ? -15.211 -2.869 16.656 1 58.53 231 ALA A C 1
ATOM 1806 O O . ALA A 1 231 ? -16.219 -3.508 16.969 1 58.53 231 ALA A O 1
ATOM 1807 N N . GLN A 1 232 ? -14.945 -3.275 15.461 1 52.09 232 GLN A N 1
ATOM 1808 C CA . GLN A 1 232 ? -14.969 -4.73 15.383 1 52.09 232 GLN A CA 1
ATOM 1809 C C . GLN A 1 232 ? -14 -5.352 16.391 1 52.09 232 GLN A C 1
ATOM 1811 O O . GLN A 1 232 ? -13.039 -4.707 16.797 1 52.09 232 GLN A O 1
ATOM 1816 N N . GLN A 1 233 ? -14.391 -6.426 17.047 1 55.56 233 GLN A N 1
ATOM 1817 C CA . GLN A 1 233 ? -13.43 -7.324 17.672 1 55.56 233 GLN A CA 1
ATOM 1818 C C . GLN A 1 233 ? -12.039 -7.16 17.047 1 55.56 233 GLN A C 1
ATOM 1820 O O . GLN A 1 233 ? -11.914 -6.734 15.906 1 55.56 233 GLN A O 1
ATOM 1825 N N . GLN A 1 234 ? -10.984 -7.141 17.859 1 71.31 234 GLN A N 1
ATOM 1826 C CA . GLN A 1 234 ? -9.602 -7.102 17.406 1 71.31 234 GLN A CA 1
ATOM 1827 C C . GLN A 1 234 ? -9.445 -7.816 16.062 1 71.31 234 GLN A C 1
ATOM 1829 O O . GLN A 1 234 ? -9.719 -9.016 15.953 1 71.31 234 GLN A O 1
ATOM 1834 N N . GLN A 1 235 ? -9.328 -7.094 15.008 1 86.94 235 GLN A N 1
ATOM 1835 C CA . GLN A 1 235 ? -9.102 -7.625 13.664 1 86.94 235 GLN A CA 1
ATOM 1836 C C . GLN A 1 235 ? -7.98 -8.656 13.664 1 86.94 235 GLN A C 1
ATOM 1838 O O . GLN A 1 235 ? -6.863 -8.367 14.102 1 86.94 235 GLN A O 1
ATOM 1843 N N . GLN A 1 236 ? -8.305 -9.875 13.281 1 92.19 236 GLN A N 1
ATOM 1844 C CA . GLN A 1 236 ? -7.336 -10.969 13.32 1 92.19 236 GLN A CA 1
ATOM 1845 C C . GLN A 1 236 ? -6.66 -11.148 11.969 1 92.19 236 GLN A C 1
ATOM 1847 O O . GLN A 1 236 ? -5.582 -11.742 11.883 1 92.19 236 GLN A O 1
ATOM 1852 N N . PHE A 1 237 ? -7.375 -10.703 10.922 1 96.31 237 PHE A N 1
ATOM 1853 C CA . PHE A 1 237 ? -6.848 -10.859 9.57 1 96.31 237 PHE A CA 1
ATOM 1854 C C . PHE A 1 237 ? -6.867 -9.531 8.828 1 96.31 237 PHE A C 1
ATOM 1856 O O . PHE A 1 237 ? -7.5 -8.57 9.273 1 96.31 237 PHE A O 1
ATOM 1863 N N . LEU A 1 238 ? -6.172 -9.445 7.762 1 97.25 238 LEU A N 1
ATOM 1864 C CA . LEU A 1 238 ? -6.07 -8.211 6.98 1 97.25 238 LEU A CA 1
ATOM 1865 C C . LEU A 1 238 ? -7.391 -7.902 6.285 1 97.25 238 LEU A C 1
ATOM 1867 O O . LEU A 1 238 ? -7.785 -6.738 6.184 1 97.25 238 LEU A O 1
ATOM 1871 N N . SER A 1 239 ? -8.133 -8.953 5.867 1 97.25 239 SER A N 1
ATOM 1872 C CA . SER A 1 239 ? -9.336 -8.758 5.062 1 97.25 239 SER A CA 1
ATOM 1873 C C . SER A 1 239 ? -10.562 -8.555 5.945 1 97.25 239 SER A C 1
ATOM 1875 O O . SER A 1 239 ? -11.547 -7.957 5.516 1 97.25 239 SER A O 1
ATOM 1877 N N . SER A 1 240 ? -10.523 -9.164 7.168 1 95 240 SER A N 1
ATOM 1878 C CA . SER A 1 240 ? -11.695 -9.086 8.031 1 95 240 SER A CA 1
ATOM 1879 C C . SER A 1 240 ? -11.359 -9.469 9.461 1 95 240 SER A C 1
ATOM 1881 O O . SER A 1 240 ? -10.25 -9.945 9.742 1 95 240 SER A O 1
ATOM 1883 N N . PRO A 1 241 ? -12.281 -9.266 10.391 1 92.62 241 PRO A N 1
ATOM 1884 C CA . PRO A 1 241 ? -12 -9.492 11.812 1 92.62 241 PRO A CA 1
ATOM 1885 C C . PRO A 1 241 ? -11.766 -10.969 12.133 1 92.62 241 PRO A C 1
ATOM 1887 O O . PRO A 1 241 ? -10.891 -11.297 12.945 1 92.62 241 PRO A O 1
ATOM 1890 N N . THR A 1 242 ? -12.414 -11.953 11.445 1 93.88 242 THR A N 1
ATOM 1891 C CA . THR A 1 242 ? -12.359 -13.305 11.984 1 93.88 242 THR A CA 1
ATOM 1892 C C . THR A 1 242 ? -11.961 -14.297 10.898 1 93.88 242 THR A C 1
ATOM 1894 O O . THR A 1 242 ? -11.617 -15.445 11.195 1 93.88 242 THR A O 1
ATOM 1897 N N . LYS A 1 243 ? -11.992 -13.891 9.625 1 95.12 243 LYS A N 1
ATOM 1898 C CA . LYS A 1 243 ? -11.695 -14.805 8.531 1 95.12 243 LYS A CA 1
ATOM 1899 C C . LYS A 1 243 ? -10.672 -14.203 7.574 1 95.12 243 LYS A C 1
ATOM 1901 O O . LYS A 1 243 ? -10.727 -13.008 7.27 1 95.12 243 LYS A O 1
ATOM 1906 N N . PRO A 1 244 ? -9.773 -15.039 7.082 1 96.69 244 PRO A N 1
ATOM 1907 C CA . PRO A 1 244 ? -8.859 -14.539 6.055 1 96.69 244 PRO A CA 1
ATOM 1908 C C . P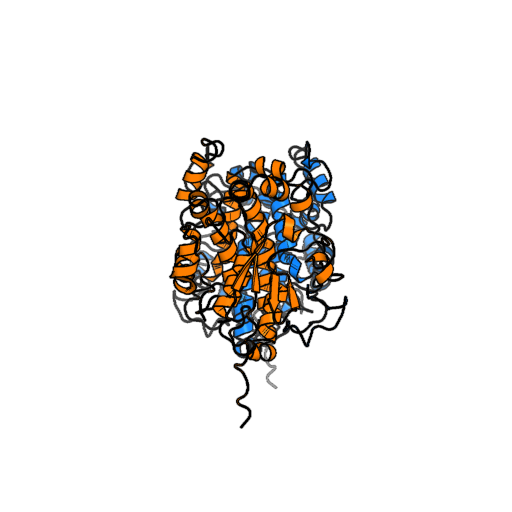RO A 1 244 ? -9.539 -14.352 4.699 1 96.69 244 PRO A C 1
ATOM 1910 O O . PRO A 1 244 ? -10.508 -15.047 4.391 1 96.69 244 PRO A O 1
ATOM 1913 N N . GLY A 1 245 ? -9.094 -13.43 3.959 1 97.69 245 GLY A N 1
ATOM 1914 C CA . GLY A 1 245 ? -9.547 -13.164 2.605 1 97.69 245 GLY A CA 1
ATOM 1915 C C . GLY A 1 245 ? -8.414 -12.883 1.64 1 97.69 245 GLY A C 1
ATOM 1916 O O . GLY A 1 245 ? -7.297 -13.367 1.83 1 97.69 245 GLY A O 1
ATOM 1917 N N . LEU A 1 246 ? -8.727 -12.203 0.586 1 98 246 LEU A N 1
ATOM 1918 C CA . LEU A 1 246 ? -7.805 -12.047 -0.53 1 98 246 LEU A CA 1
ATOM 1919 C C . LEU A 1 246 ? -6.543 -11.312 -0.094 1 98 246 LEU A C 1
ATOM 1921 O O . LEU A 1 246 ? -5.445 -11.609 -0.573 1 98 246 LEU A O 1
ATOM 1925 N N . LEU A 1 247 ? -6.676 -10.297 0.78 1 98.31 247 LEU A N 1
ATOM 1926 C CA . LEU A 1 247 ? -5.48 -9.625 1.281 1 98.31 247 LEU A CA 1
ATOM 1927 C C . LEU A 1 247 ? -4.566 -10.609 2.006 1 98.31 247 LEU A C 1
ATOM 1929 O O . LEU A 1 247 ? -3.354 -10.617 1.791 1 98.31 247 LEU A O 1
ATOM 1933 N N . ASP A 1 248 ? -5.137 -11.422 2.828 1 97.88 248 ASP A N 1
ATOM 1934 C CA . ASP A 1 248 ? -4.379 -12.414 3.584 1 97.88 248 ASP A CA 1
ATOM 1935 C C . ASP A 1 248 ? -3.73 -13.438 2.652 1 97.88 248 ASP A C 1
ATOM 1937 O O . ASP A 1 248 ? -2.562 -13.789 2.826 1 97.88 248 ASP A O 1
ATOM 1941 N N . PHE A 1 249 ? -4.5 -13.867 1.704 1 96.75 249 PHE A N 1
ATOM 1942 C CA . PHE A 1 249 ? -3.994 -14.875 0.774 1 96.75 249 PHE A CA 1
ATOM 1943 C C . PHE A 1 249 ? -2.834 -14.312 -0.045 1 96.75 249 PHE A C 1
ATOM 1945 O O . PHE A 1 249 ? -1.848 -15.016 -0.288 1 96.75 249 PHE A O 1
ATOM 1952 N N . THR A 1 250 ? -2.971 -13.078 -0.447 1 97.31 250 THR A N 1
ATOM 1953 C CA . THR A 1 250 ? -1.911 -12.422 -1.204 1 97.31 250 THR A CA 1
ATOM 1954 C C . THR A 1 250 ? -0.631 -12.328 -0.379 1 97.31 250 THR A C 1
ATOM 1956 O O . THR A 1 250 ? 0.438 -12.742 -0.836 1 97.31 250 THR A O 1
ATOM 1959 N N . VAL A 1 251 ? -0.732 -11.867 0.823 1 97.38 251 VAL A N 1
ATOM 1960 C CA . VAL A 1 251 ? 0.431 -11.703 1.688 1 97.38 251 VAL A CA 1
ATOM 1961 C C . VAL A 1 251 ? 1.004 -13.078 2.043 1 97.38 251 VAL A C 1
ATOM 1963 O O . VAL A 1 251 ? 2.221 -13.273 2.006 1 97.38 251 VAL A O 1
ATOM 1966 N N . PHE A 1 252 ? 0.159 -14.008 2.354 1 94.88 252 PHE A N 1
ATOM 1967 C CA . PHE A 1 252 ? 0.606 -15.336 2.768 1 94.88 252 PHE A CA 1
ATOM 1968 C C . PHE A 1 252 ? 1.283 -16.062 1.611 1 94.88 252 PHE A C 1
ATOM 1970 O O . PHE A 1 252 ? 2.219 -16.844 1.821 1 94.88 252 PHE A O 1
ATOM 1977 N N . GLY A 1 253 ? 0.792 -15.836 0.397 1 93.62 253 GLY A N 1
ATOM 1978 C CA . GLY A 1 253 ? 1.492 -16.391 -0.753 1 93.62 253 GLY A CA 1
ATOM 1979 C C . GLY A 1 253 ? 2.951 -15.977 -0.816 1 93.62 253 GLY A C 1
ATOM 1980 O O . GLY A 1 253 ? 3.826 -16.797 -1.063 1 93.62 253 GLY A O 1
ATOM 1981 N N . TRP A 1 254 ? 3.207 -14.758 -0.582 1 95.12 254 TRP A N 1
ATOM 1982 C CA . TRP A 1 254 ? 4.578 -14.258 -0.589 1 95.12 254 TRP A CA 1
ATOM 1983 C C . TRP A 1 254 ? 5.348 -14.766 0.626 1 95.12 254 TRP A C 1
ATOM 1985 O O . TRP A 1 254 ? 6.539 -15.062 0.533 1 95.12 254 TRP A O 1
ATOM 1995 N N . PHE A 1 255 ? 4.672 -14.812 1.749 1 94.31 255 PHE A N 1
ATOM 1996 C CA . PHE A 1 255 ? 5.266 -15.414 2.938 1 94.31 255 PHE A CA 1
ATOM 1997 C C . PHE A 1 255 ? 5.715 -16.844 2.65 1 94.31 255 PHE A C 1
ATOM 1999 O O . PHE A 1 255 ? 6.848 -17.219 2.963 1 94.31 255 PHE A O 1
ATOM 2006 N N . LEU A 1 256 ? 4.879 -17.578 2.037 1 90.88 256 LEU A N 1
ATOM 2007 C CA . LEU A 1 256 ? 5.148 -19 1.774 1 90.88 256 LEU A CA 1
ATOM 2008 C C . LEU A 1 256 ? 6.27 -19.156 0.752 1 90.88 256 LEU A C 1
ATOM 2010 O O . LEU A 1 256 ? 7.051 -20.109 0.822 1 90.88 256 LEU A O 1
ATOM 2014 N N . LEU A 1 257 ? 6.344 -18.25 -0.225 1 91.31 257 LEU A N 1
ATOM 2015 C CA . LEU A 1 257 ? 7.453 -18.297 -1.169 1 91.31 257 LEU A CA 1
ATOM 2016 C C . LEU A 1 257 ? 8.789 -18.219 -0.439 1 91.31 257 LEU A C 1
ATOM 2018 O O . LEU A 1 257 ? 9.68 -19.047 -0.659 1 91.31 257 LEU A O 1
ATOM 2022 N N . THR A 1 258 ? 8.914 -17.234 0.43 1 91.75 258 THR A N 1
ATOM 2023 C CA . THR A 1 258 ? 10.18 -17.078 1.142 1 91.75 258 THR A CA 1
ATOM 2024 C C . THR A 1 258 ? 10.383 -18.203 2.15 1 91.75 258 THR A C 1
ATOM 2026 O O . THR A 1 258 ? 11.516 -18.609 2.398 1 91.75 258 THR A O 1
ATOM 2029 N N . TYR A 1 259 ? 9.297 -18.688 2.67 1 88.88 259 TYR A N 1
ATOM 2030 C CA . TYR A 1 259 ? 9.359 -19.812 3.609 1 88.88 259 TYR A CA 1
ATOM 2031 C C . TYR A 1 259 ? 9.938 -21.047 2.941 1 88.88 259 TYR A C 1
ATOM 2033 O O . TYR A 1 259 ? 10.719 -21.781 3.551 1 88.88 259 TYR A O 1
ATOM 2041 N N . THR A 1 260 ? 9.594 -21.234 1.753 1 85.19 260 THR A N 1
ATOM 2042 C CA . THR A 1 260 ? 10.008 -22.422 1.011 1 85.19 260 THR A CA 1
ATOM 2043 C C . THR A 1 260 ? 11.383 -22.219 0.384 1 85.19 260 THR A C 1
ATOM 2045 O O . THR A 1 260 ? 12.242 -23.094 0.452 1 85.19 260 THR A O 1
ATOM 2048 N N . ALA A 1 261 ? 11.602 -21.062 -0.172 1 88.44 261 ALA A N 1
ATOM 2049 C CA . ALA A 1 261 ? 12.805 -20.812 -0.961 1 88.44 261 ALA A CA 1
ATOM 2050 C C . ALA A 1 261 ? 14.008 -20.578 -0.058 1 88.44 261 ALA A C 1
ATOM 2052 O O . ALA A 1 261 ? 15.141 -20.938 -0.406 1 88.44 261 ALA A O 1
ATOM 2053 N N . ASP A 1 262 ? 13.758 -19.953 1.063 1 90.5 262 ASP A N 1
ATOM 2054 C CA . ASP A 1 262 ? 14.828 -19.562 1.977 1 90.5 262 ASP A CA 1
ATOM 2055 C C . ASP A 1 262 ? 14.273 -19.203 3.354 1 90.5 262 ASP A C 1
ATOM 2057 O O . ASP A 1 262 ? 13.961 -18.047 3.621 1 90.5 262 ASP A O 1
ATOM 2061 N N . LEU A 1 263 ? 14.273 -20.203 4.242 1 90.19 263 LEU A N 1
ATOM 2062 C CA . LEU A 1 263 ? 13.648 -20.031 5.551 1 90.19 263 LEU A CA 1
ATOM 2063 C C . LEU A 1 263 ? 14.359 -18.938 6.352 1 90.19 263 LEU A C 1
ATOM 2065 O O . LEU A 1 263 ? 13.703 -18.109 6.984 1 90.19 263 LEU A O 1
ATOM 2069 N N . PRO A 1 264 ? 15.688 -18.859 6.375 1 94.12 264 PRO A N 1
ATOM 2070 C CA . PRO A 1 264 ? 16.344 -17.75 7.074 1 94.12 264 PRO A CA 1
ATOM 2071 C C . PRO A 1 264 ? 15.93 -16.391 6.527 1 94.12 264 PRO A C 1
ATOM 2073 O O . PRO A 1 264 ? 15.719 -15.445 7.297 1 94.12 264 PRO A O 1
ATOM 2076 N N . LEU A 1 265 ? 15.773 -16.281 5.207 1 95.75 265 LEU A N 1
ATOM 2077 C CA . LEU A 1 265 ? 15.312 -15.031 4.613 1 95.75 265 LEU A CA 1
ATOM 2078 C C . LEU A 1 265 ? 13.875 -14.742 5.02 1 95.75 265 LEU A C 1
ATOM 2080 O O . LEU A 1 265 ? 13.516 -13.586 5.262 1 95.75 265 LEU A O 1
ATOM 2084 N N . ASN A 1 266 ? 13.07 -15.82 5.059 1 94.5 266 ASN A N 1
ATOM 2085 C CA . ASN A 1 266 ? 11.703 -15.648 5.527 1 94.5 266 ASN A CA 1
ATOM 2086 C C . ASN A 1 266 ? 11.656 -15.008 6.914 1 94.5 266 ASN A C 1
ATOM 2088 O O . ASN A 1 266 ? 10.945 -14.023 7.129 1 94.5 266 ASN A O 1
ATOM 2092 N N . HIS A 1 267 ? 12.469 -15.523 7.805 1 95.94 267 HIS A N 1
ATOM 2093 C CA . HIS A 1 267 ? 12.539 -14.961 9.148 1 95.94 267 HIS A CA 1
ATOM 2094 C C . HIS A 1 267 ? 13.062 -13.531 9.125 1 95.94 267 HIS A C 1
ATOM 2096 O O . HIS A 1 267 ? 12.625 -12.688 9.914 1 95.94 267 HIS A O 1
ATOM 2102 N N . ALA A 1 268 ? 13.984 -13.305 8.227 1 97.56 268 ALA A N 1
ATOM 2103 C CA . ALA A 1 268 ? 14.57 -11.969 8.109 1 97.56 268 ALA A CA 1
ATOM 2104 C C . ALA A 1 268 ? 13.516 -10.945 7.695 1 97.56 268 ALA A C 1
ATOM 2106 O O . ALA A 1 268 ? 13.539 -9.805 8.156 1 97.56 268 ALA A O 1
ATOM 2107 N N . ILE A 1 269 ? 12.586 -11.352 6.859 1 97.06 269 ILE A N 1
ATOM 2108 C CA . ILE A 1 269 ? 11.578 -10.438 6.32 1 97.06 269 ILE A CA 1
ATOM 2109 C C . ILE A 1 269 ? 10.43 -10.289 7.32 1 97.06 269 ILE A C 1
ATOM 2111 O O . ILE A 1 269 ? 9.961 -9.18 7.57 1 97.06 269 ILE A O 1
ATOM 2115 N N . TRP A 1 270 ? 10.023 -11.438 7.961 1 96.81 270 TRP A N 1
ATOM 2116 C CA . TRP A 1 270 ? 8.672 -11.477 8.508 1 96.81 270 TRP A CA 1
ATOM 2117 C C . TRP A 1 270 ? 8.703 -11.516 10.031 1 96.81 270 TRP A C 1
ATOM 2119 O O . TRP A 1 270 ? 7.656 -11.406 10.68 1 96.81 270 TRP A O 1
ATOM 2129 N N . SER A 1 271 ? 9.859 -11.594 10.625 1 96.38 271 SER A N 1
ATOM 2130 C CA . SER A 1 271 ? 9.938 -11.609 12.086 1 96.38 271 SER A CA 1
ATOM 2131 C C . SER A 1 271 ? 9.656 -10.234 12.672 1 96.38 271 SER A C 1
ATOM 2133 O O . SER A 1 271 ? 9.969 -9.211 12.047 1 96.38 271 SER A O 1
ATOM 2135 N N . GLU A 1 272 ? 9.125 -10.234 13.82 1 95.38 272 GLU A N 1
ATOM 2136 C CA . GLU A 1 272 ? 8.797 -8.969 14.469 1 95.38 272 GLU A CA 1
ATOM 2137 C C . GLU A 1 272 ? 10.039 -8.117 14.68 1 95.38 272 GLU A C 1
ATOM 2139 O O . GLU A 1 272 ? 10.047 -6.926 14.359 1 95.38 272 GLU A O 1
ATOM 2144 N N . SER A 1 273 ? 11.062 -8.766 15.219 1 95 273 SER A N 1
ATOM 2145 C CA . SER A 1 273 ? 12.312 -8.047 15.438 1 95 273 SER A CA 1
ATOM 2146 C C . SER A 1 273 ? 13.203 -8.102 14.203 1 95 273 SER A C 1
ATOM 2148 O O . SER A 1 273 ? 13.094 -9.023 13.398 1 95 273 SER A O 1
ATOM 2150 N N . SER A 1 274 ? 14.102 -7.125 14.109 1 96.06 274 SER A N 1
ATOM 2151 C CA . SER A 1 274 ? 15.023 -7.07 12.969 1 96.06 274 SER A CA 1
ATOM 2152 C C . SER A 1 274 ? 16.25 -7.938 13.211 1 96.06 274 SER A C 1
ATOM 2154 O O . SER A 1 274 ? 17.172 -7.957 12.391 1 96.06 274 SER A O 1
ATOM 2156 N N . PHE A 1 275 ? 16.297 -8.656 14.305 1 96.44 275 PHE A N 1
ATOM 2157 C CA . PHE A 1 275 ? 17.453 -9.469 14.656 1 96.44 275 PHE A CA 1
ATOM 2158 C C . PHE A 1 275 ? 17.75 -10.5 13.57 1 96.44 275 PHE A C 1
ATOM 2160 O O . PHE A 1 275 ? 18.891 -10.625 13.117 1 96.44 275 PHE A O 1
ATOM 2167 N N . LYS A 1 276 ? 16.75 -11.195 13.125 1 96.81 276 LYS A N 1
ATOM 2168 C CA . LYS A 1 276 ? 16.922 -12.227 12.109 1 96.81 276 LYS A CA 1
ATOM 2169 C C . LYS A 1 276 ? 17.328 -11.617 10.773 1 96.81 276 LYS A C 1
ATOM 2171 O O . LYS A 1 276 ? 18.062 -12.234 9.992 1 96.81 276 LYS A O 1
ATOM 2176 N N . ALA A 1 277 ? 16.844 -10.391 10.531 1 97.56 277 ALA A N 1
ATOM 2177 C CA . ALA A 1 277 ? 17.25 -9.68 9.32 1 97.56 277 ALA A CA 1
ATOM 2178 C C . ALA A 1 277 ? 18.75 -9.375 9.336 1 97.56 277 ALA A C 1
ATOM 2180 O O . ALA A 1 277 ? 19.453 -9.625 8.352 1 97.56 277 ALA A O 1
ATOM 2181 N N . ARG A 1 278 ? 19.25 -8.922 10.453 1 96.81 278 ARG A N 1
ATOM 2182 C CA . ARG A 1 278 ? 20.656 -8.625 10.609 1 96.81 278 ARG A CA 1
ATOM 2183 C C . ARG A 1 278 ? 21.5 -9.891 10.492 1 96.81 278 ARG A C 1
ATOM 2185 O O . ARG A 1 278 ? 22.578 -9.883 9.875 1 96.81 278 ARG A O 1
ATOM 2192 N N . GLU A 1 279 ? 21 -10.906 11.078 1 96.88 279 GLU A N 1
ATOM 2193 C CA . GLU A 1 279 ? 21.688 -12.188 11.008 1 96.88 279 GLU A CA 1
ATOM 2194 C C . GLU A 1 279 ? 21.797 -12.68 9.57 1 96.88 279 GLU A C 1
ATOM 2196 O O . GLU A 1 279 ? 22.859 -13.109 9.133 1 96.88 279 GLU A O 1
ATOM 2201 N N . TRP A 1 280 ? 20.703 -12.578 8.844 1 97.56 280 TRP A N 1
ATOM 2202 C CA . TRP A 1 280 ? 20.688 -13.039 7.457 1 97.56 280 TRP A CA 1
ATOM 2203 C C . TRP A 1 280 ? 21.672 -12.219 6.613 1 97.56 280 TRP A C 1
ATOM 2205 O O . TRP A 1 280 ? 22.438 -12.773 5.824 1 97.56 280 TRP A O 1
ATOM 2215 N N . LEU A 1 281 ? 21.672 -10.906 6.824 1 97.31 281 LEU A N 1
ATOM 2216 C CA . LEU A 1 281 ? 22.594 -10.039 6.098 1 97.31 281 LEU A CA 1
ATOM 2217 C C . LEU A 1 281 ? 24.031 -10.383 6.426 1 97.31 281 LEU A C 1
ATOM 2219 O O . LEU A 1 281 ? 24.922 -10.258 5.57 1 97.31 281 LEU A O 1
ATOM 2223 N N . GLY A 1 282 ? 24.281 -10.852 7.582 1 96.81 282 GLY A N 1
ATOM 2224 C CA . GLY A 1 282 ? 25.625 -11.172 8.023 1 96.81 282 GLY A CA 1
ATOM 2225 C C . GLY A 1 282 ? 26.141 -12.492 7.484 1 96.81 282 GLY A C 1
ATOM 2226 O O . GLY A 1 282 ? 27.344 -12.758 7.516 1 96.81 282 GLY A O 1
ATOM 2227 N N . VAL A 1 283 ? 25.25 -13.32 6.996 1 96.25 283 VAL A N 1
ATOM 2228 C CA . VAL A 1 283 ? 25.641 -14.664 6.582 1 96.25 283 VAL A CA 1
ATOM 2229 C C . VAL A 1 283 ? 25.484 -14.805 5.07 1 96.25 283 VAL A C 1
ATOM 2231 O O . VAL A 1 283 ? 26.297 -15.477 4.418 1 96.25 283 VAL A O 1
ATOM 2234 N N . TYR A 1 284 ? 24.516 -14.219 4.516 1 94.56 284 TYR A N 1
ATOM 2235 C CA . TYR A 1 284 ? 24.219 -14.359 3.094 1 94.56 284 TYR A CA 1
ATOM 2236 C C . TYR A 1 284 ? 25.406 -13.938 2.242 1 94.56 284 TYR A C 1
ATOM 2238 O O . TYR A 1 284 ? 25.984 -12.875 2.463 1 94.56 284 TYR A O 1
ATOM 2246 N N . LYS A 1 285 ? 25.844 -14.828 1.371 1 95.25 285 LYS A N 1
ATOM 2247 C CA . LYS A 1 285 ? 26.984 -14.648 0.476 1 95.25 285 LYS A CA 1
ATOM 2248 C C . LYS A 1 285 ? 28.234 -14.273 1.255 1 95.25 285 LYS A C 1
ATOM 2250 O O . LYS A 1 285 ? 28.938 -13.32 0.898 1 95.25 285 LYS A O 1
ATOM 2255 N N . GLY A 1 286 ? 28.406 -14.953 2.414 1 94.69 286 GLY A N 1
ATOM 2256 C CA . GLY A 1 286 ? 29.609 -14.805 3.217 1 94.69 286 GLY A CA 1
ATOM 2257 C C . GLY A 1 286 ? 29.656 -13.5 3.992 1 94.69 286 GLY A C 1
ATOM 2258 O O . GLY A 1 286 ? 30.734 -13.008 4.324 1 94.69 286 GLY A O 1
ATOM 2259 N N . GLY A 1 287 ? 28.484 -12.844 4.07 1 94 287 GLY A N 1
ATOM 2260 C CA . GLY A 1 287 ? 28.406 -11.609 4.844 1 94 287 GLY A CA 1
ATOM 2261 C C . GLY A 1 287 ? 28.672 -10.367 4.016 1 94 287 GLY A C 1
ATOM 2262 O O . GLY A 1 287 ? 29.016 -9.312 4.559 1 94 287 GLY A O 1
ATOM 2263 N N . GLU A 1 288 ? 28.562 -10.492 2.75 1 94.06 288 GLU A N 1
ATOM 2264 C CA . GLU A 1 288 ? 28.797 -9.383 1.827 1 94.06 288 GLU A CA 1
ATOM 2265 C C . GLU A 1 288 ? 27.891 -8.195 2.141 1 94.06 288 GLU A C 1
ATOM 2267 O O . GLU A 1 288 ? 28.281 -7.043 1.938 1 94.06 288 GLU A O 1
ATOM 2272 N N . TYR A 1 289 ? 26.797 -8.508 2.699 1 93.5 289 TYR A N 1
ATOM 2273 C CA . TYR A 1 289 ? 25.797 -7.469 2.906 1 93.5 289 TYR A CA 1
ATOM 2274 C C . TYR A 1 289 ? 25.625 -7.164 4.391 1 93.5 289 TYR A C 1
ATOM 2276 O O . TYR A 1 289 ? 24.609 -6.574 4.797 1 93.5 289 TYR A O 1
ATOM 2284 N N . ALA A 1 290 ? 26.547 -7.582 5.152 1 95.75 290 ALA A N 1
ATOM 2285 C CA . ALA A 1 290 ? 26.516 -7.277 6.582 1 95.75 290 ALA A CA 1
ATOM 2286 C C . ALA A 1 290 ? 26.453 -5.773 6.82 1 95.75 290 ALA A C 1
ATOM 2288 O O . ALA A 1 290 ? 27.125 -5 6.129 1 95.75 290 ALA A O 1
ATOM 2289 N N . LEU A 1 291 ? 25.609 -5.418 7.754 1 94.5 291 LEU A N 1
ATOM 2290 C CA . LEU A 1 291 ? 25.531 -4.004 8.109 1 94.5 291 LEU A CA 1
ATOM 2291 C C . LEU A 1 291 ? 26.828 -3.539 8.758 1 94.5 291 LEU A C 1
ATOM 2293 O O . LEU A 1 291 ? 27.391 -4.234 9.609 1 94.5 291 LEU A O 1
ATOM 2297 N N . ARG A 1 292 ? 27.312 -2.43 8.32 1 92.94 292 ARG A N 1
ATOM 2298 C CA . ARG A 1 292 ? 28.578 -1.873 8.805 1 92.94 292 ARG A CA 1
ATOM 2299 C C . ARG A 1 292 ? 28.422 -0.403 9.18 1 92.94 292 ARG A C 1
ATOM 2301 O O . ARG A 1 292 ? 27.453 0.242 8.781 1 92.94 292 ARG A O 1
ATOM 2308 N N . GLY A 1 293 ? 29.359 0.076 9.953 1 89.44 293 GLY A N 1
ATOM 2309 C CA . GLY A 1 293 ? 29.297 1.467 10.367 1 89.44 293 GLY A CA 1
ATOM 2310 C C . GLY A 1 293 ? 28.141 1.757 11.305 1 89.44 293 GLY A C 1
ATOM 2311 O O . GLY A 1 293 ? 27.859 0.972 12.211 1 89.44 293 GLY A O 1
ATOM 2312 N N . ASP A 1 294 ? 27.484 2.861 11.078 1 87.19 294 ASP A N 1
ATOM 2313 C CA . ASP A 1 294 ? 26.438 3.314 11.977 1 87.19 294 ASP A CA 1
ATOM 2314 C C . ASP A 1 294 ? 25.219 2.391 11.906 1 87.19 294 ASP A C 1
ATOM 2316 O O . ASP A 1 294 ? 24.609 2.086 12.93 1 87.19 294 ASP A O 1
ATOM 2320 N N . VAL A 1 295 ? 24.953 1.849 10.758 1 89.69 295 VAL A N 1
ATOM 2321 C CA . VAL A 1 295 ? 23.75 1.06 10.57 1 89.69 295 VAL A CA 1
ATOM 2322 C C . VAL A 1 295 ? 23.922 -0.318 11.203 1 89.69 295 VAL A C 1
ATOM 2324 O O . VAL A 1 295 ? 22.953 -1.075 11.336 1 89.69 295 VAL A O 1
ATOM 2327 N N . ALA A 1 296 ? 25.109 -0.623 11.609 1 93 296 ALA A N 1
ATOM 2328 C CA . ALA A 1 296 ? 25.344 -1.878 12.32 1 93 296 ALA A CA 1
ATOM 2329 C C . ALA A 1 296 ? 24.75 -1.829 13.727 1 93 296 ALA A C 1
ATOM 2331 O O . ALA A 1 296 ? 24.484 -2.869 14.336 1 93 296 ALA A O 1
ATOM 2332 N N . LYS A 1 297 ? 24.562 -0.622 14.172 1 91.88 297 LYS A N 1
ATOM 2333 C CA . LYS A 1 297 ? 23.984 -0.448 15.5 1 91.88 297 LYS A CA 1
ATOM 2334 C C . LYS A 1 297 ? 22.484 -0.66 15.477 1 91.88 297 LYS A C 1
ATOM 2336 O O . LYS A 1 297 ? 21.797 -0.227 14.547 1 91.88 297 LYS A O 1
ATOM 2341 N N . GLU A 1 298 ? 22.031 -1.304 16.516 1 90.25 298 GLU A N 1
ATOM 2342 C CA . GLU A 1 298 ? 20.594 -1.529 16.625 1 90.25 298 GLU A CA 1
ATOM 2343 C C . GLU A 1 298 ? 19.828 -0.211 16.594 1 90.25 298 GLU A C 1
ATOM 2345 O O . GLU A 1 298 ? 20.219 0.752 17.266 1 90.25 298 GLU A O 1
ATOM 2350 N N . GLY A 1 299 ? 18.797 -0.217 15.812 1 89.44 299 GLY A N 1
ATOM 2351 C CA . GLY A 1 299 ? 17.953 0.964 15.742 1 89.44 299 GLY A CA 1
ATOM 2352 C C . GLY A 1 299 ? 18.422 1.974 14.711 1 89.44 299 GLY A C 1
ATOM 2353 O O . GLY A 1 299 ? 17.719 2.959 14.445 1 89.44 299 GLY A O 1
ATOM 2354 N N . HIS A 1 300 ? 19.562 1.685 14.039 1 90.88 300 HIS A N 1
ATOM 2355 C CA . HIS A 1 300 ? 20.125 2.674 13.133 1 90.88 300 HIS A CA 1
ATOM 2356 C C . HIS A 1 300 ? 19.891 2.283 11.68 1 90.88 300 HIS A C 1
ATOM 2358 O O . HIS A 1 300 ? 20.203 3.055 10.766 1 90.88 300 HIS A O 1
ATOM 2364 N N . TRP A 1 301 ? 19.359 1.11 11.461 1 91.81 301 TRP A N 1
ATOM 2365 C CA . TRP A 1 301 ? 19.078 0.611 10.117 1 91.81 301 TRP A CA 1
ATOM 2366 C C . TRP A 1 301 ? 17.594 0.788 9.781 1 91.81 301 TRP A C 1
ATOM 2368 O O . TRP A 1 301 ? 16.734 0.486 10.602 1 91.81 301 TRP A O 1
ATOM 2378 N N . PRO A 1 302 ? 17.281 1.336 8.602 1 88.31 302 PRO A N 1
ATOM 2379 C CA . PRO A 1 302 ? 15.883 1.578 8.242 1 88.31 302 PRO A CA 1
ATOM 2380 C C . PRO A 1 302 ? 15.016 0.335 8.406 1 88.31 302 PRO A C 1
ATOM 2382 O O . PRO A 1 302 ? 13.805 0.449 8.641 1 88.31 302 PRO A O 1
ATOM 2385 N N . GLY A 1 303 ? 15.625 -0.801 8.328 1 92.81 303 GLY A N 1
ATOM 2386 C CA . GLY A 1 303 ? 14.875 -2.043 8.453 1 92.81 303 GLY A CA 1
ATOM 2387 C C . GLY A 1 303 ? 14.578 -2.412 9.891 1 92.81 303 GLY A C 1
ATOM 2388 O O . GLY A 1 303 ? 13.883 -3.398 10.156 1 92.81 303 GLY A O 1
ATOM 2389 N N . ASP A 1 304 ? 15.102 -1.569 10.812 1 94.38 304 ASP A N 1
ATOM 2390 C CA . ASP A 1 304 ? 14.828 -1.809 12.227 1 94.38 304 ASP A CA 1
ATOM 2391 C C . ASP A 1 304 ? 13.422 -1.358 12.602 1 94.38 304 ASP A C 1
ATOM 2393 O O . ASP A 1 304 ? 13.242 -0.542 13.508 1 94.38 304 ASP A O 1
ATOM 2397 N N . VAL A 1 305 ? 12.477 -1.847 11.898 1 92.12 305 VAL A N 1
ATOM 2398 C CA . VAL A 1 305 ? 11.07 -1.548 12.164 1 92.12 305 VAL A CA 1
ATOM 2399 C C . VAL A 1 305 ? 10.398 -2.752 12.82 1 92.12 305 VAL A C 1
ATOM 2401 O O . VAL A 1 305 ? 10.633 -3.895 12.414 1 92.12 305 VAL A O 1
ATOM 2404 N N . PRO A 1 306 ? 9.594 -2.479 13.828 1 92.69 306 PRO A N 1
ATOM 2405 C CA . PRO A 1 306 ? 8.867 -3.594 14.445 1 92.69 306 PRO A CA 1
ATOM 2406 C C . PRO A 1 306 ? 7.68 -4.059 13.602 1 92.69 306 PRO A C 1
ATOM 2408 O O . PRO A 1 306 ? 6.883 -3.236 13.141 1 92.69 306 PRO A O 1
ATOM 2411 N N . LEU A 1 307 ? 7.574 -5.34 13.336 1 95.81 307 LEU A N 1
ATOM 2412 C CA . LEU A 1 307 ? 6.469 -5.906 12.57 1 95.81 307 LEU A CA 1
ATOM 2413 C C . LEU A 1 307 ? 5.426 -6.52 13.492 1 95.81 307 LEU A C 1
ATOM 2415 O O . LEU A 1 307 ? 5.199 -7.734 13.461 1 95.81 307 LEU A O 1
ATOM 2419 N N . ARG A 1 308 ? 4.684 -5.672 14.148 1 92.06 308 ARG A N 1
ATOM 2420 C CA . ARG A 1 308 ? 3.709 -6.098 15.148 1 92.06 308 ARG A CA 1
ATOM 2421 C C . ARG A 1 308 ? 2.553 -6.852 14.5 1 92.06 308 ARG A C 1
ATOM 2423 O O . ARG A 1 308 ? 2.02 -6.418 13.477 1 92.06 308 ARG A O 1
ATOM 2430 N N . GLY A 1 309 ? 2.238 -7.992 15.086 1 93.69 309 GLY A N 1
ATOM 2431 C CA . GLY A 1 309 ? 1.062 -8.742 14.68 1 93.69 309 GLY A CA 1
ATOM 2432 C C . GLY A 1 309 ? 1.341 -9.727 13.555 1 93.69 309 GLY A C 1
ATOM 2433 O O . GLY A 1 309 ? 0.506 -10.586 13.25 1 93.69 309 GLY A O 1
ATOM 2434 N N . VAL A 1 310 ? 2.508 -9.672 12.898 1 96.5 310 VAL A N 1
ATOM 2435 C CA . VAL A 1 310 ? 2.807 -10.469 11.719 1 96.5 310 VAL A CA 1
ATOM 2436 C C . VAL A 1 310 ? 2.947 -11.938 12.109 1 96.5 310 VAL A C 1
ATOM 2438 O O . VAL A 1 310 ? 2.359 -12.812 11.477 1 96.5 310 VAL A O 1
ATOM 2441 N N . GLU A 1 311 ? 3.697 -12.195 13.195 1 93.31 311 GLU A N 1
ATOM 2442 C CA . GLU A 1 311 ? 3.924 -13.57 13.617 1 93.31 311 GLU A CA 1
ATOM 2443 C C . GLU A 1 311 ? 2.627 -14.227 14.086 1 93.31 311 GLU A C 1
ATOM 2445 O O . GLU A 1 311 ? 2.371 -15.391 13.781 1 93.31 311 GLU A O 1
ATOM 2450 N N . GLU A 1 312 ? 1.827 -13.477 14.789 1 93 312 GLU A N 1
ATOM 2451 C CA . GLU A 1 312 ? 0.532 -13.992 15.219 1 93 312 GLU A CA 1
ATOM 2452 C C . GLU A 1 312 ? -0.364 -14.297 14.023 1 93 312 GLU A C 1
ATOM 2454 O O . GLU A 1 312 ? -1.036 -15.336 13.992 1 93 312 GLU A O 1
ATOM 2459 N N . TRP A 1 313 ? -0.391 -13.398 13.117 1 95.31 313 TRP A N 1
ATOM 2460 C CA . TRP A 1 313 ? -1.16 -13.586 11.891 1 95.31 313 TRP A CA 1
ATOM 2461 C C . TRP A 1 313 ? -0.694 -14.828 11.141 1 95.31 313 TRP A C 1
ATOM 2463 O O . TRP A 1 313 ? -1.511 -15.656 10.727 1 95.31 313 TRP A O 1
ATOM 2473 N N . ALA A 1 314 ? 0.661 -15.008 10.961 1 92.44 314 ALA A N 1
ATOM 2474 C CA . ALA A 1 314 ? 1.215 -16.156 10.258 1 92.44 314 ALA A CA 1
ATOM 2475 C C . ALA A 1 314 ? 0.839 -17.469 10.961 1 92.44 314 ALA A C 1
ATOM 2477 O O . ALA A 1 314 ? 0.516 -18.453 10.305 1 92.44 314 ALA A O 1
ATOM 2478 N N . THR A 1 315 ? 0.861 -17.406 12.258 1 90.19 315 THR A N 1
ATOM 2479 C CA . THR A 1 315 ? 0.467 -18.578 13.039 1 90.19 315 THR A CA 1
ATOM 2480 C C . THR A 1 315 ? -0.994 -18.938 12.781 1 90.19 315 THR A C 1
ATOM 2482 O O . THR A 1 315 ? -1.332 -20.109 12.609 1 90.19 315 THR A O 1
ATOM 2485 N N . ARG A 1 316 ? -1.855 -17.938 12.734 1 91.75 316 ARG A N 1
ATOM 2486 C CA . ARG A 1 316 ? -3.27 -18.172 12.453 1 91.75 316 ARG A CA 1
ATOM 2487 C C . ARG A 1 316 ? -3.463 -18.734 11.047 1 91.75 316 ARG A C 1
ATOM 2489 O O . ARG A 1 316 ? -4.281 -19.625 10.836 1 91.75 316 ARG A O 1
ATOM 2496 N N . MET A 1 317 ? -2.734 -18.203 10.117 1 91.94 317 MET A N 1
ATOM 2497 C CA . MET A 1 317 ? -2.84 -18.672 8.742 1 91.94 317 MET A CA 1
ATOM 2498 C C . MET A 1 317 ? -2.42 -20.141 8.625 1 91.94 317 MET A C 1
ATOM 2500 O O . MET A 1 317 ? -3.098 -20.938 7.969 1 91.94 317 MET A O 1
ATOM 2504 N N . PHE A 1 318 ? -1.334 -20.5 9.297 1 87.38 318 PHE A N 1
ATOM 2505 C CA . PHE A 1 318 ? -0.879 -21.875 9.289 1 87.38 318 PHE A CA 1
ATOM 2506 C C . PHE A 1 318 ? -1.903 -22.797 9.961 1 87.38 318 PHE A C 1
ATOM 2508 O O . PHE A 1 318 ? -2.113 -23.922 9.531 1 87.38 318 PHE A O 1
ATOM 2515 N N . ALA A 1 319 ? -2.488 -22.281 10.977 1 84.38 319 ALA A N 1
ATOM 2516 C CA . ALA A 1 319 ? -3.457 -23.094 11.719 1 84.38 319 ALA A CA 1
ATOM 2517 C C . ALA A 1 319 ? -4.684 -23.391 10.867 1 84.38 319 ALA A C 1
ATOM 2519 O O . ALA A 1 319 ? -5.262 -24.484 10.969 1 84.38 319 ALA A O 1
ATOM 2520 N N . LEU A 1 320 ? -5.105 -22.484 10.125 1 80.56 320 LEU A N 1
ATOM 2521 C CA . LEU A 1 320 ? -6.297 -22.656 9.297 1 80.56 320 LEU A CA 1
ATOM 2522 C C . LEU A 1 320 ? -6.027 -23.609 8.141 1 80.56 320 LEU A C 1
ATOM 2524 O O . LEU A 1 320 ? -6.918 -24.359 7.734 1 80.56 320 LEU A O 1
ATOM 2528 N N . TYR A 1 321 ? -4.84 -23.516 7.723 1 66.06 321 TYR A N 1
ATOM 2529 C CA . TYR A 1 321 ? -4.59 -24.281 6.508 1 66.06 321 TYR A CA 1
ATOM 2530 C C . TYR A 1 321 ? -3.508 -25.328 6.738 1 66.06 321 TYR A C 1
ATOM 2532 O O . TYR A 1 321 ? -2.875 -25.797 5.785 1 66.06 321 TYR A O 1
ATOM 2540 N N . ASP A 1 322 ? -3.182 -25.688 8.117 1 59.28 322 ASP A N 1
ATOM 2541 C CA . ASP A 1 322 ? -2.158 -26.5 8.758 1 59.28 322 ASP A CA 1
ATOM 2542 C C . ASP A 1 322 ? -1.822 -27.719 7.91 1 59.28 322 ASP A C 1
ATOM 2544 O O . ASP A 1 322 ? -0.652 -27.984 7.621 1 59.28 322 ASP A O 1
ATOM 2548 N N . ASN A 1 323 ? -2.504 -28.656 8.172 1 55.38 323 ASN A N 1
ATOM 2549 C CA . ASN A 1 323 ? -1.936 -29.906 7.688 1 55.38 323 ASN A CA 1
ATOM 2550 C C . ASN A 1 323 ? -1.656 -29.844 6.188 1 55.38 323 ASN A C 1
ATOM 2552 O O . ASN A 1 323 ? -0.739 -30.5 5.699 1 55.38 323 ASN A O 1
ATOM 2556 N N . TYR A 1 324 ? -2.152 -28.781 5.59 1 56.47 324 TYR A N 1
ATOM 2557 C CA . TYR A 1 324 ? -1.947 -28.766 4.145 1 56.47 324 TYR A CA 1
ATOM 2558 C C . TYR A 1 324 ? -0.752 -27.906 3.764 1 56.47 324 TYR A C 1
ATOM 2560 O O . TYR A 1 324 ? 0.179 -28.375 3.105 1 56.47 324 TYR A O 1
ATOM 2568 N N . THR A 1 325 ? -0.687 -26.625 4.305 1 61.5 325 THR A N 1
ATOM 2569 C CA . THR A 1 325 ? 0.378 -25.719 3.906 1 61.5 325 THR A CA 1
ATOM 2570 C C . THR A 1 325 ? 1.716 -26.156 4.496 1 61.5 325 THR A C 1
ATOM 2572 O O . THR A 1 325 ? 2.736 -26.156 3.807 1 61.5 325 THR A O 1
ATOM 2575 N N . ARG A 1 326 ? 1.603 -26.547 5.734 1 62.28 326 ARG A N 1
ATOM 2576 C CA . ARG A 1 326 ? 2.854 -26.922 6.379 1 62.28 326 ARG A CA 1
ATOM 2577 C C . ARG A 1 326 ? 3.42 -28.203 5.762 1 62.28 326 ARG A C 1
ATOM 2579 O O . ARG A 1 326 ? 4.633 -28.328 5.582 1 62.28 326 ARG A O 1
ATOM 2586 N N . ARG A 1 327 ? 2.461 -28.969 5.477 1 63.12 327 ARG A N 1
ATOM 2587 C CA . ARG A 1 327 ? 2.912 -30.203 4.859 1 63.12 327 ARG A CA 1
ATOM 2588 C C . ARG A 1 327 ? 3.582 -29.938 3.516 1 63.12 327 ARG A C 1
ATOM 2590 O O . ARG A 1 327 ? 4.605 -30.547 3.193 1 63.12 327 ARG A O 1
ATOM 2597 N N . ILE A 1 328 ? 2.998 -29.016 2.879 1 62.31 328 ILE A N 1
ATOM 2598 C CA . ILE A 1 328 ? 3.561 -28.672 1.577 1 62.31 328 ILE A CA 1
ATOM 2599 C C . ILE A 1 328 ? 4.922 -28 1.764 1 62.31 328 ILE A C 1
ATOM 2601 O O . ILE A 1 328 ? 5.891 -28.359 1.091 1 62.31 328 ILE A O 1
ATOM 2605 N N . VAL A 1 329 ? 4.965 -27.188 2.773 1 61.22 329 VAL A N 1
ATOM 2606 C CA . VAL A 1 329 ? 6.199 -26.438 3.018 1 61.22 329 VAL A CA 1
ATOM 2607 C C . VAL A 1 329 ? 7.273 -27.391 3.547 1 61.22 329 VAL A C 1
ATOM 2609 O O . VAL A 1 329 ? 8.461 -27.219 3.252 1 61.22 329 VAL A O 1
ATOM 2612 N N . GLU A 1 330 ? 6.809 -28.328 4.316 1 58.88 330 GLU A N 1
ATOM 2613 C CA . GLU A 1 330 ? 7.762 -29.281 4.875 1 58.88 330 GLU A CA 1
ATOM 2614 C C . GLU A 1 330 ? 8.102 -30.375 3.869 1 58.88 330 GLU A C 1
ATOM 2616 O O . GLU A 1 330 ? 8.859 -31.297 4.18 1 58.88 330 GLU A O 1
ATOM 2621 N N . GLY A 1 331 ? 7.699 -30.234 2.658 1 53.59 331 GLY A N 1
ATOM 2622 C CA . GLY A 1 331 ? 8.156 -31.062 1.552 1 53.59 331 GLY A CA 1
ATOM 2623 C C . GLY A 1 331 ? 7.305 -32.312 1.334 1 53.59 331 GLY A C 1
ATOM 2624 O O . GLY A 1 331 ? 7.707 -33.219 0.617 1 53.59 331 GLY A O 1
ATOM 2625 N N . GLU A 1 332 ? 6.32 -32.406 2.156 1 53.56 332 GLU A N 1
ATOM 2626 C CA . GLU A 1 332 ? 5.48 -33.562 1.902 1 53.56 332 GLU A CA 1
ATOM 2627 C C . GLU A 1 332 ? 4.809 -33.469 0.534 1 53.56 332 GLU A C 1
ATOM 2629 O O . GLU A 1 332 ? 4.297 -32.406 0.155 1 53.56 332 GLU A O 1
ATOM 2634 N N . VAL A 1 333 ? 5.48 -34.375 -0.299 1 46.31 333 VAL A N 1
ATOM 2635 C CA . VAL A 1 333 ? 4.816 -34.5 -1.592 1 46.31 333 VAL A CA 1
ATOM 2636 C C . VAL A 1 333 ? 3.361 -34.906 -1.388 1 46.31 333 VAL A C 1
ATOM 2638 O O . VAL A 1 333 ? 3.084 -35.969 -0.858 1 46.31 333 VAL A O 1
ATOM 2641 N N . LEU A 1 334 ? 2.613 -33.969 -1.068 1 45.41 334 LEU A N 1
ATOM 2642 C CA . LEU A 1 334 ? 1.208 -34.344 -1.009 1 45.41 334 LEU A CA 1
ATOM 2643 C C . LEU A 1 334 ? 0.747 -34.938 -2.342 1 45.41 334 LEU A C 1
ATOM 2645 O O . LEU A 1 334 ? 0.575 -34.188 -3.316 1 45.41 334 LEU A O 1
ATOM 2649 N N . GLU A 1 335 ? 1.37 -35.875 -2.746 1 36.84 335 GLU A N 1
ATOM 2650 C CA . GLU A 1 335 ? 0.974 -36.75 -3.846 1 36.84 335 GLU A CA 1
ATOM 2651 C C . GLU A 1 335 ? -0.521 -37.062 -3.801 1 36.84 335 GLU A C 1
ATOM 2653 O O . GLU A 1 335 ? -1.106 -37.156 -2.721 1 36.84 335 GLU A O 1
ATOM 2658 N N . GLY A 1 336 ? -1.329 -37.062 -4.996 1 35.94 336 GLY A N 1
ATOM 2659 C CA . GLY A 1 336 ? -2.664 -37.469 -5.414 1 35.94 336 GLY A CA 1
ATOM 2660 C C . GLY A 1 336 ? -3.762 -36.875 -4.555 1 35.94 336 GLY A C 1
ATOM 2661 O O . GLY A 1 336 ? -4.906 -37.344 -4.59 1 35.94 336 GLY A O 1
ATOM 2662 N N . GLU A 1 337 ? -3.52 -36.688 -3.15 1 33.88 337 GLU A N 1
ATOM 2663 C CA . GLU A 1 337 ? -4.832 -36.469 -2.553 1 33.88 337 GLU A CA 1
ATOM 2664 C C . GLU A 1 337 ? -5.602 -35.375 -3.299 1 33.88 337 GLU A C 1
ATOM 2666 O O . GLU A 1 337 ? -5.129 -34.25 -3.426 1 33.88 337 GLU A O 1
ATOM 2671 N N . PRO A 1 338 ? -6.258 -35.594 -4.406 1 33.41 338 PRO A N 1
ATOM 2672 C CA . PRO A 1 338 ? -7.5 -34.812 -4.355 1 33.41 338 PRO A CA 1
ATOM 2673 C C . PRO A 1 338 ? -7.938 -34.5 -2.928 1 33.41 338 PRO A C 1
ATOM 2675 O O . PRO A 1 338 ? -7.93 -35.375 -2.064 1 33.41 338 PRO A O 1
ATOM 2678 N N . GLU A 1 339 ? -7.32 -33.625 -2.102 1 31.27 339 GLU A N 1
ATOM 2679 C CA . GLU A 1 339 ? -8.031 -33.719 -0.829 1 31.27 339 GLU A CA 1
ATOM 2680 C C . GLU A 1 339 ? -9.438 -34.281 -1.022 1 31.27 339 GLU A C 1
ATOM 2682 O O . GLU A 1 339 ? -10.203 -33.781 -1.844 1 31.27 339 GLU A O 1
ATOM 2687 N N . LYS A 1 340 ? -9.656 -35.594 -1.012 1 29.94 340 LYS A N 1
ATOM 2688 C CA . LYS A 1 340 ? -11.008 -36.031 -0.655 1 29.94 340 LYS A CA 1
ATOM 2689 C C . LYS A 1 340 ? -11.688 -35 0.252 1 29.94 340 LYS A C 1
ATOM 2691 O O . LYS A 1 340 ? -11.164 -34.656 1.318 1 29.94 340 LYS A O 1
ATOM 2696 N N . LEU A 1 341 ? -12.633 -34 -0.179 1 23.08 341 LEU A N 1
ATOM 2697 C CA . LEU A 1 341 ? -13.898 -33.906 0.548 1 23.08 341 LEU A CA 1
ATOM 2698 C C . LEU A 1 341 ? -14.547 -35.25 0.715 1 23.08 341 LEU A C 1
ATOM 2700 O O . LEU A 1 341 ? -14.555 -36.062 -0.217 1 23.08 341 LEU A O 1
ATOM 2704 N N . MET B 1 1 ? -38.25 43.719 23.047 1 25.73 1 MET B N 1
ATOM 2705 C CA . MET B 1 1 ? -38.094 43 21.797 1 25.73 1 MET B CA 1
ATOM 2706 C C . MET B 1 1 ? -36.625 42.625 21.562 1 25.73 1 MET B C 1
ATOM 2708 O O . MET B 1 1 ? -35.812 43.438 21.109 1 25.73 1 MET B O 1
ATOM 2712 N N . SER B 1 2 ? -35.875 41.906 22.406 1 28.66 2 SER B N 1
ATOM 2713 C CA . SER B 1 2 ? -34.531 41.531 22.766 1 28.66 2 SER B CA 1
ATOM 2714 C C . SER B 1 2 ? -33.844 40.781 21.625 1 28.66 2 SER B C 1
ATOM 2716 O O . SER B 1 2 ? -34.219 39.688 21.281 1 28.66 2 SER B O 1
ATOM 2718 N N . SER B 1 3 ? -33.469 41.438 20.453 1 31.67 3 SER B N 1
ATOM 2719 C CA . SER B 1 3 ? -32.906 41 19.188 1 31.67 3 SER B CA 1
ATOM 2720 C C . SER B 1 3 ? -31.656 40.156 19.422 1 31.67 3 SER B C 1
ATOM 2722 O O . SER B 1 3 ? -30.719 40.562 20.109 1 31.67 3 SER B O 1
ATOM 2724 N N . ALA B 1 4 ? -31.828 38.844 19.562 1 37.62 4 ALA B N 1
ATOM 2725 C CA . ALA B 1 4 ? -30.781 37.875 19.734 1 37.62 4 ALA B CA 1
ATOM 2726 C C . ALA B 1 4 ? -29.547 38.188 18.891 1 37.62 4 ALA B C 1
ATOM 2728 O O . ALA B 1 4 ? -29.688 38.562 17.719 1 37.62 4 ALA B O 1
ATOM 2729 N N . SER B 1 5 ? -28.359 38.594 19.453 1 37 5 SER B N 1
ATOM 2730 C CA . SER B 1 5 ? -27 38.906 18.984 1 37 5 SER B CA 1
ATOM 2731 C C . SER B 1 5 ? -26.531 37.906 17.938 1 37 5 SER B C 1
ATOM 2733 O O . SER B 1 5 ? -26.969 36.75 17.953 1 37 5 SER B O 1
ATOM 2735 N N . PRO B 1 6 ? -25.938 38.25 16.844 1 37.19 6 PRO B N 1
ATOM 2736 C CA . PRO B 1 6 ? -25.438 37.406 15.742 1 37.19 6 PRO B CA 1
ATOM 2737 C C . PRO B 1 6 ? -24.734 36.156 16.234 1 37.19 6 PRO B C 1
ATOM 2739 O O . PRO B 1 6 ? -24.234 36.125 17.359 1 37.19 6 PRO B O 1
ATOM 2742 N N . ASN B 1 7 ? -25.203 34.875 16.047 1 38.25 7 ASN B N 1
ATOM 2743 C CA . ASN B 1 7 ? -24.609 33.562 16.219 1 38.25 7 ASN B CA 1
ATOM 2744 C C . ASN B 1 7 ? -23.094 33.594 16 1 38.25 7 ASN B C 1
ATOM 2746 O O . ASN B 1 7 ? -22.641 33.781 14.867 1 38.25 7 ASN B O 1
ATOM 2750 N N . SER B 1 8 ? -22.234 34.219 16.688 1 40.56 8 SER B N 1
ATOM 2751 C CA . SER B 1 8 ? -20.766 34.219 16.688 1 40.56 8 SER B CA 1
ATOM 2752 C C . SER B 1 8 ? -20.203 32.875 16.234 1 40.56 8 SER B C 1
ATOM 2754 O O . SER B 1 8 ? -20.219 31.891 16.984 1 40.56 8 SER B O 1
ATOM 2756 N N . THR B 1 9 ? -20.469 32.281 15.047 1 49.72 9 THR B N 1
ATOM 2757 C CA . THR B 1 9 ? -19.984 31.078 14.398 1 49.72 9 THR B CA 1
ATOM 2758 C C . THR B 1 9 ? -18.531 30.797 14.781 1 49.72 9 THR B C 1
ATOM 2760 O O . THR B 1 9 ? -17.641 31.594 14.477 1 49.72 9 THR B O 1
ATOM 2763 N N . VAL B 1 10 ? -18.219 30.297 15.875 1 56.72 10 VAL B N 1
ATOM 2764 C CA . VAL B 1 10 ? -16.922 29.875 16.391 1 56.72 10 VAL B CA 1
ATOM 2765 C C . VAL B 1 10 ? -16.109 29.203 15.281 1 56.72 10 VAL B C 1
ATOM 2767 O O . VAL B 1 10 ? -16.5 28.156 14.758 1 56.72 10 VAL B O 1
ATOM 2770 N N . LEU B 1 11 ? -15.094 29.875 14.547 1 80.38 11 LEU B N 1
ATOM 2771 C CA . LEU B 1 11 ? -14.289 29.531 13.383 1 80.38 11 LEU B CA 1
ATOM 2772 C C . LEU B 1 11 ? -13.305 28.422 13.711 1 80.38 11 LEU B C 1
ATOM 2774 O O . LEU B 1 11 ? -12.656 28.453 14.758 1 80.38 11 LEU B O 1
ATOM 2778 N N . LEU B 1 12 ? -13.375 27.234 13.188 1 93.81 12 LEU B N 1
ATOM 2779 C CA . LEU B 1 12 ? -12.406 26.141 13.242 1 93.81 12 LEU B CA 1
ATOM 2780 C C . LEU B 1 12 ? -11.016 26.625 12.836 1 93.81 12 LEU B C 1
ATOM 2782 O O . LEU B 1 12 ? -10.875 27.375 11.867 1 93.81 12 LEU B O 1
ATOM 2786 N N . VAL B 1 13 ? -10.016 26.391 13.734 1 94.5 13 VAL B N 1
ATOM 2787 C CA . VAL B 1 13 ? -8.633 26.766 13.477 1 94.5 13 VAL B CA 1
ATOM 2788 C C . VAL B 1 13 ? -7.828 25.547 13.031 1 94.5 13 VAL B C 1
ATOM 2790 O O . VAL B 1 13 ? -7.922 24.484 13.648 1 94.5 13 VAL B O 1
ATOM 2793 N N . LEU B 1 14 ? -7.121 25.641 11.969 1 93.81 14 LEU B N 1
ATOM 2794 C CA . LEU B 1 14 ? -6.133 24.656 11.547 1 93.81 14 LEU B CA 1
ATOM 2795 C C . LEU B 1 14 ? -4.719 25.141 11.859 1 93.81 14 LEU B C 1
ATOM 2797 O O . LEU B 1 14 ? -4.301 26.203 11.383 1 93.81 14 LEU B O 1
ATOM 2801 N N . TYR B 1 15 ? -4.031 24.391 12.664 1 92.75 15 TYR B N 1
ATOM 2802 C CA . TYR B 1 15 ? -2.631 24.688 12.93 1 92.75 15 TYR B CA 1
ATOM 2803 C C . TYR B 1 15 ? -1.727 24.078 11.875 1 92.75 15 TYR B C 1
ATOM 2805 O O . TYR B 1 15 ? -1.795 22.875 11.617 1 92.75 15 TYR B O 1
ATOM 2813 N N . ASP B 1 16 ? -0.946 24.875 11.234 1 89.62 16 ASP B N 1
ATOM 2814 C CA . ASP B 1 16 ? 0.005 24.453 10.211 1 89.62 16 ASP B CA 1
ATOM 2815 C C . ASP B 1 16 ? 1.405 24.984 10.508 1 89.62 16 ASP B C 1
ATOM 2817 O O . ASP B 1 16 ? 1.565 25.922 11.289 1 89.62 16 ASP B O 1
ATOM 2821 N N . ILE B 1 17 ? 2.387 24.438 9.906 1 89.25 17 ILE B N 1
ATOM 2822 C CA . ILE B 1 17 ? 3.766 24.797 10.227 1 89.25 17 ILE B CA 1
ATOM 2823 C C . ILE B 1 17 ? 4.188 26.016 9.422 1 89.25 17 ILE B C 1
ATOM 2825 O O . ILE B 1 17 ? 3.85 26.141 8.242 1 89.25 17 ILE B O 1
ATOM 2829 N N . LEU B 1 18 ? 4.789 26.969 10.117 1 86.5 18 LEU B N 1
ATOM 2830 C CA . LEU B 1 18 ? 5.52 28.078 9.516 1 86.5 18 LEU B CA 1
ATOM 2831 C C . LEU B 1 18 ? 7.004 27.75 9.391 1 86.5 18 LEU B C 1
ATOM 2833 O O . LEU B 1 18 ? 7.754 27.875 10.367 1 86.5 18 LEU B O 1
ATOM 2837 N N . PRO B 1 19 ? 7.461 27.375 8.234 1 86.81 19 PRO B N 1
ATOM 2838 C CA . PRO B 1 19 ? 8.836 26.875 8.117 1 86.81 19 PRO B CA 1
ATOM 2839 C C . PRO B 1 19 ? 9.875 27.984 8.312 1 86.81 19 PRO B C 1
ATOM 2841 O O . PRO B 1 19 ? 10.961 27.719 8.844 1 86.81 19 PRO B O 1
ATOM 2844 N N . ASN B 1 20 ? 9.578 29.188 7.836 1 86.56 20 ASN B N 1
ATOM 2845 C CA . ASN B 1 20 ? 10.555 30.266 7.875 1 86.56 20 ASN B CA 1
ATOM 2846 C C . ASN B 1 20 ? 9.945 31.562 8.406 1 86.56 20 ASN B C 1
ATOM 2848 O O . ASN B 1 20 ? 9.18 32.219 7.703 1 86.56 20 ASN B O 1
ATOM 2852 N N . VAL B 1 21 ? 10.305 31.969 9.609 1 85 21 VAL B N 1
ATOM 2853 C CA . VAL B 1 21 ? 9.711 33.125 10.273 1 85 21 VAL B CA 1
ATOM 2854 C C . VAL B 1 21 ? 10.18 34.406 9.594 1 85 21 VAL B C 1
ATOM 2856 O O . VAL B 1 21 ? 9.531 35.469 9.711 1 85 21 VAL B O 1
ATOM 2859 N N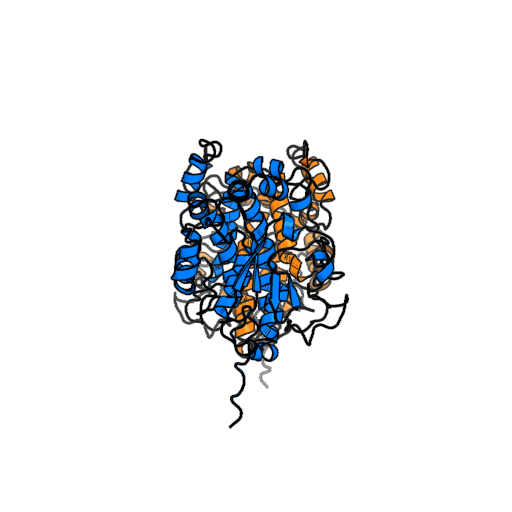 . HIS B 1 22 ? 11.312 34.281 8.977 1 84 22 HIS B N 1
ATOM 2860 C CA . HIS B 1 22 ? 11.875 35.469 8.328 1 84 22 HIS B CA 1
ATOM 2861 C C . HIS B 1 22 ? 11.289 35.656 6.938 1 84 22 HIS B C 1
ATOM 2863 O O . HIS B 1 22 ? 11.438 36.719 6.344 1 84 22 HIS B O 1
ATOM 2869 N N . GLN B 1 23 ? 10.719 34.625 6.344 1 76.38 23 GLN B N 1
ATOM 2870 C CA . GLN B 1 23 ? 10.031 34.688 5.059 1 76.38 23 GLN B CA 1
ATOM 2871 C C . GLN B 1 23 ? 8.664 34 5.141 1 76.38 23 GLN B C 1
ATOM 2873 O O . GLN B 1 23 ? 8.422 33 4.473 1 76.38 23 GLN B O 1
ATOM 2878 N N . PRO B 1 24 ? 7.883 34.562 5.938 1 64.44 24 PRO B N 1
ATOM 2879 C CA . PRO B 1 24 ? 6.617 33.906 6.254 1 64.44 24 PRO B CA 1
ATOM 2880 C C . PRO B 1 24 ? 5.691 33.781 5.047 1 64.44 24 PRO B C 1
ATOM 2882 O O . PRO B 1 24 ? 4.727 33 5.074 1 64.44 24 PRO B O 1
ATOM 2885 N N . GLN B 1 25 ? 6.051 34.656 4 1 56.97 25 GLN B N 1
ATOM 2886 C CA . GLN B 1 25 ? 5.191 34.656 2.818 1 56.97 25 GLN B CA 1
ATOM 2887 C C . GLN B 1 25 ? 5.371 33.375 2.014 1 56.97 25 GLN B C 1
ATOM 2889 O O . GLN B 1 25 ? 4.578 33.062 1.12 1 56.97 25 GLN B O 1
ATOM 2894 N N . ARG B 1 26 ? 6.508 32.688 2.076 1 57.28 26 ARG B N 1
ATOM 2895 C CA . ARG B 1 26 ? 6.715 31.578 1.155 1 57.28 26 ARG B CA 1
ATOM 2896 C C . ARG B 1 26 ? 7.086 30.297 1.909 1 57.28 26 ARG B C 1
ATOM 2898 O O . ARG B 1 26 ? 7.738 30.359 2.955 1 57.28 26 ARG B O 1
ATOM 2905 N N . PRO B 1 27 ? 6.742 29.422 1.11 1 56.19 27 PRO B N 1
ATOM 2906 C CA . PRO B 1 27 ? 5.508 28.625 1.124 1 56.19 27 PRO B CA 1
ATOM 2907 C C . PRO B 1 27 ? 5.023 28.312 2.537 1 56.19 27 PRO B C 1
ATOM 2909 O O . PRO B 1 27 ? 5.828 28.016 3.422 1 56.19 27 PRO B O 1
ATOM 2912 N N . TYR B 1 28 ? 3.51 28.75 2.896 1 56.88 28 TYR B N 1
ATOM 2913 C CA . TYR B 1 28 ? 2.883 28.203 4.098 1 56.88 28 TYR B CA 1
ATOM 2914 C C . TYR B 1 28 ? 2.195 26.875 3.801 1 56.88 28 TYR B C 1
ATOM 2916 O O . TYR B 1 28 ? 1.884 26.578 2.646 1 56.88 28 TYR B O 1
ATOM 2924 N N . ALA B 1 29 ? 2.533 25.734 4.391 1 61.75 29 ALA B N 1
ATOM 2925 C CA . ALA B 1 29 ? 1.92 24.406 4.266 1 61.75 29 ALA B CA 1
ATOM 2926 C C . ALA B 1 29 ? 2.828 23.453 3.502 1 61.75 29 ALA B C 1
ATOM 2928 O O . ALA B 1 29 ? 2.508 23.047 2.385 1 61.75 29 ALA B O 1
ATOM 2929 N N . LEU B 1 30 ? 3.75 23.172 4.031 1 78.56 30 LEU B N 1
ATOM 2930 C CA . LEU B 1 30 ? 4.809 22.391 3.404 1 78.56 30 LEU B CA 1
ATOM 2931 C C . LEU B 1 30 ? 4.594 20.906 3.635 1 78.56 30 LEU B C 1
ATOM 2933 O O . LEU B 1 30 ? 4.609 20.109 2.688 1 78.56 30 LEU B O 1
ATOM 2937 N N . LEU B 1 31 ? 4.148 20.641 4.797 1 89.56 31 LEU B N 1
ATOM 2938 C CA . LEU B 1 31 ? 4.199 19.25 5.215 1 89.56 31 LEU B CA 1
ATOM 2939 C C . LEU B 1 31 ? 2.922 18.516 4.812 1 89.56 31 LEU B C 1
ATOM 2941 O O . LEU B 1 31 ? 1.837 19.094 4.816 1 89.56 31 LEU B O 1
ATOM 2945 N N . PRO B 1 32 ? 2.967 17.25 4.469 1 93.31 32 PRO B N 1
ATOM 2946 C CA . PRO B 1 32 ? 1.835 16.484 3.943 1 93.31 32 PRO B CA 1
ATOM 2947 C C . PRO B 1 32 ? 0.67 16.406 4.926 1 93.31 32 PRO B C 1
ATOM 2949 O O . PRO B 1 32 ? -0.49 16.547 4.527 1 93.31 32 PRO B O 1
ATOM 2952 N N . ASN B 1 33 ? 0.933 16.234 6.188 1 93.62 33 ASN B N 1
ATOM 2953 C CA . ASN B 1 33 ? -0.131 15.938 7.145 1 93.62 33 ASN B CA 1
ATOM 2954 C C . ASN B 1 33 ? -1.076 17.125 7.309 1 93.62 33 ASN B C 1
ATOM 2956 O O . ASN B 1 33 ? -2.297 16.969 7.246 1 93.62 33 ASN B O 1
ATOM 2960 N N . PRO B 1 34 ? -0.577 18.344 7.48 1 92.12 34 PRO B N 1
ATOM 2961 C CA . PRO B 1 34 ? -1.508 19.484 7.508 1 92.12 34 PRO B CA 1
ATOM 2962 C C . PRO B 1 34 ? -2.279 19.641 6.199 1 92.12 34 PRO B C 1
ATOM 2964 O O . PRO B 1 34 ? -3.443 20.047 6.211 1 92.12 34 PRO B O 1
ATOM 2967 N N . TRP B 1 35 ? -1.629 19.328 5.074 1 91.5 35 TRP B N 1
ATOM 2968 C CA . TRP B 1 35 ? -2.328 19.359 3.795 1 91.5 35 TRP B CA 1
ATOM 2969 C C . TRP B 1 35 ? -3.525 18.422 3.801 1 91.5 35 TRP B C 1
ATOM 2971 O O . TRP B 1 35 ? -4.602 18.766 3.309 1 91.5 35 TRP B O 1
ATOM 2981 N N . ILE B 1 36 ? -3.354 17.219 4.312 1 95.19 36 ILE B N 1
ATOM 2982 C CA . ILE B 1 36 ? -4.426 16.234 4.336 1 95.19 36 ILE B CA 1
ATOM 2983 C C . ILE B 1 36 ? -5.633 16.797 5.078 1 95.19 36 ILE B C 1
ATOM 2985 O O . ILE B 1 36 ? -6.758 16.75 4.574 1 95.19 36 ILE B O 1
ATOM 2989 N N . THR B 1 37 ? -5.414 17.406 6.238 1 95.12 37 THR B N 1
ATOM 2990 C CA . THR B 1 37 ? -6.496 17.984 7.031 1 95.12 37 THR B CA 1
ATOM 2991 C C . THR B 1 37 ? -7.129 19.156 6.309 1 95.12 37 THR B C 1
ATOM 2993 O O . THR B 1 37 ? -8.352 19.312 6.297 1 95.12 37 THR B O 1
ATOM 2996 N N . ARG B 1 38 ? -6.305 19.969 5.727 1 91.5 38 ARG B N 1
ATOM 2997 C CA . ARG B 1 38 ? -6.797 21.109 4.941 1 91.5 38 ARG B CA 1
ATOM 2998 C C . ARG B 1 38 ? -7.738 20.641 3.838 1 91.5 38 ARG B C 1
ATOM 3000 O O . ARG B 1 38 ? -8.812 21.219 3.641 1 91.5 38 ARG B O 1
ATOM 3007 N N . LEU B 1 39 ? -7.34 19.625 3.143 1 93.25 39 LEU B N 1
ATOM 3008 C CA . LEU B 1 39 ? -8.117 19.109 2.025 1 93.25 39 LEU B CA 1
ATOM 3009 C C . LEU B 1 39 ? -9.406 18.453 2.52 1 93.25 39 LEU B C 1
ATOM 3011 O O . LEU B 1 39 ? -10.438 18.531 1.853 1 93.25 39 LEU B O 1
ATOM 3015 N N . ILE B 1 40 ? -9.375 17.781 3.697 1 96.31 40 ILE B N 1
ATOM 3016 C CA . ILE B 1 40 ? -10.586 17.25 4.309 1 96.31 40 ILE B CA 1
ATOM 3017 C C . ILE B 1 40 ? -11.562 18.391 4.602 1 96.31 40 ILE B C 1
ATOM 3019 O O . ILE B 1 40 ? -12.742 18.312 4.262 1 96.31 40 ILE B O 1
ATOM 3023 N N . LEU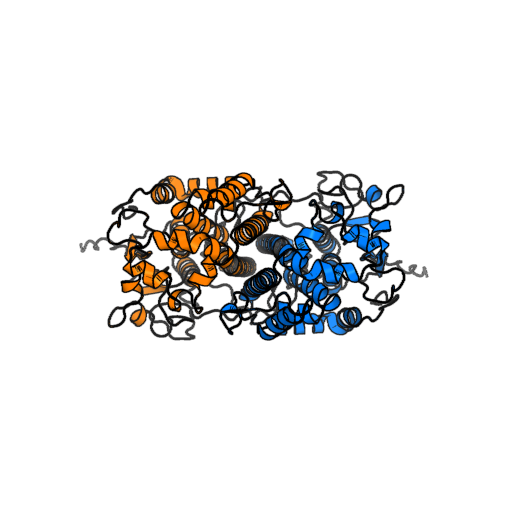 B 1 41 ? -11.062 19.453 5.215 1 93.94 41 LEU B N 1
ATOM 3024 C CA . LEU B 1 41 ? -11.898 20.594 5.555 1 93.94 41 LEU B CA 1
ATOM 3025 C C . LEU B 1 41 ? -12.523 21.203 4.301 1 93.94 41 LEU B C 1
ATOM 3027 O O . LEU B 1 41 ? -13.719 21.516 4.289 1 93.94 41 LEU B O 1
ATOM 3031 N N . LYS B 1 42 ? -11.734 21.328 3.283 1 91.25 42 LYS B N 1
ATOM 3032 C CA . LYS B 1 42 ? -12.219 21.875 2.023 1 91.25 42 LYS B CA 1
ATOM 3033 C C . LYS B 1 42 ? -13.273 20.969 1.395 1 91.25 42 LYS B C 1
ATOM 3035 O O . LYS B 1 42 ? -14.312 21.453 0.92 1 91.25 42 LYS B O 1
ATOM 3040 N N . SER B 1 43 ? -13.016 19.688 1.39 1 93.88 43 SER B N 1
ATOM 3041 C CA . SER B 1 43 ? -13.945 18.734 0.786 1 93.88 43 SER B CA 1
ATOM 3042 C C . SER B 1 43 ? -15.281 18.734 1.52 1 93.88 43 SER B C 1
ATOM 3044 O O . SER B 1 43 ? -16.328 18.5 0.912 1 93.88 43 SER B O 1
ATOM 3046 N N . LYS B 1 44 ? -15.266 19.062 2.812 1 95.25 44 LYS B N 1
ATOM 3047 C CA . LYS B 1 44 ? -16.469 19.062 3.641 1 95.25 44 LYS B CA 1
ATOM 3048 C C . LYS B 1 44 ? -17.125 20.438 3.623 1 95.25 44 LYS B C 1
ATOM 3050 O O . LYS B 1 44 ? -18.25 20.609 4.129 1 95.25 44 LYS B O 1
ATOM 3055 N N . GLY B 1 45 ? -16.438 21.438 3.076 1 91.5 45 GLY B N 1
ATOM 3056 C CA . GLY B 1 45 ? -16.969 22.781 3.027 1 91.5 45 GLY B CA 1
ATOM 3057 C C . GLY B 1 45 ? -17.016 23.453 4.387 1 91.5 45 GLY B C 1
ATOM 3058 O O . GLY B 1 45 ? -17.922 24.25 4.656 1 91.5 45 GLY B O 1
ATOM 3059 N N . ILE B 1 46 ? -16.125 23.094 5.234 1 93.06 46 ILE B N 1
ATOM 3060 C CA . ILE B 1 46 ? -16.094 23.672 6.582 1 93.06 46 ILE B CA 1
ATOM 3061 C C . ILE B 1 46 ? -15.203 24.906 6.594 1 93.06 46 ILE B C 1
ATOM 3063 O O . ILE B 1 46 ? -14.023 24.859 6.238 1 93.06 46 ILE B O 1
ATOM 3067 N N . PRO B 1 47 ? -15.766 26.047 6.969 1 90.69 47 PRO B N 1
ATOM 3068 C CA . PRO B 1 47 ? -14.93 27.234 7.09 1 90.69 47 PRO B CA 1
ATOM 3069 C C . PRO B 1 47 ? -13.875 27.109 8.188 1 90.69 47 PRO B C 1
ATOM 3071 O O . PRO B 1 47 ? -14.148 26.516 9.242 1 90.69 47 PRO B O 1
ATOM 3074 N N . PHE B 1 48 ? -12.664 27.531 7.941 1 89.88 48 PHE B N 1
ATOM 3075 C CA . PHE B 1 48 ? -11.594 27.484 8.93 1 89.88 48 PHE B CA 1
ATOM 3076 C C . PHE B 1 48 ? -10.586 28.609 8.688 1 89.88 48 PHE B C 1
ATOM 3078 O O . PHE B 1 48 ? -10.562 29.219 7.617 1 89.88 48 PHE B O 1
ATOM 3085 N N . VAL B 1 49 ? -9.883 28.922 9.734 1 87.75 49 VAL B N 1
ATOM 3086 C CA . VAL B 1 49 ? -8.727 29.812 9.633 1 87.75 49 VAL B CA 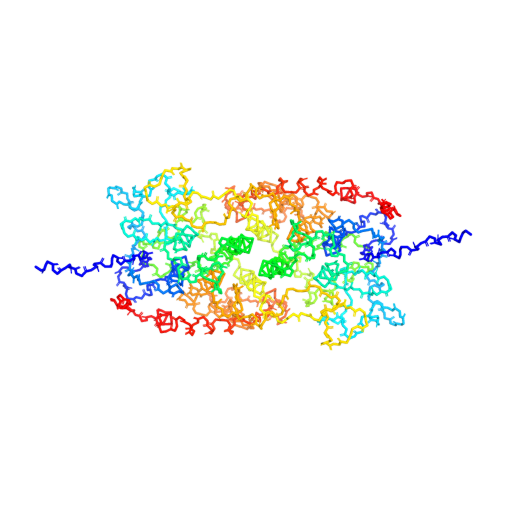1
ATOM 3087 C C . VAL B 1 49 ? -7.449 29.047 9.938 1 87.75 49 VAL B C 1
ATOM 3089 O O . VAL B 1 49 ? -7.469 28.062 10.68 1 87.75 49 VAL B O 1
ATOM 3092 N N . VAL B 1 50 ? -6.32 29.438 9.289 1 86.81 50 VAL B N 1
ATOM 3093 C CA . VAL B 1 50 ? -5.039 28.766 9.492 1 86.81 50 VAL B CA 1
ATOM 3094 C C . VAL B 1 50 ? -4.195 29.562 10.484 1 86.81 50 VAL B C 1
ATOM 3096 O O . VAL B 1 50 ? -4.07 30.781 10.359 1 86.81 50 VAL B O 1
ATOM 3099 N N . LYS B 1 51 ? -3.779 28.953 11.453 1 88.88 51 LYS B N 1
ATOM 3100 C CA . LYS B 1 51 ? -2.805 29.531 12.383 1 88.88 51 LYS B CA 1
ATOM 3101 C C . LYS B 1 51 ? -1.433 28.891 12.203 1 88.88 51 LYS B C 1
ATOM 3103 O O . LYS B 1 51 ? -1.217 27.75 12.609 1 88.88 51 LYS B O 1
ATOM 3108 N N . PRO B 1 52 ? -0.493 29.594 11.586 1 88.38 52 PRO B N 1
ATOM 3109 C CA . PRO B 1 52 ? 0.868 29.062 11.461 1 88.38 52 PRO B CA 1
ATOM 3110 C C . PRO B 1 52 ? 1.614 29.031 12.797 1 88.38 52 PRO B C 1
ATOM 3112 O O . PRO B 1 52 ? 1.488 29.953 13.602 1 88.38 52 PRO B O 1
ATOM 3115 N N . ILE B 1 53 ? 2.283 27.953 13.023 1 91.06 53 ILE B N 1
ATOM 3116 C CA . ILE B 1 53 ? 3.098 27.844 14.227 1 91.06 53 ILE B CA 1
ATOM 3117 C C . ILE B 1 53 ? 4.484 27.312 13.859 1 91.06 53 ILE B C 1
ATOM 3119 O O . ILE B 1 53 ? 4.648 26.641 12.844 1 91.06 53 ILE B O 1
ATOM 3123 N N . THR B 1 54 ? 5.496 27.672 14.648 1 91.94 54 THR B N 1
ATOM 3124 C CA . THR B 1 54 ? 6.855 27.172 14.453 1 91.94 54 THR B CA 1
ATOM 3125 C C . THR B 1 54 ? 7.055 25.844 15.164 1 91.94 54 THR B C 1
ATOM 3127 O O . THR B 1 54 ? 6.227 25.438 15.984 1 91.94 54 THR B O 1
ATOM 3130 N N . THR B 1 55 ? 8.172 25.219 14.812 1 93.56 55 THR B N 1
ATOM 3131 C CA . THR B 1 55 ? 8.508 23.984 15.508 1 93.56 55 THR B CA 1
ATOM 3132 C C . THR B 1 55 ? 8.797 24.25 16.984 1 93.56 55 THR B C 1
ATOM 3134 O O . THR B 1 55 ? 8.562 23.391 17.844 1 93.56 55 THR B O 1
ATOM 3137 N N . THR B 1 56 ? 9.281 25.453 17.266 1 94.12 56 THR B N 1
ATOM 3138 C CA . THR B 1 56 ? 9.539 25.844 18.656 1 94.12 56 THR B CA 1
ATOM 3139 C C . THR B 1 56 ? 8.234 25.969 19.438 1 94.12 56 THR B C 1
ATOM 3141 O O . THR B 1 56 ? 8.133 25.484 20.562 1 94.12 56 THR B O 1
ATOM 3144 N N . GLU B 1 57 ? 7.262 26.594 18.828 1 93.81 57 GLU B N 1
ATOM 3145 C CA . GLU B 1 57 ? 5.953 26.719 19.469 1 93.81 57 GLU B CA 1
ATOM 3146 C C . GLU B 1 57 ? 5.297 25.359 19.656 1 93.81 57 GLU B C 1
ATOM 3148 O O . GLU B 1 57 ? 4.664 25.094 20.688 1 93.81 57 GLU B O 1
ATOM 3153 N N . LEU B 1 58 ? 5.445 24.5 18.656 1 93.62 58 LEU B N 1
ATOM 3154 C CA . LEU B 1 58 ? 4.891 23.156 18.719 1 93.62 58 LEU B CA 1
ATOM 3155 C C . LEU B 1 58 ? 5.484 22.359 19.875 1 93.62 58 LEU B C 1
ATOM 3157 O O . LEU B 1 58 ? 4.777 21.609 20.547 1 93.62 58 LEU B O 1
ATOM 3161 N N . ARG B 1 59 ? 6.711 22.609 20.188 1 93.31 59 ARG B N 1
ATOM 3162 C CA . ARG B 1 59 ? 7.449 21.828 21.172 1 93.31 59 ARG B CA 1
ATOM 3163 C C . ARG B 1 59 ? 7.43 22.5 22.547 1 93.31 59 ARG B C 1
ATOM 3165 O O . ARG B 1 59 ? 7.984 21.969 23.5 1 93.31 59 ARG B O 1
ATOM 3172 N N . ALA B 1 60 ? 6.84 23.594 22.609 1 94.06 60 ALA B N 1
ATOM 3173 C CA . ALA B 1 60 ? 6.844 24.375 23.844 1 94.06 60 ALA B CA 1
ATOM 3174 C C . ALA B 1 60 ? 6.23 23.594 24.984 1 94.06 60 ALA B C 1
ATOM 3176 O O . ALA B 1 60 ? 5.391 22.719 24.766 1 94.06 60 ALA B O 1
ATOM 3177 N N . GLU B 1 61 ? 6.699 23.938 26.125 1 91.94 61 GLU B N 1
ATOM 3178 C CA . GLU B 1 61 ? 6.176 23.359 27.359 1 91.94 61 GLU B CA 1
ATOM 3179 C C . GLU B 1 61 ? 5.605 24.438 28.266 1 91.94 61 GLU B C 1
ATOM 3181 O O . GLU B 1 61 ? 5.852 25.625 28.062 1 91.94 61 GLU B O 1
ATOM 3186 N N . GLY B 1 62 ? 4.773 24 29.219 1 91.5 62 GLY B N 1
ATOM 3187 C CA . GLY B 1 62 ? 4.238 24.922 30.203 1 91.5 62 GLY B CA 1
ATOM 3188 C C . GLY B 1 62 ? 2.76 25.203 30.016 1 91.5 62 GLY B C 1
ATOM 3189 O O . GLY B 1 62 ? 2.088 24.531 29.234 1 91.5 62 GLY B O 1
ATOM 3190 N N . PRO B 1 63 ? 2.295 26.188 30.734 1 93.31 63 PRO B N 1
ATOM 3191 C CA . PRO B 1 63 ? 0.86 26.469 30.719 1 93.31 63 PRO B CA 1
ATOM 3192 C C . PRO B 1 63 ? 0.38 26.938 29.328 1 93.31 63 PRO B C 1
ATOM 3194 O O . PRO B 1 63 ? 0.984 27.812 28.734 1 93.31 63 PRO B O 1
ATOM 3197 N N . GLY B 1 64 ? -0.642 26.25 28.859 1 92.75 64 GLY B N 1
ATOM 3198 C CA . GLY B 1 64 ? -1.258 26.656 27.609 1 92.75 64 GLY B CA 1
ATOM 3199 C C . GLY B 1 64 ? -0.614 26 26.391 1 92.75 64 GLY B C 1
ATOM 3200 O O . GLY B 1 64 ? -1.109 26.141 25.266 1 92.75 64 GLY B O 1
ATOM 3201 N N . SER B 1 65 ? 0.505 25.328 26.609 1 95 65 SER B N 1
ATOM 3202 C CA . SER B 1 65 ? 1.186 24.656 25.5 1 95 65 SER B CA 1
ATOM 3203 C C . SER B 1 65 ? 0.336 23.516 24.953 1 95 65 SER B C 1
ATOM 3205 O O . SER B 1 65 ? -0.604 23.047 25.594 1 95 65 SER B O 1
ATOM 3207 N N . PHE B 1 66 ? 0.646 23.203 23.734 1 95.5 66 PHE B N 1
ATOM 3208 C CA . PHE B 1 66 ? -0.048 22.078 23.125 1 95.5 66 PHE B CA 1
ATOM 3209 C C . PHE B 1 66 ? 0.157 20.797 23.953 1 95.5 66 PHE B C 1
ATOM 3211 O O . PHE B 1 66 ? -0.763 20 24.094 1 95.5 66 PHE B O 1
ATOM 3218 N N . ARG B 1 67 ? 1.329 20.625 24.484 1 93.56 67 ARG B N 1
ATOM 3219 C CA . ARG B 1 67 ? 1.634 19.469 25.312 1 93.56 67 ARG B CA 1
ATOM 3220 C C . ARG B 1 67 ? 0.707 19.422 26.531 1 93.56 67 ARG B C 1
ATOM 3222 O O . ARG B 1 67 ? 0.165 18.359 26.859 1 93.56 67 ARG B O 1
ATOM 3229 N N . GLU B 1 68 ? 0.58 20.5 27.188 1 92.69 68 GLU B N 1
ATOM 3230 C CA . GLU B 1 68 ? -0.299 20.547 28.359 1 92.69 68 GLU B CA 1
ATOM 3231 C C . GLU B 1 68 ? -1.753 20.312 27.969 1 92.69 68 GLU B C 1
ATOM 3233 O O . GLU B 1 68 ? -2.48 19.594 28.656 1 92.69 68 GLU B O 1
ATOM 3238 N N . ARG B 1 69 ? -2.135 20.891 26.922 1 93.94 69 ARG B N 1
ATOM 3239 C CA . ARG B 1 69 ? -3.529 20.797 26.5 1 93.94 69 ARG B CA 1
ATOM 3240 C C . ARG B 1 69 ? -3.904 19.375 26.125 1 93.94 69 ARG B C 1
ATOM 3242 O O . ARG B 1 69 ? -4.98 18.891 26.5 1 93.94 69 ARG B O 1
ATOM 3249 N N . PHE B 1 70 ? -3.074 18.625 25.406 1 92.06 70 PHE B N 1
ATOM 3250 C CA . PHE B 1 70 ? -3.346 17.234 25.062 1 92.06 70 PHE B CA 1
ATOM 3251 C C . PHE B 1 70 ? -3.205 16.328 26.281 1 92.06 70 PHE B C 1
ATOM 3253 O O . PHE B 1 70 ? -3.92 15.336 26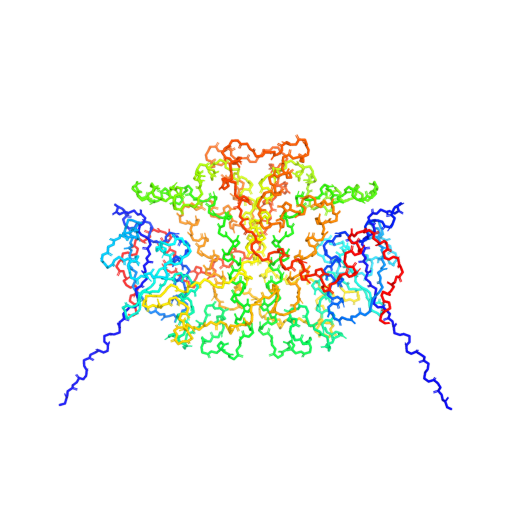.422 1 92.06 70 PHE B O 1
ATOM 3260 N N . GLY B 1 71 ? -2.244 16.719 27.172 1 88.25 71 GLY B N 1
ATOM 3261 C CA . GLY B 1 71 ? -2.068 15.945 28.406 1 88.25 71 GLY B CA 1
ATOM 3262 C C . GLY B 1 71 ? -1.768 14.484 28.141 1 88.25 71 GLY B C 1
ATOM 3263 O O . GLY B 1 71 ? -0.86 14.148 27.375 1 88.25 71 GLY B O 1
ATOM 3264 N N . SER B 1 72 ? -2.643 13.609 28.641 1 83.06 72 SER B N 1
ATOM 3265 C CA . SER B 1 72 ? -2.414 12.164 28.594 1 83.06 72 SER B CA 1
ATOM 3266 C C . SER B 1 72 ? -2.707 11.594 27.219 1 83.06 72 SER B C 1
ATOM 3268 O O . SER B 1 72 ? -2.42 10.422 26.953 1 83.06 72 SER B O 1
ATOM 3270 N N . THR B 1 73 ? -3.086 12.477 26.234 1 85.94 73 THR B N 1
ATOM 3271 C CA . THR B 1 73 ? -3.463 11.961 24.922 1 85.94 73 THR B CA 1
ATOM 3272 C C . THR B 1 73 ? -2.406 12.312 23.875 1 85.94 73 THR B C 1
ATOM 3274 O O . THR B 1 73 ? -2.686 12.312 22.672 1 85.94 73 THR B O 1
ATOM 3277 N N . LEU B 1 74 ? -1.222 12.727 24.281 1 80.06 74 LEU B N 1
ATOM 3278 C CA . LEU B 1 74 ? -0.157 13.18 23.406 1 80.06 74 LEU B CA 1
ATOM 3279 C C . LEU B 1 74 ? 0.207 12.094 22.391 1 80.06 74 LEU B C 1
ATOM 3281 O O . LEU B 1 74 ? 0.693 12.398 21.297 1 80.06 74 LEU B O 1
ATOM 3285 N N . GLY B 1 75 ? -0.151 10.867 22.641 1 64.69 75 GLY B N 1
ATOM 3286 C CA . GLY B 1 75 ? 0.156 9.805 21.703 1 64.69 75 GLY B CA 1
ATOM 3287 C C . GLY B 1 75 ? 1.503 9.156 21.953 1 64.69 75 GLY B C 1
ATOM 3288 O O . GLY B 1 75 ? 2.115 9.367 23 1 64.69 75 GLY B O 1
ATOM 3289 N N . PRO B 1 76 ? 2.057 8.297 20.984 1 57.78 76 PRO B N 1
ATOM 3290 C CA . PRO B 1 76 ? 3.152 7.352 21.188 1 57.78 76 PRO B CA 1
ATOM 3291 C C . PRO B 1 76 ? 4.484 8.039 21.469 1 57.78 76 PRO B C 1
ATOM 3293 O O . PRO B 1 76 ? 5.348 7.469 22.141 1 57.78 76 PRO B O 1
ATOM 3296 N N . ASN B 1 77 ? 4.734 9.141 20.875 1 63.72 77 ASN B N 1
ATOM 3297 C CA . ASN B 1 77 ? 6.059 9.703 21.094 1 63.72 77 ASN B CA 1
ATOM 3298 C C . ASN B 1 77 ? 6.031 10.812 22.141 1 63.72 77 ASN B C 1
ATOM 3300 O O . ASN B 1 77 ? 7.023 11.516 22.344 1 63.72 77 ASN B O 1
ATOM 3304 N N . ASP B 1 78 ? 4.891 10.938 22.688 1 71.94 78 ASP B N 1
ATOM 3305 C CA . ASP B 1 78 ? 4.668 11.852 23.797 1 71.94 78 ASP B CA 1
ATOM 3306 C C . ASP B 1 78 ? 4.957 13.297 23.391 1 71.94 78 ASP B C 1
ATOM 3308 O O . ASP B 1 78 ? 5.57 14.047 24.156 1 71.94 78 ASP B O 1
ATOM 3312 N N . ARG B 1 79 ? 4.727 13.586 22.125 1 85.5 79 ARG B N 1
ATOM 3313 C CA . ARG B 1 79 ? 4.875 14.977 21.719 1 85.5 79 ARG B CA 1
ATOM 3314 C C . ARG B 1 79 ? 3.729 15.414 20.812 1 85.5 79 ARG B C 1
ATOM 3316 O O . ARG B 1 79 ? 3.16 14.594 20.094 1 85.5 79 ARG B O 1
ATOM 3323 N N . PRO B 1 80 ? 3.443 16.719 20.922 1 89.62 80 PRO B N 1
ATOM 3324 C CA . PRO B 1 80 ? 2.449 17.219 19.969 1 89.62 80 PRO B CA 1
ATOM 3325 C C . PRO B 1 80 ? 2.938 17.172 18.516 1 89.62 80 PRO B C 1
ATOM 3327 O O . PRO B 1 80 ? 4.121 17.422 18.266 1 89.62 80 PRO B O 1
ATOM 3330 N N . LEU B 1 81 ? 2.043 16.812 17.719 1 89.19 81 LEU B N 1
ATOM 3331 C CA . LEU B 1 81 ? 2.33 16.75 16.281 1 89.19 81 LEU B CA 1
ATOM 3332 C C . LEU B 1 81 ? 1.311 17.562 15.484 1 89.19 81 LEU B C 1
ATOM 3334 O O . LEU B 1 81 ? 0.239 17.891 16 1 89.19 81 LEU B O 1
ATOM 3338 N N . ILE B 1 82 ? 1.701 18.031 14.344 1 90.25 82 ILE B N 1
ATOM 3339 C CA . ILE B 1 82 ? 0.752 18.625 13.406 1 90.25 82 ILE B CA 1
ATOM 3340 C C . ILE B 1 82 ? 0.317 17.578 12.383 1 90.25 82 ILE B C 1
ATOM 3342 O O . ILE B 1 82 ? 1.067 16.656 12.07 1 90.25 82 ILE B O 1
ATOM 3346 N N . PRO B 1 83 ? -0.906 17.609 11.945 1 92.44 83 PRO B N 1
ATOM 3347 C CA . PRO B 1 83 ? -1.873 18.703 12.07 1 92.44 83 PRO B CA 1
ATOM 3348 C C . PRO B 1 83 ? -2.635 18.656 13.398 1 92.44 83 PRO B C 1
ATOM 3350 O O . PRO B 1 83 ? -2.662 17.625 14.07 1 92.44 83 PRO B O 1
ATOM 3353 N N . MET B 1 84 ? -3.158 19.812 13.719 1 95.69 84 MET B N 1
ATOM 3354 C CA . MET B 1 84 ? -4.141 19.984 14.781 1 95.69 84 MET B CA 1
ATOM 3355 C C . MET B 1 84 ? -5.234 20.953 14.367 1 95.69 84 MET B C 1
ATOM 3357 O O . MET B 1 84 ? -4.988 21.875 13.594 1 95.69 84 MET B O 1
ATOM 3361 N N . ILE B 1 85 ? -6.391 20.703 14.852 1 97.06 85 ILE B N 1
ATOM 3362 C CA . ILE B 1 85 ? -7.457 21.688 14.711 1 97.06 85 ILE B CA 1
ATOM 3363 C C . ILE B 1 85 ? -7.973 22.094 16.094 1 97.06 85 ILE B C 1
ATOM 3365 O O . ILE B 1 85 ? -7.766 21.375 17.078 1 97.06 85 ILE B O 1
ATOM 3369 N N . GLU B 1 86 ? -8.484 23.219 16.156 1 96.5 86 GLU B N 1
ATOM 3370 C CA . GLU B 1 86 ? -9.219 23.672 17.328 1 96.5 86 GLU B CA 1
ATOM 3371 C C . GLU B 1 86 ? -10.656 24.047 16.969 1 96.5 86 GLU B C 1
ATOM 3373 O O . GLU B 1 86 ? -10.891 24.922 16.125 1 96.5 86 GLU B O 1
ATOM 3378 N N . HIS B 1 87 ? -11.562 23.359 17.531 1 95.62 87 HIS B N 1
ATOM 3379 C CA . HIS B 1 87 ? -12.992 23.562 17.297 1 95.62 87 HIS B CA 1
ATOM 3380 C C . HIS B 1 87 ? -13.727 23.781 18.625 1 95.62 87 HIS B C 1
ATOM 3382 O O . HIS B 1 87 ? -13.758 22.906 19.484 1 95.62 87 HIS B O 1
ATOM 3388 N N . ASN B 1 88 ? -14.328 25.031 18.812 1 93.06 88 ASN B N 1
ATOM 3389 C CA . ASN B 1 88 ? -15.023 25.406 20.031 1 93.06 88 ASN B CA 1
ATOM 3390 C C . ASN B 1 88 ? -14.117 25.281 21.266 1 93.06 88 ASN B C 1
ATOM 3392 O O . ASN B 1 88 ? -14.523 24.703 22.266 1 93.06 88 ASN B O 1
ATOM 3396 N N . GLY B 1 89 ? -12.898 25.625 21.031 1 91.94 89 GLY B N 1
ATOM 3397 C CA . GLY B 1 89 ? -11.945 25.656 22.125 1 91.94 89 GLY B CA 1
ATOM 3398 C C . GLY B 1 89 ? -11.289 24.312 22.391 1 91.94 89 GLY B C 1
ATOM 3399 O O . GLY B 1 89 ? -10.391 24.203 23.219 1 91.94 89 GLY B O 1
ATOM 3400 N N . ARG B 1 90 ? -11.664 23.297 21.703 1 94.44 90 ARG B N 1
ATOM 3401 C CA . ARG B 1 90 ? -11.125 21.953 21.906 1 94.44 90 ARG B CA 1
ATOM 3402 C C . ARG B 1 90 ? -10.062 21.625 20.859 1 94.44 90 ARG B C 1
ATOM 3404 O O . ARG B 1 90 ? -10.32 21.75 19.656 1 94.44 90 ARG B O 1
ATOM 3411 N N . LEU B 1 91 ? -8.938 21.188 21.344 1 95.94 91 LEU B N 1
ATOM 3412 C CA . LEU B 1 91 ? -7.836 20.797 20.484 1 95.94 91 LEU B CA 1
ATOM 3413 C C . LEU B 1 91 ? -7.98 19.328 20.062 1 95.94 91 LEU B C 1
ATOM 3415 O O . LEU B 1 91 ? -8.281 18.469 20.891 1 95.94 91 LEU B O 1
ATOM 3419 N N . VAL B 1 92 ? -7.879 19.078 18.766 1 95.62 92 VAL B N 1
ATOM 3420 C CA . VAL B 1 92 ? -7.934 17.734 18.203 1 95.62 92 VAL B CA 1
ATOM 3421 C C . VAL B 1 92 ? -6.719 17.5 17.297 1 95.62 92 VAL B C 1
ATOM 3423 O O . VAL B 1 92 ? -6.438 18.312 16.406 1 95.62 92 VAL B O 1
ATOM 3426 N N . GLY B 1 93 ? -6.035 16.391 17.578 1 93.56 93 GLY B N 1
ATOM 3427 C CA . GLY B 1 93 ? -4.812 16.125 16.844 1 93.56 93 GLY B CA 1
ATOM 3428 C C . GLY B 1 93 ? -4.898 14.875 15.984 1 93.56 93 GLY B C 1
ATOM 3429 O O . GLY B 1 93 ? -5.867 14.117 16.062 1 93.56 93 GLY B O 1
ATOM 3430 N N . ASP B 1 94 ? -3.881 14.727 15.07 1 90.62 94 ASP B N 1
ATOM 3431 C CA . ASP B 1 94 ? -3.607 13.625 14.156 1 90.62 94 ASP B CA 1
ATOM 3432 C C . ASP B 1 94 ? -4.695 13.508 13.086 1 90.62 94 ASP B C 1
ATOM 3434 O O . ASP B 1 94 ? -5.871 13.742 13.367 1 90.62 94 ASP B O 1
ATOM 3438 N N . THR B 1 95 ? -4.344 13.156 11.961 1 92.31 95 THR B N 1
ATOM 3439 C CA . THR B 1 95 ? -5.16 13.172 10.75 1 92.31 95 THR B CA 1
ATOM 3440 C C . THR B 1 95 ? -6.355 12.234 10.891 1 92.31 95 THR B C 1
ATOM 3442 O O . THR B 1 95 ? -7.484 12.602 10.547 1 92.31 95 THR B O 1
ATOM 3445 N N . VAL B 1 96 ? -6.156 11.102 11.523 1 91.06 96 VAL B N 1
ATOM 3446 C CA . VAL B 1 96 ? -7.199 10.086 11.633 1 91.06 96 VAL B CA 1
ATOM 3447 C C . VAL B 1 96 ? -8.258 10.547 12.641 1 91.06 96 VAL B C 1
ATOM 3449 O O . VAL B 1 96 ? -9.453 10.492 12.352 1 91.06 96 VAL B O 1
ATOM 3452 N N . THR B 1 97 ? -7.789 10.977 13.773 1 93.06 97 THR B N 1
ATOM 3453 C CA . THR B 1 97 ? -8.695 11.477 14.797 1 93.06 97 THR B CA 1
ATOM 3454 C C . THR B 1 97 ? -9.5 12.664 14.273 1 93.06 97 THR B C 1
ATOM 3456 O O . THR B 1 97 ? -10.719 12.727 14.469 1 93.06 97 THR B O 1
ATOM 3459 N N . ILE B 1 98 ? -8.828 13.531 13.578 1 96.88 98 ILE B N 1
ATOM 3460 C CA . ILE B 1 98 ? -9.477 14.719 13.031 1 96.88 98 ILE B CA 1
ATOM 3461 C C . ILE B 1 98 ? -10.547 14.305 12.031 1 96.88 98 ILE B C 1
ATOM 3463 O O . ILE B 1 98 ? -11.656 14.844 12.031 1 96.88 98 ILE B O 1
ATOM 3467 N N . ALA B 1 99 ? -10.281 13.344 11.148 1 97 99 ALA B N 1
ATOM 3468 C CA . ALA B 1 99 ? -11.242 12.883 10.156 1 97 99 ALA B CA 1
ATOM 3469 C C . ALA B 1 99 ? -12.5 12.336 10.82 1 97 99 ALA B C 1
ATOM 3471 O O . ALA B 1 99 ? -13.617 12.695 10.445 1 97 99 ALA B O 1
ATOM 3472 N N . HIS B 1 100 ? -12.312 11.5 11.844 1 96.38 100 HIS B N 1
ATOM 3473 C CA . HIS B 1 100 ? -13.445 10.938 12.57 1 96.38 100 HIS B CA 1
ATOM 3474 C C . HIS B 1 100 ? -14.219 12.031 13.312 1 96.38 100 HIS B C 1
ATOM 3476 O O . HIS B 1 100 ? -15.453 11.992 13.367 1 96.38 100 HIS B O 1
ATOM 3482 N N . TYR B 1 101 ? -13.5 12.945 13.891 1 97.12 101 TYR B N 1
ATOM 3483 C CA . TYR B 1 101 ? -14.086 14.062 14.617 1 97.12 101 TYR B CA 1
ATOM 3484 C C . TYR B 1 101 ? -14.977 14.898 13.711 1 97.12 101 TYR B C 1
ATOM 3486 O O . TYR B 1 101 ? -16.125 15.195 14.047 1 97.12 101 TYR B O 1
ATOM 3494 N N . LEU B 1 102 ? -14.461 15.25 12.547 1 98 102 LEU B N 1
ATOM 3495 C CA . LEU B 1 102 ? -15.203 16.078 11.609 1 98 102 LEU B CA 1
ATOM 3496 C C . LEU B 1 102 ? -16.406 15.336 11.055 1 98 102 LEU B C 1
ATOM 3498 O O . LEU B 1 102 ? -17.453 15.938 10.797 1 98 102 LEU B O 1
ATOM 3502 N N . ASP B 1 103 ? -16.266 14 10.82 1 97.81 103 ASP B N 1
ATOM 3503 C CA . ASP B 1 103 ? -17.406 13.203 10.367 1 97.81 103 ASP B CA 1
ATOM 3504 C C . ASP B 1 103 ? -18.531 13.211 11.406 1 97.81 103 ASP B C 1
ATOM 3506 O O . ASP B 1 103 ? -19.703 13.234 11.055 1 97.81 103 ASP B O 1
ATOM 3510 N N . PHE B 1 104 ? -18.156 13.164 12.625 1 97.25 104 PHE B N 1
ATOM 3511 C CA . PHE B 1 104 ? -19.141 13.141 13.703 1 97.25 104 PHE B CA 1
ATOM 3512 C C . PHE B 1 104 ? -19.812 14.5 13.852 1 97.25 104 PHE B C 1
ATOM 3514 O O . PHE B 1 104 ? -21.031 14.586 13.953 1 97.25 104 PHE B O 1
ATOM 3521 N N . HIS B 1 105 ? -19.109 15.609 13.844 1 97.06 105 HIS B N 1
ATOM 3522 C CA . HIS B 1 105 ? -19.594 16.938 14.195 1 97.06 105 HIS B CA 1
ATOM 3523 C C . HIS B 1 105 ? -20.188 17.641 12.984 1 97.06 105 HIS B C 1
ATOM 3525 O O . HIS B 1 105 ? -20.938 18.625 13.133 1 97.06 105 HIS B O 1
ATOM 3531 N N . PHE B 1 106 ? -19.844 17.234 11.836 1 97.25 106 PHE B N 1
ATOM 3532 C CA . PHE B 1 106 ? -20.406 17.766 10.602 1 97.25 106 PHE B CA 1
ATOM 3533 C C . PHE B 1 106 ? -21 16.656 9.758 1 97.25 106 PHE B C 1
ATOM 3535 O O . PHE B 1 106 ? -20.562 16.422 8.625 1 97.25 106 PHE B O 1
ATOM 3542 N N . PRO B 1 107 ? -22.016 16.031 10.219 1 97.44 107 PRO B N 1
ATOM 3543 C CA . PRO B 1 107 ? -22.531 14.781 9.648 1 97.44 107 PRO B CA 1
ATOM 3544 C C . PRO B 1 107 ? -23.172 14.984 8.273 1 97.44 107 PRO B C 1
ATOM 3546 O O . PRO B 1 107 ? -23.297 14.031 7.5 1 97.44 107 PRO B O 1
ATOM 3549 N N . GLU B 1 108 ? -23.578 16.188 7.887 1 97.94 108 GLU B N 1
ATOM 3550 C CA . GLU B 1 108 ? -24.266 16.438 6.621 1 97.94 108 GLU B CA 1
ATOM 3551 C C . GLU B 1 108 ? -23.281 16.891 5.547 1 97.94 108 GLU B C 1
ATOM 3553 O O . GLU B 1 108 ? -23.625 17.656 4.656 1 97.94 108 GLU B O 1
ATOM 3558 N N . THR B 1 109 ? -22.031 16.594 5.719 1 97.81 109 THR B N 1
ATOM 3559 C CA . THR B 1 109 ? -20.969 16.828 4.746 1 97.81 109 THR B CA 1
ATOM 3560 C C . THR B 1 109 ? -20.359 15.508 4.281 1 97.81 109 THR B C 1
ATOM 3562 O O . THR B 1 109 ? -20.5 14.484 4.953 1 97.81 109 THR B O 1
ATOM 3565 N N . PRO B 1 110 ? -19.719 15.461 3.129 1 97.88 110 PRO B N 1
ATOM 3566 C CA . PRO B 1 110 ? -19.109 14.227 2.633 1 97.88 110 PRO B CA 1
ATOM 3567 C C . PRO B 1 110 ? -18.047 13.672 3.582 1 97.88 110 PRO B C 1
ATOM 3569 O O . PRO B 1 110 ? -17.297 14.438 4.191 1 97.88 110 PRO B O 1
ATOM 3572 N N . SER B 1 111 ? -18.078 12.391 3.764 1 98.19 111 SER B N 1
ATOM 3573 C CA . SER B 1 111 ? -17.031 11.758 4.559 1 98.19 111 SER B CA 1
ATOM 3574 C C . SER B 1 111 ? -15.75 11.57 3.742 1 98.19 111 SER B C 1
ATOM 3576 O O . SER B 1 111 ? -15.805 11.133 2.59 1 98.19 111 SER B O 1
ATOM 3578 N N . PRO B 1 112 ? -14.586 11.859 4.34 1 98.06 112 PRO B N 1
ATOM 3579 C CA . PRO B 1 112 ? -13.344 11.609 3.611 1 98.06 112 PRO B CA 1
ATOM 3580 C C . PRO B 1 112 ? -13.109 10.117 3.352 1 98.06 112 PRO B C 1
ATOM 3582 O O . PRO B 1 112 ? -12.297 9.758 2.492 1 98.06 112 PRO B O 1
ATOM 3585 N N . TYR B 1 113 ? -13.758 9.227 4.094 1 97.81 113 TYR B N 1
ATOM 3586 C CA . TYR B 1 113 ? -13.609 7.785 3.914 1 97.81 113 TYR B CA 1
ATOM 3587 C C . TYR B 1 113 ? -14.484 7.277 2.781 1 97.81 113 TYR B C 1
ATOM 3589 O O . TYR B 1 113 ? -14.078 6.406 2.01 1 97.81 113 TYR B O 1
ATOM 3597 N N . LEU B 1 114 ? -15.695 7.785 2.711 1 98.06 114 LEU B N 1
ATOM 3598 C CA . LEU B 1 114 ? -16.656 7.477 1.658 1 98.06 114 LEU B CA 1
ATOM 3599 C C . LEU B 1 114 ? -17.203 8.758 1.034 1 98.06 114 LEU B C 1
ATOM 3601 O O . LEU B 1 114 ? -18.359 9.133 1.283 1 98.06 114 LEU B O 1
ATOM 3605 N N . PRO B 1 115 ? -16.453 9.289 0.11 1 97.62 115 PRO B N 1
ATOM 3606 C CA . PRO B 1 115 ? -16.734 10.664 -0.324 1 97.62 115 PRO B CA 1
ATOM 3607 C C . PRO B 1 115 ? -18.047 10.781 -1.094 1 97.62 115 PRO B C 1
ATOM 3609 O O . PRO B 1 115 ? -18.578 11.883 -1.245 1 97.62 115 PRO B O 1
ATOM 3612 N N . GLU B 1 116 ? -18.578 9.711 -1.612 1 96.38 116 GLU B N 1
ATOM 3613 C CA . GLU B 1 116 ? -19.859 9.75 -2.322 1 96.38 116 GLU B CA 1
ATOM 3614 C C . GLU B 1 116 ? -21.031 9.828 -1.349 1 96.38 116 GLU B C 1
ATOM 3616 O O . GLU B 1 116 ? -22.172 10.047 -1.761 1 96.38 116 GLU B O 1
ATOM 3621 N N . LEU B 1 117 ? -20.75 9.672 -0.051 1 97.88 117 LEU B N 1
ATOM 3622 C CA . LEU B 1 117 ? -21.781 9.648 0.98 1 97.88 117 LEU B CA 1
ATOM 3623 C C . LEU B 1 117 ? -21.562 10.766 1.994 1 97.88 117 LEU B C 1
ATOM 3625 O O . LEU B 1 117 ? -20.438 11.219 2.188 1 97.88 117 LEU B O 1
ATOM 3629 N N . GLN B 1 118 ? -22.672 11.141 2.605 1 97.94 118 GLN B N 1
ATOM 3630 C CA . GLN B 1 118 ? -22.562 11.992 3.783 1 97.94 118 GLN B CA 1
ATOM 3631 C C . GLN B 1 118 ? -22.078 11.195 4.996 1 97.94 118 GLN B C 1
ATOM 3633 O O . GLN B 1 118 ? -22.328 9.992 5.09 1 97.94 118 GLN B O 1
ATOM 3638 N N . ALA B 1 119 ? -21.406 11.898 5.895 1 97.88 119 ALA B N 1
ATOM 3639 C CA . ALA B 1 119 ? -20.906 11.242 7.098 1 97.88 119 ALA B CA 1
ATOM 3640 C C . ALA B 1 119 ? -22.031 10.57 7.875 1 97.88 119 ALA B C 1
ATOM 3642 O O . ALA B 1 119 ? -21.844 9.523 8.484 1 97.88 119 ALA B O 1
ATOM 3643 N N . SER B 1 120 ? -23.25 11.086 7.836 1 97.5 120 SER B N 1
ATOM 3644 C CA . SER B 1 120 ? -24.406 10.547 8.547 1 97.5 120 SER B CA 1
ATOM 3645 C C . SER B 1 120 ? -24.797 9.18 8.008 1 97.5 120 SER B C 1
ATOM 3647 O O . SER B 1 120 ? -25.547 8.445 8.656 1 97.5 120 SER B O 1
ATOM 3649 N N . GLN B 1 121 ? -24.312 8.812 6.883 1 97.56 121 GLN B N 1
ATOM 3650 C CA . GLN B 1 121 ? -24.703 7.566 6.23 1 97.56 121 GLN B CA 1
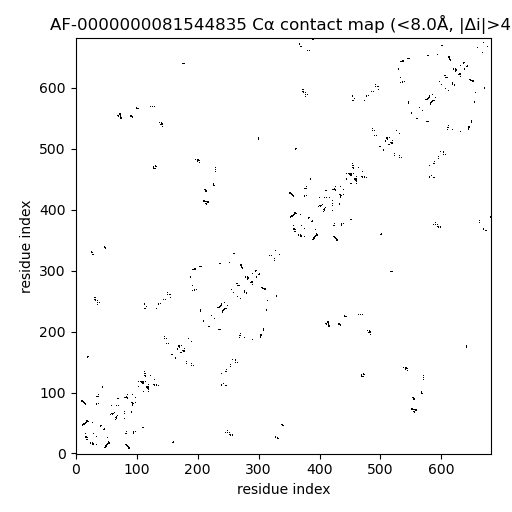ATOM 3651 C C . GLN B 1 121 ? -23.688 6.465 6.504 1 97.56 121 GLN B C 1
ATOM 3653 O O . GLN B 1 121 ? -23.875 5.324 6.074 1 97.56 121 GLN B O 1
ATOM 3658 N N . LEU B 1 122 ? -22.625 6.77 7.227 1 96.25 122 LEU B N 1
ATOM 3659 C CA . LEU B 1 122 ? -21.547 5.812 7.422 1 96.25 122 LEU B CA 1
ATOM 3660 C C . LEU B 1 122 ? -22.016 4.625 8.258 1 96.25 122 LEU B C 1
ATOM 3662 O O . LEU B 1 122 ? -21.594 3.492 8.016 1 96.25 122 LEU B O 1
ATOM 3666 N N . LYS B 1 123 ? -22.891 4.836 9.188 1 93.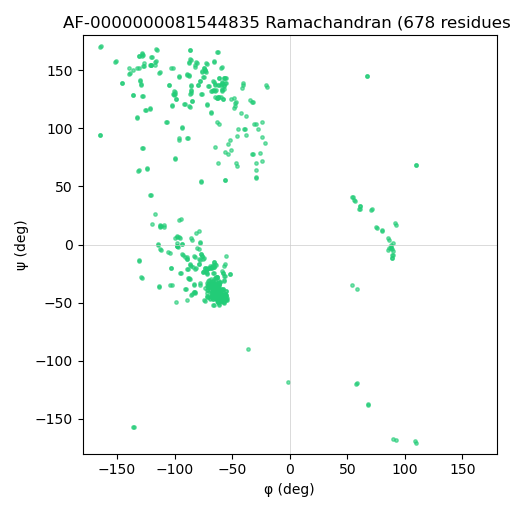81 123 LYS B N 1
ATOM 3667 C CA . LYS B 1 123 ? -23.344 3.752 10.047 1 93.81 123 LYS B CA 1
ATOM 3668 C C . LYS B 1 123 ? -24.094 2.688 9.242 1 93.81 123 LYS B C 1
ATOM 3670 O O . LYS B 1 123 ? -23.938 1.491 9.5 1 93.81 123 LYS B O 1
ATOM 3675 N N . GLU B 1 1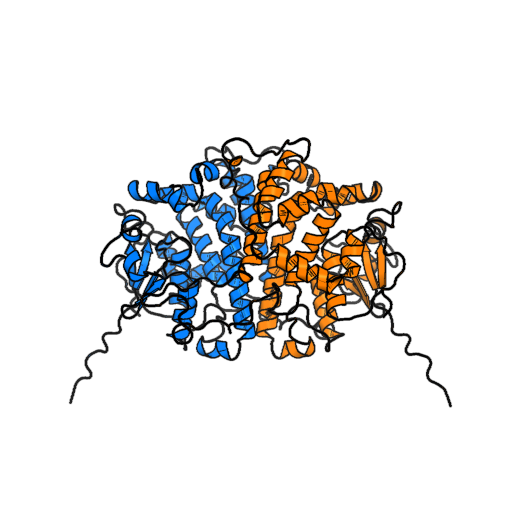24 ? -24.875 3.111 8.289 1 95.12 124 GLU B N 1
ATOM 3676 C CA . GLU B 1 124 ? -25.609 2.191 7.43 1 95.12 124 GLU B CA 1
ATOM 3677 C C . GLU B 1 124 ? -24.688 1.518 6.414 1 95.12 124 GLU B C 1
ATOM 3679 O O . GLU B 1 124 ? -25.094 0.561 5.75 1 95.12 124 GLU B O 1
ATOM 3684 N N . ASN B 1 125 ? -23.5 2.002 6.285 1 96.19 125 ASN B N 1
ATOM 3685 C CA . ASN B 1 125 ? -22.469 1.46 5.41 1 96.19 125 ASN B CA 1
ATOM 3686 C C . ASN B 1 125 ? -21.219 1.068 6.195 1 96.19 125 ASN B C 1
ATOM 3688 O O . ASN B 1 125 ? -20.094 1.342 5.762 1 96.19 125 ASN B O 1
ATOM 3692 N N . ALA B 1 126 ? -21.422 0.454 7.301 1 94.62 126 ALA B N 1
ATOM 3693 C CA . ALA B 1 126 ? -20.375 0.206 8.297 1 94.62 126 ALA B CA 1
ATOM 3694 C C . ALA B 1 126 ? -19.25 -0.65 7.723 1 94.62 126 ALA B C 1
ATOM 3696 O O . ALA B 1 126 ? -18.078 -0.405 7.996 1 94.62 126 ALA B O 1
ATOM 3697 N N . LEU B 1 127 ? -19.625 -1.643 6.969 1 94.94 127 LEU B N 1
ATOM 3698 C CA . LEU B 1 127 ? -18.609 -2.52 6.387 1 94.94 127 LEU B CA 1
ATOM 3699 C C . LEU B 1 127 ? -17.734 -1.754 5.41 1 94.94 127 LEU B C 1
ATOM 3701 O O . LEU B 1 127 ? -16.5 -1.854 5.465 1 94.94 127 LEU B O 1
ATOM 3705 N N . ALA B 1 128 ? -18.344 -0.962 4.523 1 96.25 128 ALA B N 1
ATOM 3706 C CA . ALA B 1 128 ? -17.594 -0.134 3.584 1 96.25 128 ALA B CA 1
ATOM 3707 C C . ALA B 1 128 ? -16.719 0.865 4.32 1 96.25 128 ALA B C 1
ATOM 3709 O O . ALA B 1 128 ? -15.555 1.074 3.943 1 96.25 128 ALA B O 1
ATOM 3710 N N . HIS B 1 129 ? -17.281 1.464 5.344 1 96.75 129 HIS B N 1
ATOM 3711 C CA . HIS B 1 129 ? -16.531 2.414 6.156 1 96.75 129 HIS B CA 1
ATOM 3712 C C . HIS B 1 129 ? -15.289 1.761 6.766 1 96.75 129 HIS B C 1
ATOM 3714 O O . HIS B 1 129 ? -14.195 2.332 6.727 1 96.75 129 HIS B O 1
ATOM 3720 N N . SER B 1 130 ? -15.43 0.571 7.273 1 95.06 130 SER B N 1
ATOM 3721 C CA . SER B 1 130 ? -14.328 -0.156 7.898 1 95.06 130 SER B CA 1
ATOM 3722 C C . SER B 1 130 ? -13.227 -0.465 6.891 1 95.06 130 SER B C 1
ATOM 3724 O O . SER B 1 130 ? -12.039 -0.26 7.172 1 95.06 130 SER B O 1
ATOM 3726 N N . ILE B 1 131 ? -13.562 -0.934 5.734 1 96.25 131 ILE B N 1
ATOM 3727 C CA . ILE B 1 131 ? -12.578 -1.288 4.719 1 96.25 131 ILE B CA 1
ATOM 3728 C C . ILE B 1 131 ? -11.875 -0.028 4.219 1 96.25 131 ILE B C 1
ATOM 3730 O O . ILE B 1 131 ? -10.656 -0.02 4.043 1 96.25 131 ILE B O 1
ATOM 3734 N N . ALA B 1 132 ? -12.656 1.041 4.035 1 96.94 132 ALA B N 1
ATOM 3735 C CA . ALA B 1 132 ? -12.062 2.307 3.605 1 96.94 132 ALA B CA 1
ATOM 3736 C C . ALA B 1 132 ? -11.062 2.822 4.633 1 96.94 132 ALA B C 1
ATOM 3738 O O . ALA B 1 132 ? -9.992 3.326 4.27 1 96.94 132 ALA B O 1
ATOM 3739 N N . ALA B 1 133 ? -11.406 2.721 5.883 1 95.19 133 ALA B N 1
ATOM 3740 C CA . ALA B 1 133 ? -10.516 3.154 6.957 1 95.19 133 ALA B CA 1
ATOM 3741 C C . ALA B 1 133 ? -9.234 2.326 6.977 1 95.19 133 ALA B C 1
ATOM 3743 O O . ALA B 1 133 ? -8.141 2.867 7.156 1 95.19 133 ALA B O 1
ATOM 3744 N N . ASN B 1 134 ? -9.328 1.03 6.789 1 94.81 134 ASN B N 1
ATOM 3745 C CA . ASN B 1 134 ? -8.156 0.158 6.723 1 94.81 134 ASN B CA 1
ATOM 3746 C C . ASN B 1 134 ? -7.258 0.515 5.543 1 94.81 134 ASN B C 1
ATOM 3748 O O . ASN B 1 134 ? -6.035 0.589 5.688 1 94.81 134 ASN B O 1
ATOM 3752 N N . GLN B 1 135 ? -7.898 0.694 4.41 1 96.75 135 GLN B N 1
ATOM 3753 C CA . GLN B 1 135 ? -7.148 1.053 3.213 1 96.75 135 GLN B CA 1
ATOM 3754 C C . GLN B 1 135 ? -6.379 2.357 3.414 1 96.75 135 GLN B C 1
ATOM 3756 O O . GLN B 1 135 ? -5.211 2.461 3.039 1 96.75 135 GLN B O 1
ATOM 3761 N N . ALA B 1 136 ? -7.055 3.316 4.008 1 95.88 136 ALA B N 1
ATOM 3762 C CA . ALA B 1 136 ? -6.422 4.605 4.285 1 95.88 136 ALA B CA 1
ATOM 3763 C C . ALA B 1 136 ? -5.25 4.445 5.246 1 95.88 136 ALA B C 1
ATOM 3765 O O . ALA B 1 136 ? -4.199 5.062 5.062 1 95.88 136 ALA B O 1
ATOM 3766 N N . THR B 1 137 ? -5.441 3.65 6.258 1 93.75 137 THR B N 1
ATOM 3767 C CA . THR B 1 137 ? -4.391 3.393 7.234 1 93.75 137 THR B CA 1
ATOM 3768 C C . THR B 1 137 ? -3.172 2.758 6.566 1 93.75 137 THR B C 1
ATOM 3770 O O . THR B 1 137 ? -2.039 3.191 6.785 1 93.75 137 THR B O 1
ATOM 3773 N N . GLN B 1 138 ? -3.373 1.808 5.73 1 94.94 138 GLN B N 1
ATOM 3774 C CA . GLN B 1 138 ? -2.277 1.137 5.039 1 94.94 138 GLN B CA 1
ATOM 3775 C C . GLN B 1 138 ? -1.547 2.096 4.105 1 94.94 138 GLN B C 1
ATOM 3777 O O . GLN B 1 138 ? -0.315 2.096 4.043 1 94.94 138 GLN B O 1
ATOM 3782 N N . LEU B 1 139 ? -2.34 2.885 3.389 1 96.31 139 LEU B N 1
ATOM 3783 C CA . LEU B 1 139 ? -1.722 3.822 2.459 1 96.31 139 LEU B CA 1
ATOM 3784 C C . LEU B 1 139 ? -0.85 4.828 3.201 1 96.31 139 LEU B C 1
ATOM 3786 O O . LEU B 1 139 ? 0.286 5.09 2.797 1 96.31 139 LEU B O 1
ATOM 3790 N N . ARG B 1 140 ? -1.349 5.371 4.262 1 93.56 140 ARG B N 1
ATOM 3791 C CA . ARG B 1 140 ? -0.584 6.332 5.051 1 93.56 140 ARG B CA 1
ATOM 3792 C C . ARG B 1 140 ? 0.708 5.711 5.57 1 93.56 140 ARG B C 1
ATOM 3794 O O . ARG B 1 140 ? 1.757 6.359 5.574 1 93.56 140 ARG B O 1
ATOM 3801 N N . ALA B 1 141 ? 0.625 4.492 5.941 1 92 141 ALA B N 1
ATOM 3802 C CA . ALA B 1 141 ? 1.77 3.811 6.543 1 92 141 ALA B CA 1
ATOM 3803 C C . ALA B 1 141 ? 2.805 3.439 5.484 1 92 141 ALA B C 1
ATOM 3805 O O . ALA B 1 141 ? 3.99 3.299 5.789 1 92 141 ALA B O 1
ATOM 3806 N N . THR B 1 142 ? 2.426 3.303 4.273 1 92.69 142 THR B N 1
ATOM 3807 C CA . THR B 1 142 ? 3.348 2.766 3.279 1 92.69 142 THR B CA 1
ATOM 3808 C C . THR B 1 142 ? 3.904 3.881 2.4 1 92.69 142 THR B C 1
ATOM 3810 O O . THR B 1 142 ? 4.949 3.715 1.764 1 92.69 142 THR B O 1
ATOM 3813 N N . ILE B 1 143 ? 3.225 5.012 2.365 1 93.06 143 ILE B N 1
ATOM 3814 C CA . ILE B 1 143 ? 3.623 6.035 1.404 1 93.06 143 ILE B CA 1
ATOM 3815 C C . ILE B 1 143 ? 4.711 6.914 2.012 1 93.06 143 ILE B C 1
ATOM 3817 O O . ILE B 1 143 ? 5.609 7.383 1.306 1 93.06 143 ILE B O 1
ATOM 3821 N N . ALA B 1 144 ? 4.746 7.105 3.275 1 87.62 144 ALA B N 1
ATOM 3822 C CA . ALA B 1 144 ? 5.543 8.141 3.928 1 87.62 144 ALA B CA 1
ATOM 3823 C C . ALA B 1 144 ? 7.035 7.875 3.758 1 87.62 144 ALA B C 1
ATOM 3825 O O . ALA B 1 144 ? 7.773 8.727 3.256 1 87.62 144 ALA B O 1
ATOM 3826 N N . GLN B 1 145 ? 7.48 6.691 4.09 1 78.19 145 GLN B N 1
ATOM 3827 C CA . GLN B 1 145 ? 8.914 6.418 4.176 1 78.19 145 GLN B CA 1
ATOM 3828 C C . GLN B 1 145 ? 9.57 6.504 2.803 1 78.19 145 GLN B C 1
ATOM 3830 O O . GLN B 1 145 ? 10.727 6.918 2.688 1 78.19 145 GLN B O 1
ATOM 3835 N N . ARG B 1 146 ? 8.906 6.32 1.828 1 80.44 146 ARG B N 1
ATOM 3836 C CA . ARG B 1 146 ? 9.461 6.277 0.48 1 80.44 146 ARG B CA 1
ATOM 3837 C C . ARG B 1 146 ? 9.656 7.684 -0.077 1 80.44 146 ARG B C 1
ATOM 3839 O O . ARG B 1 146 ? 10.477 7.891 -0.976 1 80.44 146 ARG B O 1
ATOM 3846 N N . HIS B 1 147 ? 8.992 8.547 0.477 1 87.75 147 HIS B N 1
ATOM 3847 C CA . HIS B 1 147 ? 9.062 9.914 -0.019 1 87.75 147 HIS B CA 1
ATOM 3848 C C . HIS B 1 147 ? 9.922 10.789 0.89 1 87.75 147 HIS B C 1
ATOM 3850 O O . HIS B 1 147 ? 10.703 11.609 0.408 1 87.75 147 HIS B O 1
ATOM 3856 N N . VAL B 1 148 ? 9.82 10.469 2.131 1 89.31 148 VAL B N 1
ATOM 3857 C CA . VAL B 1 148 ? 10.508 11.328 3.092 1 89.31 148 VAL B CA 1
ATOM 3858 C C . VAL B 1 148 ? 12.016 11.234 2.885 1 89.31 148 VAL B C 1
ATOM 3860 O O . VAL B 1 148 ? 12.711 12.25 2.857 1 89.31 148 VAL B O 1
ATOM 3863 N N . GLN B 1 149 ? 12.508 10.039 2.707 1 88.75 149 GLN B N 1
ATOM 3864 C CA . GLN B 1 149 ? 13.945 9.836 2.553 1 88.75 149 GLN B CA 1
ATOM 3865 C C . GLN B 1 149 ? 14.469 10.531 1.295 1 88.75 149 GLN B C 1
ATOM 3867 O O . GLN B 1 149 ? 15.625 10.945 1.246 1 88.75 149 GLN B O 1
ATOM 3872 N N . LEU B 1 150 ? 13.633 10.664 0.359 1 92.19 150 LEU B N 1
ATOM 3873 C CA . LEU B 1 150 ? 14.016 11.203 -0.942 1 92.19 150 LEU B CA 1
ATOM 3874 C C . LEU B 1 150 ? 14.008 12.727 -0.921 1 92.19 150 LEU B C 1
ATOM 3876 O O . LEU B 1 150 ? 14.891 13.367 -1.49 1 92.19 150 LEU B O 1
ATOM 3880 N N . VAL B 1 151 ? 13.109 13.359 -0.179 1 94.31 151 VAL B N 1
ATOM 3881 C CA . VAL B 1 151 ? 12.867 14.789 -0.336 1 94.31 151 VAL B CA 1
ATOM 3882 C C . VAL B 1 151 ? 13.297 15.523 0.929 1 94.31 151 VAL B C 1
ATOM 3884 O O . VAL B 1 151 ? 13.258 16.75 0.982 1 94.31 151 VAL B O 1
ATOM 3887 N N . TYR B 1 152 ? 13.797 14.828 1.936 1 94.5 152 TYR B N 1
ATOM 3888 C CA . TYR B 1 152 ? 13.969 15.406 3.264 1 94.5 152 TYR B CA 1
ATOM 3889 C C . TYR B 1 152 ? 14.938 16.578 3.229 1 94.5 152 TYR B C 1
ATOM 3891 O O . TYR B 1 152 ? 14.742 17.578 3.926 1 94.5 152 TYR B O 1
ATOM 3899 N N . GLU B 1 153 ? 15.984 16.438 2.445 1 94.69 153 GLU B N 1
ATOM 3900 C CA . GLU B 1 153 ? 16.953 17.531 2.355 1 94.69 153 GLU B CA 1
ATOM 3901 C C . GLU B 1 153 ? 16.312 18.797 1.812 1 94.69 153 GLU B C 1
ATOM 3903 O O . GLU B 1 153 ? 16.406 19.859 2.432 1 94.69 153 GLU B O 1
ATOM 3908 N N . GLN B 1 154 ? 15.641 18.719 0.684 1 91.88 154 GLN B N 1
ATOM 3909 C CA . GLN B 1 154 ? 15 19.859 0.05 1 91.88 154 GLN B CA 1
ATOM 3910 C C . GLN B 1 154 ? 13.914 20.453 0.95 1 91.88 154 GLN B C 1
ATOM 3912 O O . GLN B 1 154 ? 13.773 21.672 1.036 1 91.88 154 GLN B O 1
ATOM 3917 N N . CYS B 1 155 ? 13.211 19.578 1.586 1 92.69 155 CYS B N 1
ATOM 3918 C CA . CYS B 1 155 ? 12.164 20.016 2.502 1 92.69 155 CYS B CA 1
ATOM 3919 C C . CYS B 1 155 ? 12.75 20.828 3.65 1 92.69 155 CYS B C 1
ATOM 3921 O O . CYS B 1 155 ? 12.297 21.938 3.928 1 92.69 155 CYS B O 1
ATOM 3923 N N . THR B 1 156 ? 13.812 20.297 4.293 1 94.44 156 THR B N 1
ATOM 3924 C CA . THR B 1 156 ? 14.352 20.953 5.488 1 94.44 156 THR B CA 1
ATOM 3925 C C . THR B 1 156 ? 15.086 22.234 5.129 1 94.44 156 THR B C 1
ATOM 3927 O O . THR B 1 156 ? 15.227 23.125 5.965 1 94.44 156 THR B O 1
ATOM 3930 N N . GLU B 1 157 ? 15.484 22.375 3.904 1 91.88 157 GLU B N 1
ATOM 3931 C CA . GLU B 1 157 ? 16.141 23.594 3.451 1 91.88 157 GLU B CA 1
ATOM 3932 C C . GLU B 1 157 ? 15.172 24.766 3.449 1 91.88 157 GLU B C 1
ATOM 3934 O O . GLU B 1 157 ? 15.594 25.922 3.43 1 91.88 157 GLU B O 1
ATOM 3939 N N . LEU B 1 158 ? 13.922 24.5 3.436 1 88.62 158 LEU B N 1
ATOM 3940 C CA . LEU B 1 158 ? 12.914 25.562 3.396 1 88.62 158 LEU B CA 1
ATOM 3941 C C . LEU B 1 158 ? 12.656 26.125 4.793 1 88.62 158 LEU B C 1
ATOM 3943 O O . LEU B 1 158 ? 12.023 27.172 4.938 1 88.62 158 LEU B O 1
ATOM 3947 N N . PHE B 1 159 ? 13.18 25.453 5.777 1 91.81 159 PHE B N 1
ATOM 3948 C CA . PHE B 1 159 ? 13.031 25.906 7.152 1 91.81 159 PHE B CA 1
ATOM 3949 C C . PHE B 1 159 ? 14.148 26.891 7.512 1 91.81 159 PHE B C 1
ATOM 3951 O O . PHE B 1 159 ? 15.258 26.797 6.988 1 91.81 159 PHE B O 1
ATOM 3958 N N . ASP B 1 160 ? 13.82 27.875 8.336 1 92.31 160 ASP B N 1
ATOM 3959 C CA . ASP B 1 160 ? 14.883 28.734 8.844 1 92.31 160 ASP B CA 1
ATOM 3960 C C . ASP B 1 160 ? 15.883 27.938 9.68 1 92.31 160 ASP B C 1
ATOM 3962 O O . ASP B 1 160 ? 15.625 26.781 10.031 1 92.31 160 ASP B O 1
ATOM 3966 N N . GLU B 1 161 ? 16.984 28.5 9.945 1 94.75 161 GLU B N 1
ATOM 3967 C CA . GLU B 1 161 ? 18.141 27.797 10.516 1 94.75 161 GLU B CA 1
ATOM 3968 C C . GLU B 1 161 ? 17.766 27.094 11.82 1 94.75 161 GLU B C 1
ATOM 3970 O O . GLU B 1 161 ? 18.109 25.922 12.016 1 94.75 161 GLU B O 1
ATOM 3975 N N . GLU B 1 162 ? 17.109 27.781 12.664 1 94.12 162 GLU B N 1
ATOM 3976 C CA . GLU B 1 162 ? 16.766 27.203 13.961 1 94.12 162 GLU B CA 1
ATOM 3977 C C . GLU B 1 162 ? 15.836 26 13.797 1 94.12 162 GLU B C 1
ATOM 3979 O O . GLU B 1 162 ? 16.094 24.938 14.367 1 94.12 162 GLU B O 1
ATOM 3984 N N . GLN B 1 163 ? 14.836 26.172 13.031 1 94.56 163 GLN B N 1
ATOM 3985 C CA . GLN B 1 163 ? 13.875 25.094 12.836 1 94.56 163 GLN B CA 1
ATOM 3986 C C . GLN B 1 163 ? 14.484 23.953 12.016 1 94.56 163 GLN B C 1
ATOM 3988 O O . GLN B 1 163 ? 14.141 22.797 12.219 1 94.56 163 GLN B O 1
ATOM 3993 N N . ARG B 1 164 ? 15.344 24.297 11.102 1 96.19 164 ARG B N 1
ATOM 3994 C CA . ARG B 1 164 ? 16.047 23.281 10.32 1 96.19 164 ARG B CA 1
ATOM 3995 C C . ARG B 1 164 ? 16.828 22.344 11.227 1 96.19 164 ARG B C 1
ATOM 3997 O O . ARG B 1 164 ? 16.859 21.125 11 1 96.19 164 ARG B O 1
ATOM 4004 N N . GLY B 1 165 ? 17.484 22.953 12.195 1 96.81 165 GLY B N 1
ATOM 4005 C CA . GLY B 1 165 ? 18.203 22.141 13.156 1 96.81 165 GLY B CA 1
ATOM 4006 C C . GLY B 1 165 ? 17.312 21.109 13.836 1 96.81 165 GLY B C 1
ATOM 4007 O O . GLY B 1 165 ? 17.703 19.938 13.961 1 96.81 165 GLY B O 1
ATOM 4008 N N . TRP B 1 166 ? 16.156 21.484 14.219 1 95.56 166 TRP B N 1
ATOM 4009 C CA . TRP B 1 166 ? 15.203 20.562 14.844 1 95.56 166 TRP B CA 1
ATOM 4010 C C . TRP B 1 166 ? 14.727 19.5 13.852 1 95.56 166 TRP B C 1
ATOM 4012 O O . TRP B 1 166 ? 14.711 18.312 14.164 1 95.56 166 TRP B O 1
ATOM 4022 N N . MET B 1 167 ? 14.398 19.953 12.672 1 95.25 167 MET B N 1
ATOM 4023 C CA . MET B 1 167 ? 13.859 19.062 11.656 1 95.25 167 MET B CA 1
ATOM 4024 C C . MET B 1 167 ? 14.859 17.953 11.32 1 95.25 167 MET B C 1
ATOM 4026 O O . MET B 1 167 ? 14.469 16.828 10.992 1 95.25 167 MET B O 1
ATOM 4030 N N . ARG B 1 168 ? 16.141 18.266 11.398 1 96.81 168 ARG B N 1
ATOM 4031 C CA . ARG B 1 168 ? 17.172 17.328 11 1 96.81 168 ARG B CA 1
ATOM 4032 C C . ARG B 1 168 ? 17.719 16.562 12.211 1 96.81 168 ARG B C 1
ATOM 4034 O O . ARG B 1 168 ? 18.625 15.742 12.078 1 96.81 168 ARG B O 1
ATOM 4041 N N . SER B 1 169 ? 17.094 16.766 13.383 1 95.19 169 SER B N 1
ATOM 4042 C CA . SER B 1 169 ? 17.578 16.156 14.617 1 95.19 169 SER B CA 1
ATOM 4043 C C . SER B 1 169 ? 17.125 14.703 14.734 1 95.19 169 SER B C 1
ATOM 4045 O O . SER B 1 169 ? 16.109 14.32 14.164 1 95.19 169 SER B O 1
ATOM 4047 N N . ASP B 1 170 ? 17.875 13.922 15.516 1 92.19 170 ASP B N 1
ATOM 4048 C CA . ASP B 1 170 ? 17.531 12.539 15.82 1 92.19 170 ASP B CA 1
ATOM 4049 C C . ASP B 1 170 ? 16.219 12.453 16.594 1 92.19 170 ASP B C 1
ATOM 4051 O O . ASP B 1 170 ? 15.438 11.516 16.391 1 92.19 170 ASP B O 1
ATOM 4055 N N . ALA B 1 171 ? 15.977 13.414 17.391 1 89.38 171 ALA B N 1
ATOM 4056 C CA . ALA B 1 171 ? 14.75 13.438 18.188 1 89.38 171 ALA B CA 1
ATOM 4057 C C . ALA B 1 171 ? 13.516 13.57 17.281 1 89.38 171 ALA B C 1
ATOM 4059 O O . ALA B 1 171 ? 12.523 12.867 17.484 1 89.38 171 ALA B O 1
ATOM 4060 N N . LYS B 1 172 ? 13.609 14.438 16.312 1 91.94 172 LYS B N 1
ATOM 4061 C CA . LYS B 1 172 ? 12.492 14.633 15.391 1 91.94 172 LYS B CA 1
ATOM 4062 C C . LYS B 1 172 ? 12.289 13.398 14.516 1 91.94 172 LYS B C 1
ATOM 4064 O O . LYS B 1 172 ? 11.156 12.953 14.32 1 91.94 172 LYS B O 1
ATOM 4069 N N . LEU B 1 173 ? 13.391 12.805 14.039 1 89.38 173 LEU B N 1
ATOM 4070 C CA . LEU B 1 173 ? 13.32 11.734 13.062 1 89.38 173 LEU B CA 1
ATOM 4071 C C . LEU B 1 173 ? 13.148 10.383 13.75 1 89.38 173 LEU B C 1
ATOM 4073 O O . LEU B 1 173 ? 12.781 9.391 13.102 1 89.38 173 LEU B O 1
ATOM 4077 N N . GLY B 1 174 ? 13.438 10.289 15.047 1 83.19 174 GLY B N 1
ATOM 4078 C CA . GLY B 1 174 ? 13.18 9.086 15.82 1 83.19 174 GLY B CA 1
ATOM 4079 C C . GLY B 1 174 ? 14.234 8.016 15.625 1 83.19 174 GLY B C 1
ATOM 4080 O O . GLY B 1 174 ? 13.984 6.836 15.883 1 83.19 174 GLY B O 1
ATOM 4081 N N . MET B 1 175 ? 15.352 8.328 15.031 1 86.5 175 MET B N 1
ATOM 4082 C CA . MET B 1 175 ? 16.438 7.398 14.773 1 86.5 175 MET B CA 1
ATOM 4083 C C . MET B 1 175 ? 17.797 8.102 14.875 1 86.5 175 MET B C 1
ATOM 4085 O O . MET B 1 175 ? 17.938 9.234 14.422 1 86.5 175 MET B O 1
ATOM 4089 N N . PRO B 1 176 ? 18.766 7.383 15.508 1 89.94 176 PRO B N 1
ATOM 4090 C CA . PRO B 1 176 ? 20.078 8.008 15.594 1 89.94 176 PRO B CA 1
ATOM 4091 C C . PRO B 1 176 ? 20.734 8.211 14.227 1 89.94 176 PRO B C 1
ATOM 4093 O O . PRO B 1 176 ? 20.688 7.312 13.383 1 89.94 176 PRO B O 1
ATOM 4096 N N . ASN B 1 177 ? 21.25 9.422 14.008 1 91.31 177 ASN B N 1
ATOM 4097 C CA . ASN B 1 177 ? 21.984 9.789 12.797 1 91.31 177 ASN B CA 1
ATOM 4098 C C . ASN B 1 177 ? 21.109 9.656 11.555 1 91.31 177 ASN B C 1
ATOM 4100 O O . ASN B 1 177 ? 21.594 9.312 10.484 1 91.31 177 ASN B O 1
ATOM 4104 N N . ALA B 1 178 ? 19.875 9.906 11.727 1 89.81 178 ALA B N 1
ATOM 4105 C CA . ALA B 1 178 ? 18.891 9.641 10.695 1 89.81 178 ALA B CA 1
ATOM 4106 C C . ALA B 1 178 ? 19.125 10.523 9.469 1 89.81 178 ALA B C 1
ATOM 4108 O O . ALA B 1 178 ? 19.078 10.039 8.336 1 89.81 178 ALA B O 1
ATOM 4109 N N . TYR B 1 179 ? 19.359 11.758 9.688 1 93.56 179 TYR B N 1
ATOM 4110 C CA . TYR B 1 179 ? 19.531 12.664 8.562 1 93.56 179 TYR B CA 1
ATOM 4111 C C . TYR B 1 179 ? 20.703 12.25 7.695 1 93.56 179 TYR B C 1
ATOM 4113 O O . TYR B 1 179 ? 20.594 12.164 6.473 1 93.56 179 TYR B O 1
ATOM 4121 N N . ASN B 1 180 ? 21.812 11.945 8.336 1 91.88 180 ASN B N 1
ATOM 4122 C CA . ASN B 1 180 ? 22.984 11.508 7.594 1 91.88 180 ASN B CA 1
ATOM 4123 C C . ASN B 1 180 ? 22.734 10.188 6.871 1 91.88 180 ASN B C 1
ATOM 4125 O O . ASN B 1 180 ? 23.234 9.969 5.766 1 91.88 180 ASN B O 1
ATOM 4129 N N . LEU B 1 181 ? 22.016 9.414 7.539 1 88.44 181 LEU B N 1
ATOM 4130 C CA . LEU B 1 181 ? 21.625 8.164 6.891 1 88.44 181 LEU B CA 1
ATOM 4131 C C . LEU B 1 181 ? 20.812 8.43 5.633 1 88.44 181 LEU B C 1
ATOM 4133 O O . LEU B 1 181 ? 21.109 7.871 4.57 1 88.44 181 LEU B O 1
ATOM 4137 N N . PHE B 1 182 ? 19.828 9.297 5.758 1 88.88 182 PHE B N 1
ATOM 4138 C CA . PHE B 1 182 ? 19.031 9.656 4.59 1 88.88 182 PHE B CA 1
ATOM 4139 C C . PHE B 1 182 ? 19.906 10.172 3.463 1 88.88 182 PHE B C 1
ATOM 4141 O O . PHE B 1 182 ? 19.734 9.781 2.305 1 88.88 182 PHE B O 1
ATOM 4148 N N . MET B 1 183 ? 20.891 10.945 3.818 1 91.12 183 MET B N 1
ATOM 4149 C CA . MET B 1 183 ? 21.75 11.578 2.822 1 91.12 183 MET B CA 1
ATOM 4150 C C . MET B 1 183 ? 22.703 10.562 2.195 1 91.12 183 MET B C 1
ATOM 4152 O O . MET B 1 183 ? 23.188 10.766 1.083 1 91.12 183 MET B O 1
ATOM 4156 N N . SER B 1 184 ? 22.906 9.469 2.865 1 87.88 184 SER B N 1
ATOM 4157 C CA . SER B 1 184 ? 23.875 8.477 2.389 1 87.88 184 SER B CA 1
ATOM 4158 C C . SER B 1 184 ? 23.203 7.469 1.451 1 87.88 184 SER B C 1
ATOM 4160 O O . SER B 1 184 ? 23.891 6.719 0.751 1 87.88 184 SER B O 1
ATOM 4162 N N . MET B 1 185 ? 21.953 7.449 1.399 1 86.06 185 MET B N 1
ATOM 4163 C CA . MET B 1 185 ? 21.219 6.453 0.624 1 86.06 185 MET B CA 1
ATOM 4164 C C . MET B 1 185 ? 21.266 6.781 -0.864 1 86.06 185 MET B C 1
ATOM 4166 O O . MET B 1 185 ? 21.281 7.953 -1.246 1 86.06 185 MET B O 1
ATOM 4170 N N . ASP B 1 186 ? 21.234 5.73 -1.651 1 88.69 186 ASP B N 1
ATOM 4171 C CA . ASP B 1 186 ? 21.297 5.887 -3.102 1 88.69 186 ASP B CA 1
ATOM 4172 C C . ASP B 1 186 ? 19.984 6.457 -3.641 1 88.69 186 ASP B C 1
ATOM 4174 O O . ASP B 1 186 ? 18.938 5.824 -3.531 1 88.69 186 ASP B O 1
ATOM 4178 N N . ARG B 1 187 ? 20.078 7.633 -4.312 1 93.25 187 ARG B N 1
ATOM 4179 C CA . ARG B 1 187 ? 18.891 8.344 -4.773 1 93.25 187 ARG B CA 1
ATOM 4180 C C . ARG B 1 187 ? 18.188 7.566 -5.887 1 93.25 187 ARG B C 1
ATOM 4182 O O . ARG B 1 187 ? 16.953 7.605 -6 1 93.25 187 ARG B O 1
ATOM 4189 N N . ALA B 1 188 ? 18.969 6.875 -6.73 1 92.75 188 ALA B N 1
ATOM 4190 C CA . ALA B 1 188 ? 18.375 6.121 -7.828 1 92.75 188 ALA B CA 1
ATOM 4191 C C . ALA B 1 188 ? 17.5 4.992 -7.297 1 92.75 188 ALA B C 1
ATOM 4193 O O . ALA B 1 188 ? 16.391 4.762 -7.812 1 92.75 188 ALA B O 1
ATOM 4194 N N . THR B 1 189 ? 17.969 4.367 -6.281 1 87.5 189 THR B N 1
ATOM 4195 C CA . THR B 1 189 ? 17.203 3.289 -5.656 1 87.5 189 THR B CA 1
ATOM 4196 C C . THR B 1 189 ? 15.953 3.834 -4.973 1 87.5 189 THR B C 1
ATOM 4198 O O . THR B 1 189 ? 14.867 3.268 -5.109 1 87.5 189 THR B O 1
ATOM 4201 N N . LEU B 1 190 ? 16.094 4.926 -4.254 1 91 190 LEU B N 1
ATOM 4202 C CA . LEU B 1 190 ? 14.969 5.535 -3.557 1 91 190 LEU B CA 1
ATOM 4203 C C . LEU B 1 190 ? 13.906 6.004 -4.547 1 91 190 LEU B C 1
ATOM 4205 O O . LEU B 1 190 ? 12.711 5.785 -4.336 1 91 190 LEU B O 1
ATOM 4209 N N . LEU B 1 191 ? 14.391 6.645 -5.586 1 95.5 191 LEU B N 1
ATOM 4210 C CA . LEU B 1 191 ? 13.469 7.172 -6.586 1 95.5 191 LEU B CA 1
ATOM 4211 C C . LEU B 1 191 ? 12.727 6.035 -7.293 1 95.5 191 LEU B C 1
ATOM 4213 O O . LEU B 1 191 ? 11.523 6.129 -7.531 1 95.5 191 LEU B O 1
ATOM 4217 N N . ALA B 1 192 ? 13.453 4.973 -7.641 1 92.62 192 ALA B N 1
ATOM 4218 C CA . ALA B 1 192 ? 12.797 3.807 -8.234 1 92.62 192 ALA B CA 1
ATOM 4219 C C . ALA B 1 192 ? 11.727 3.246 -7.309 1 92.62 192 ALA B C 1
ATOM 4221 O O . ALA B 1 192 ? 10.617 2.93 -7.75 1 92.62 192 ALA B O 1
ATOM 4222 N N . SER B 1 193 ? 12.055 3.166 -6.055 1 90.19 193 SER B N 1
ATOM 4223 C CA . SER B 1 193 ? 11.125 2.646 -5.062 1 90.19 193 SER B CA 1
ATOM 4224 C C . SER B 1 193 ? 9.875 3.516 -4.973 1 90.19 193 SER B C 1
ATOM 4226 O O . SER B 1 193 ? 8.758 3 -4.883 1 90.19 193 SER B O 1
ATOM 4228 N N . ALA B 1 194 ? 10.055 4.785 -4.98 1 94.75 194 ALA B N 1
ATOM 4229 C CA . ALA B 1 194 ? 8.922 5.707 -4.918 1 94.75 194 ALA B CA 1
ATOM 4230 C C . ALA B 1 194 ? 8.023 5.555 -6.141 1 94.75 194 ALA B C 1
ATOM 4232 O O . ALA B 1 194 ? 6.797 5.465 -6.012 1 94.75 194 ALA B O 1
ATOM 4233 N N . ARG B 1 195 ? 8.609 5.504 -7.312 1 96 195 ARG B N 1
ATOM 4234 C CA . ARG B 1 195 ? 7.836 5.395 -8.547 1 96 195 ARG B CA 1
ATOM 4235 C C . ARG B 1 195 ? 7.07 4.078 -8.602 1 96 195 ARG B C 1
ATOM 4237 O O . ARG B 1 195 ? 5.902 4.047 -8.992 1 96 195 ARG B O 1
ATOM 4244 N N . ILE B 1 196 ? 7.695 3.021 -8.172 1 93 196 ILE B N 1
ATOM 4245 C CA . ILE B 1 196 ? 7.055 1.711 -8.148 1 93 196 ILE B CA 1
ATOM 4246 C C . ILE B 1 196 ? 5.855 1.736 -7.199 1 93 196 ILE B C 1
ATOM 4248 O O . ILE B 1 196 ? 4.789 1.207 -7.523 1 93 196 ILE B O 1
ATOM 4252 N N . HIS B 1 197 ? 6.055 2.334 -6.07 1 94.19 197 HIS B N 1
ATOM 4253 C CA . HIS B 1 197 ? 4.965 2.428 -5.105 1 94.19 197 HIS B CA 1
ATOM 4254 C C . HIS B 1 197 ? 3.801 3.24 -5.668 1 94.19 197 HIS B C 1
ATOM 4256 O O . HIS B 1 197 ? 2.641 2.852 -5.523 1 94.19 197 HIS B O 1
ATOM 4262 N N . VAL B 1 198 ? 4.137 4.375 -6.309 1 96.56 198 VAL B N 1
ATOM 4263 C CA . VAL B 1 198 ? 3.104 5.207 -6.914 1 96.56 198 VAL B CA 1
ATOM 4264 C C . VAL B 1 198 ? 2.348 4.402 -7.973 1 96.56 198 VAL B C 1
ATOM 4266 O O . VAL B 1 198 ? 1.114 4.418 -8.008 1 96.56 198 VAL B O 1
ATOM 4269 N N . ALA B 1 199 ? 3.086 3.688 -8.789 1 95.5 199 ALA B N 1
ATOM 4270 C CA . ALA B 1 199 ? 2.455 2.857 -9.805 1 95.5 199 ALA B CA 1
ATOM 4271 C C . ALA B 1 199 ? 1.475 1.868 -9.18 1 95.5 199 ALA B C 1
ATOM 4273 O O . ALA B 1 199 ? 0.369 1.674 -9.695 1 95.5 199 ALA B O 1
ATOM 4274 N N . GLY B 1 200 ? 1.871 1.286 -8.109 1 93.94 200 GLY B N 1
ATOM 4275 C CA . GLY B 1 200 ? 1.02 0.326 -7.422 1 93.94 200 GLY B CA 1
ATOM 4276 C C . GLY B 1 200 ? -0.233 0.951 -6.836 1 93.94 200 GLY B C 1
ATOM 4277 O O . GLY B 1 200 ? -1.33 0.406 -6.98 1 93.94 200 GLY B O 1
ATOM 4278 N N . VAL B 1 201 ? -0.089 2.09 -6.195 1 96.06 201 VAL B N 1
ATOM 4279 C CA . VAL B 1 201 ? -1.211 2.785 -5.57 1 96.06 201 VAL B CA 1
ATOM 4280 C C . VAL B 1 201 ? -2.225 3.191 -6.641 1 96.06 201 VAL B C 1
ATOM 4282 O O . VAL B 1 201 ? -3.434 3.066 -6.434 1 96.06 201 VAL B O 1
ATOM 4285 N N . PHE B 1 202 ? -1.753 3.543 -7.828 1 96.62 202 PHE B N 1
ATOM 4286 C CA . PHE B 1 202 ? -2.619 4.09 -8.867 1 96.62 202 PHE B CA 1
ATOM 4287 C C . PHE B 1 202 ? -3.119 2.986 -9.789 1 96.62 202 PHE B C 1
ATOM 4289 O O . PHE B 1 202 ? -3.889 3.246 -10.719 1 96.62 202 PHE B O 1
ATOM 4296 N N . SER B 1 203 ? -2.729 1.78 -9.516 1 93.06 203 SER B N 1
ATOM 4297 C CA . SER B 1 203 ? -3.145 0.658 -10.352 1 93.06 203 SER B CA 1
ATOM 4298 C C . SER B 1 203 ? -4.664 0.548 -10.414 1 93.06 203 SER B C 1
ATOM 4300 O O . SER B 1 203 ? -5.215 0.057 -11.406 1 93.06 203 SER B O 1
ATOM 4302 N N . ILE B 1 204 ? -5.367 1.028 -9.477 1 93.19 204 ILE B N 1
ATOM 4303 C CA . ILE B 1 204 ? -6.816 0.9 -9.391 1 93.19 204 ILE B CA 1
ATOM 4304 C C . ILE B 1 204 ? -7.48 1.896 -10.344 1 93.19 204 ILE B C 1
ATOM 4306 O O . ILE B 1 204 ? -8.688 1.821 -10.586 1 93.19 204 ILE B O 1
ATOM 4310 N N . LEU B 1 205 ? -6.699 2.838 -10.836 1 92.75 205 LEU B N 1
ATOM 4311 C CA . LEU B 1 205 ? -7.266 3.797 -11.773 1 92.75 205 LEU B CA 1
ATOM 4312 C C . LEU B 1 205 ? -7.059 3.332 -13.211 1 92.75 205 LEU B C 1
ATOM 4314 O O . LEU B 1 205 ? -7.59 3.936 -14.148 1 92.75 205 LEU B O 1
ATOM 4318 N N . SER B 1 206 ? -6.266 2.264 -13.422 1 85.19 206 SER B N 1
ATOM 4319 C CA . SER B 1 206 ? -6.078 1.694 -14.75 1 85.19 206 SER B CA 1
ATOM 4320 C C . SER B 1 206 ? -7.301 0.899 -15.195 1 85.19 206 SER B C 1
ATOM 4322 O O . SER B 1 206 ? -7.984 0.292 -14.367 1 85.19 206 SER B O 1
ATOM 4324 N N . PRO B 1 207 ? -7.547 0.984 -16.422 1 79.38 207 PRO B N 1
ATOM 4325 C CA . PRO B 1 207 ? -8.641 0.13 -16.906 1 79.38 207 PRO B CA 1
ATOM 4326 C C . PRO B 1 207 ? -8.422 -1.344 -16.562 1 79.38 207 PRO B C 1
ATOM 4328 O O . PRO B 1 207 ? -7.285 -1.818 -16.562 1 79.38 207 PRO B O 1
ATOM 4331 N N . PRO B 1 208 ? -9.562 -1.966 -16.25 1 75.75 208 PRO B N 1
ATOM 4332 C CA . PRO B 1 208 ? -9.414 -3.391 -15.945 1 75.75 208 PRO B CA 1
ATOM 4333 C C . PRO B 1 208 ? -8.875 -4.195 -17.125 1 75.75 208 PRO B C 1
ATOM 4335 O O . PRO B 1 208 ? -9.188 -3.895 -18.281 1 75.75 208 PRO B O 1
ATOM 4338 N N . SER B 1 209 ? -8.062 -5.141 -16.781 1 77.44 209 SER B N 1
ATOM 4339 C CA . SER B 1 209 ? -7.531 -6.031 -17.797 1 77.44 209 SER B CA 1
ATOM 4340 C C . SER B 1 209 ? -8.602 -6.984 -18.312 1 77.44 209 SER B C 1
ATOM 4342 O O . SER B 1 209 ? -9.578 -7.27 -17.609 1 77.44 209 SER B O 1
ATOM 4344 N N . THR B 1 210 ? -8.398 -7.449 -19.5 1 82 210 THR B N 1
ATOM 4345 C CA . THR B 1 210 ? -9.289 -8.469 -20.047 1 82 210 THR B CA 1
ATOM 4346 C C . THR B 1 210 ? -9.227 -9.75 -19.219 1 82 210 THR B C 1
ATOM 4348 O O . THR B 1 210 ? -8.141 -10.281 -18.969 1 82 210 THR B O 1
ATOM 4351 N N . PRO B 1 211 ? -10.406 -10.156 -18.812 1 88.5 211 PRO B N 1
ATOM 4352 C CA . PRO B 1 211 ? -10.398 -11.422 -18.078 1 88.5 211 PRO B CA 1
ATOM 4353 C C . PRO B 1 211 ? -9.883 -12.594 -18.922 1 88.5 211 PRO B C 1
ATOM 4355 O O . PRO B 1 211 ? -10.305 -12.758 -20.062 1 88.5 211 PRO B O 1
ATOM 4358 N N . ARG B 1 212 ? -9.109 -13.375 -18.359 1 90.69 212 ARG B N 1
ATOM 4359 C CA . ARG B 1 212 ? -8.555 -14.539 -19.047 1 90.69 212 ARG B CA 1
ATOM 4360 C C . ARG B 1 212 ? -9.469 -15.75 -18.906 1 90.69 212 ARG B C 1
ATOM 4362 O O . ARG B 1 212 ? -9.336 -16.531 -17.969 1 90.69 212 ARG B O 1
ATOM 4369 N N . ILE B 1 213 ? -10.32 -15.883 -19.844 1 93.12 213 ILE B N 1
ATOM 4370 C CA . ILE B 1 213 ? -11.281 -16.969 -19.844 1 93.12 213 ILE B CA 1
ATOM 4371 C C . ILE B 1 213 ? -11.383 -17.578 -21.234 1 93.12 213 ILE B C 1
ATOM 4373 O O . ILE B 1 213 ? -11.57 -16.859 -22.219 1 93.12 213 ILE B O 1
ATOM 4377 N N . GLU B 1 214 ? -11.242 -18.812 -21.203 1 93.81 214 GLU B N 1
ATOM 4378 C CA . GLU B 1 214 ? -11.359 -19.531 -22.469 1 93.81 214 GLU B CA 1
ATOM 4379 C C . GLU B 1 214 ? -12.719 -19.297 -23.125 1 93.81 214 GLU B C 1
ATOM 4381 O O . GLU B 1 214 ? -13.758 -19.406 -22.453 1 93.81 214 GLU B O 1
ATOM 4386 N N . GLY B 1 215 ? -12.648 -19 -24.406 1 88.44 215 GLY B N 1
ATOM 4387 C CA . GLY B 1 215 ? -13.867 -18.891 -25.188 1 88.44 215 GLY B CA 1
ATOM 4388 C C . GLY B 1 215 ? -14.469 -17.5 -25.172 1 88.44 215 GLY B C 1
ATOM 4389 O O . GLY B 1 215 ? -15.484 -17.25 -25.828 1 88.44 215 GLY B O 1
ATOM 4390 N N . LEU B 1 216 ? -13.883 -16.609 -24.406 1 87.62 216 LEU B N 1
ATOM 4391 C CA . LEU B 1 216 ? -14.398 -15.25 -24.359 1 87.62 216 LEU B CA 1
ATOM 4392 C C . LEU B 1 216 ? -13.812 -14.398 -25.469 1 87.62 216 LEU B C 1
ATOM 4394 O O . LEU B 1 216 ? -12.648 -14.562 -25.828 1 87.62 216 LEU B O 1
ATOM 4398 N N . SER B 1 217 ? -14.711 -13.617 -26.062 1 80.5 217 SER B N 1
ATOM 4399 C CA . SER B 1 217 ? -14.227 -12.586 -26.969 1 80.5 217 SER B CA 1
ATOM 4400 C C . SER B 1 217 ? -13.789 -11.336 -26.203 1 80.5 217 SER B C 1
ATOM 4402 O O . SER B 1 217 ? -14.289 -11.07 -25.109 1 80.5 217 SER B O 1
ATOM 4404 N N . PRO B 1 218 ? -12.859 -10.711 -26.938 1 73.69 218 PRO B N 1
ATOM 4405 C CA . PRO B 1 218 ? -12.461 -9.469 -26.281 1 73.69 218 PRO B CA 1
ATOM 4406 C C . PRO B 1 218 ? -13.625 -8.508 -26.078 1 73.69 218 PRO B C 1
ATOM 4408 O O . PRO B 1 218 ? -14.484 -8.367 -26.953 1 73.69 218 PRO B O 1
ATOM 4411 N N . HIS B 1 219 ? -13.961 -7.977 -24.953 1 74.38 219 HIS B N 1
ATOM 4412 C CA . HIS B 1 219 ? -14.945 -6.961 -24.594 1 74.38 219 HIS B CA 1
ATOM 4413 C C . HIS B 1 219 ? -16.328 -7.578 -24.391 1 74.38 219 HIS B C 1
ATOM 4415 O O . HIS B 1 219 ? -17.328 -6.859 -24.312 1 74.38 219 HIS B O 1
ATOM 4421 N N . GLN B 1 220 ? -16.266 -8.922 -24.484 1 81.5 220 GLN B N 1
ATOM 4422 C CA . GLN B 1 220 ? -17.516 -9.594 -24.188 1 81.5 220 GLN B CA 1
ATOM 4423 C C . GLN B 1 220 ? -18 -9.273 -22.766 1 81.5 220 GLN B C 1
ATOM 4425 O O . GLN B 1 220 ? -17.188 -9.156 -21.844 1 81.5 220 GLN B O 1
ATOM 4430 N N . ASP B 1 221 ? -19.266 -9.086 -22.734 1 81.06 221 ASP B N 1
ATOM 4431 C CA . ASP B 1 221 ? -19.859 -8.898 -21.422 1 81.06 221 ASP B CA 1
ATOM 4432 C C . ASP B 1 221 ? -19.672 -10.141 -20.547 1 81.06 221 ASP B C 1
ATOM 4434 O O . ASP B 1 221 ? -20.016 -11.25 -20.953 1 81.06 221 ASP B O 1
ATOM 4438 N N . THR B 1 222 ? -19.125 -9.969 -19.359 1 86.12 222 THR B N 1
ATOM 4439 C CA . THR B 1 222 ? -18.766 -11.109 -18.516 1 86.12 222 THR B CA 1
ATOM 4440 C C . THR B 1 222 ? -19.656 -11.148 -17.266 1 86.12 222 THR B C 1
ATOM 4442 O O . THR B 1 222 ? -19.344 -11.859 -16.312 1 86.12 222 THR B O 1
ATOM 4445 N N . THR B 1 223 ? -20.766 -10.391 -17.281 1 84.88 223 THR B N 1
ATOM 4446 C CA . THR B 1 223 ? -21.625 -10.281 -16.094 1 84.88 223 THR B CA 1
ATOM 4447 C C . THR B 1 223 ? -22.281 -11.617 -15.789 1 84.88 223 THR B C 1
ATOM 4449 O O . THR B 1 223 ? -22.75 -11.836 -14.664 1 84.88 223 THR B O 1
ATOM 4452 N N . ASP B 1 224 ? -22.328 -12.547 -16.75 1 88.69 224 ASP B N 1
ATOM 4453 C CA . ASP B 1 224 ? -22.922 -13.859 -16.531 1 88.69 224 ASP B CA 1
ATOM 4454 C C . ASP B 1 224 ? -21.844 -14.906 -16.219 1 88.69 224 ASP B C 1
ATOM 4456 O O . ASP B 1 224 ? -22.141 -16.094 -16.172 1 88.69 224 ASP B O 1
ATOM 4460 N N . LEU B 1 225 ? -20.641 -14.445 -16.047 1 91.5 225 LEU B N 1
ATOM 4461 C CA . LEU B 1 225 ? -19.547 -15.367 -15.797 1 91.5 225 LEU B CA 1
ATOM 4462 C C . LEU B 1 225 ? -18.75 -14.953 -14.562 1 91.5 225 LEU B C 1
ATOM 4464 O O . LEU B 1 225 ? -18.094 -15.781 -13.93 1 91.5 225 LEU B O 1
ATOM 4468 N N . LEU B 1 226 ? -18.75 -13.633 -14.289 1 91.56 226 LEU B N 1
ATOM 4469 C CA . LEU B 1 226 ? -17.938 -13.062 -13.219 1 91.56 226 LEU B CA 1
ATOM 4470 C C . LEU B 1 226 ? -18.781 -12.18 -12.305 1 91.56 226 LEU B C 1
ATOM 4472 O O . LEU B 1 226 ? -19.641 -11.445 -12.773 1 91.56 226 LEU B O 1
ATOM 4476 N N . LEU B 1 227 ? -18.547 -12.312 -11.07 1 92.19 227 LEU B N 1
ATOM 4477 C CA . LEU B 1 227 ? -19.125 -11.383 -10.109 1 92.19 227 LEU B CA 1
ATOM 4478 C C . LEU B 1 227 ? -18.141 -10.273 -9.758 1 92.19 227 LEU B C 1
ATOM 4480 O O . LEU B 1 227 ? -17.344 -10.414 -8.836 1 92.19 227 LEU B O 1
ATOM 4484 N N . THR B 1 228 ? -18.188 -9.203 -10.508 1 88.25 228 THR B N 1
ATOM 4485 C CA . THR B 1 228 ? -17.312 -8.055 -10.32 1 88.25 228 THR B CA 1
ATOM 4486 C C . THR B 1 228 ? -18.047 -6.93 -9.586 1 88.25 228 THR B C 1
ATOM 4488 O O . THR B 1 228 ? -19.281 -6.875 -9.594 1 88.25 228 THR B O 1
ATOM 4491 N N . PRO B 1 229 ? -17.219 -6.141 -8.867 1 85.25 229 PRO B N 1
ATOM 4492 C CA . PRO B 1 229 ? -17.891 -4.945 -8.352 1 85.25 229 PRO B CA 1
ATOM 4493 C C . PRO B 1 229 ? -18.516 -4.098 -9.453 1 85.25 229 PRO B C 1
ATOM 4495 O O . PRO B 1 229 ? -18.094 -4.164 -10.609 1 85.25 229 PRO B O 1
ATOM 4498 N N . PRO B 1 230 ? -19.688 -3.523 -9.148 1 69 230 PRO B N 1
ATOM 4499 C CA . PRO B 1 230 ? -20.359 -2.734 -10.188 1 69 230 PRO B CA 1
ATOM 4500 C C . PRO B 1 230 ? -19.406 -1.765 -10.891 1 69 230 PRO B C 1
ATOM 4502 O O . PRO B 1 230 ? -18.516 -1.205 -10.258 1 69 230 PRO B O 1
ATOM 4505 N N . ALA B 1 231 ? -19.469 -2.104 -12.266 1 58.81 231 ALA B N 1
ATOM 4506 C CA . ALA B 1 231 ? -18.672 -1.277 -13.164 1 58.81 231 ALA B CA 1
ATOM 4507 C C . ALA B 1 231 ? -18.844 0.206 -12.859 1 58.81 231 ALA B C 1
ATOM 4509 O O . ALA B 1 231 ? -19.969 0.728 -12.922 1 58.81 231 ALA B O 1
ATOM 4510 N N . GLN B 1 232 ? -18.375 0.635 -11.742 1 52.06 232 GLN B N 1
ATOM 4511 C CA . GLN B 1 232 ? -18.547 2.08 -11.633 1 52.06 232 GLN B CA 1
ATOM 4512 C C . GLN B 1 232 ? -17.922 2.799 -12.82 1 52.06 232 GLN B C 1
ATOM 4514 O O . GLN B 1 232 ? -17 2.27 -13.461 1 52.06 232 GLN B O 1
ATOM 4519 N N . GLN B 1 233 ? -18.578 3.811 -13.359 1 55.53 233 GLN B N 1
ATOM 4520 C CA . GLN B 1 233 ? -17.891 4.816 -14.172 1 55.53 233 GLN B CA 1
ATOM 4521 C C . GLN B 1 233 ? -16.391 4.828 -13.898 1 55.53 233 GLN B C 1
ATOM 4523 O O . GLN B 1 233 ? -15.961 4.441 -12.812 1 55.53 233 GLN B O 1
ATOM 4528 N N . GLN B 1 234 ? -15.562 4.887 -14.914 1 71.5 234 GLN B N 1
ATOM 4529 C CA . GLN B 1 234 ? -14.117 5.02 -14.797 1 71.5 234 GLN B CA 1
ATOM 4530 C C . GLN B 1 234 ? -13.734 5.77 -13.523 1 71.5 234 GLN B C 1
ATOM 4532 O O . GLN B 1 234 ? -14.117 6.926 -13.336 1 71.5 234 GLN B O 1
ATOM 4537 N N . GLN B 1 235 ? -13.281 5.094 -12.539 1 86.88 235 GLN B N 1
ATOM 4538 C CA . GLN B 1 235 ? -12.812 5.668 -11.281 1 86.88 235 GLN B CA 1
ATOM 4539 C C . GLN B 1 235 ? -11.852 6.828 -11.523 1 86.88 235 GLN B C 1
ATOM 4541 O O . GLN B 1 235 ? -10.844 6.668 -12.219 1 86.88 235 GLN B O 1
ATOM 4546 N N . GLN B 1 236 ? -12.234 8 -11.078 1 92.25 236 GLN B N 1
ATOM 4547 C CA . GLN B 1 236 ? -11.438 9.203 -11.328 1 92.25 236 GLN B CA 1
ATOM 4548 C C . GLN B 1 236 ? -10.492 9.484 -10.164 1 92.25 236 GLN B C 1
ATOM 4550 O O . GLN B 1 236 ? -9.5 10.195 -10.32 1 92.25 236 GLN B O 1
ATOM 4555 N N . PHE B 1 237 ? -10.883 8.969 -8.992 1 96.44 237 PHE B N 1
ATOM 4556 C CA . PHE B 1 237 ? -10.078 9.211 -7.793 1 96.44 237 PHE B CA 1
ATOM 4557 C C . PHE B 1 237 ? -9.773 7.898 -7.078 1 96.44 237 PHE B C 1
ATOM 4559 O O . PHE B 1 237 ? -10.375 6.863 -7.379 1 96.44 237 PHE B O 1
ATOM 4566 N N . LEU B 1 238 ? -8.844 7.898 -6.219 1 97.25 238 LEU B N 1
ATOM 4567 C CA . LEU B 1 238 ? -8.422 6.699 -5.5 1 97.25 238 LEU B CA 1
ATOM 4568 C C . LEU B 1 238 ? -9.5 6.246 -4.52 1 97.25 238 LEU B C 1
ATOM 4570 O O . LEU B 1 238 ? -9.727 5.047 -4.352 1 97.25 238 LEU B O 1
ATOM 4574 N N . SER B 1 239 ? -10.234 7.211 -3.918 1 97.19 239 SER B N 1
ATOM 4575 C CA . SER B 1 239 ? -11.188 6.883 -2.861 1 97.19 239 SER B CA 1
ATOM 4576 C C . SER B 1 239 ? -12.555 6.531 -3.439 1 97.19 239 SER B C 1
ATOM 4578 O O . SER B 1 239 ? -13.344 5.832 -2.801 1 97.19 239 SER B O 1
ATOM 4580 N N . SER B 1 240 ? -12.875 7.117 -4.637 1 95 240 SER B N 1
ATOM 4581 C CA . SER B 1 240 ? -14.203 6.898 -5.207 1 95 240 SER B CA 1
ATOM 4582 C C . SER B 1 240 ? -14.242 7.297 -6.676 1 95 240 SER B C 1
ATOM 4584 O O . SER B 1 240 ? -13.297 7.895 -7.191 1 95 240 SER B O 1
ATOM 4586 N N . PRO B 1 241 ? -15.32 6.965 -7.363 1 92.69 241 PRO B N 1
ATOM 4587 C CA . PRO B 1 241 ? -15.406 7.211 -8.805 1 92.69 241 PRO B CA 1
ATOM 4588 C C . PRO B 1 241 ? -15.422 8.703 -9.148 1 92.69 241 PRO B C 1
ATOM 4590 O O . PRO B 1 241 ? -14.805 9.117 -10.141 1 92.69 241 PRO B O 1
ATOM 4593 N N . THR B 1 242 ? -16 9.609 -8.32 1 94 242 THR B N 1
ATOM 4594 C CA . THR B 1 242 ? -16.234 10.953 -8.836 1 94 242 THR B CA 1
ATOM 4595 C C . THR B 1 242 ? -15.711 12.008 -7.859 1 94 242 THR B C 1
ATOM 4597 O O . THR B 1 242 ? -15.594 13.18 -8.211 1 94 242 THR B O 1
ATOM 4600 N N . LYS B 1 243 ? -15.406 11.617 -6.625 1 95.25 243 LYS B N 1
ATOM 4601 C CA . LYS B 1 243 ? -14.977 12.578 -5.617 1 95.25 243 LYS B CA 1
ATOM 4602 C C . LYS B 1 243 ? -13.695 12.117 -4.926 1 95.25 243 LYS B C 1
ATOM 4604 O O . LYS B 1 243 ? -13.539 10.93 -4.625 1 95.25 243 LYS B O 1
ATOM 4609 N N . PRO B 1 244 ? -12.797 13.047 -4.66 1 96.94 244 PRO B N 1
ATOM 4610 C CA . PRO B 1 244 ? -11.617 12.672 -3.875 1 96.94 244 PRO B CA 1
ATOM 4611 C C . PRO B 1 244 ? -11.938 12.43 -2.402 1 96.94 244 PRO B C 1
ATOM 4613 O O . PRO B 1 244 ? -12.875 13.023 -1.867 1 96.94 244 PRO B O 1
ATOM 4616 N N . GLY B 1 245 ? -11.25 11.578 -1.804 1 97.81 245 GLY B N 1
ATOM 4617 C CA . GLY B 1 245 ? -11.344 11.273 -0.384 1 97.81 245 GLY B CA 1
ATOM 4618 C C . GLY B 1 245 ? -9.992 11.141 0.29 1 97.81 245 GLY B C 1
ATOM 4619 O O . GLY B 1 245 ? -9.016 11.75 -0.146 1 97.81 245 GLY B O 1
ATOM 4620 N N . LEU B 1 246 ? -9.977 10.438 1.388 1 98 246 LEU B N 1
ATOM 4621 C CA . LEU B 1 246 ? -8.805 10.414 2.26 1 98 246 LEU B CA 1
ATOM 4622 C C . LEU B 1 246 ? -7.605 9.82 1.536 1 98 246 LEU B C 1
ATOM 4624 O O . LEU B 1 246 ? -6.469 10.25 1.754 1 98 246 LEU B O 1
ATOM 4628 N N . LEU B 1 247 ? -7.809 8.781 0.705 1 98.38 247 LEU B N 1
ATOM 4629 C CA . LEU B 1 247 ? -6.691 8.25 -0.066 1 98.38 247 LEU B CA 1
ATOM 4630 C C . LEU B 1 247 ? -6.09 9.328 -0.966 1 98.38 247 LEU B C 1
ATOM 4632 O O . LEU B 1 247 ? -4.867 9.469 -1.034 1 98.38 247 LEU B O 1
ATOM 4636 N N . ASP B 1 248 ? -6.926 10.047 -1.632 1 98 248 ASP B N 1
ATOM 4637 C CA . ASP B 1 248 ? -6.484 11.117 -2.529 1 98 248 ASP B CA 1
ATOM 4638 C C . ASP B 1 248 ? -5.77 12.219 -1.76 1 98 248 ASP B C 1
ATOM 4640 O O . ASP B 1 248 ? -4.723 12.711 -2.193 1 98 248 ASP B O 1
ATOM 4644 N N . PHE B 1 249 ? -6.336 12.57 -0.651 1 96.81 249 PHE B N 1
ATOM 4645 C CA . PHE B 1 249 ? -5.75 13.641 0.151 1 96.81 249 PHE B CA 1
ATOM 4646 C C . PHE B 1 249 ? -4.379 13.234 0.674 1 96.81 249 PHE B C 1
ATOM 4648 O O . PHE B 1 249 ? -3.453 14.047 0.696 1 96.81 249 PHE B O 1
ATOM 4655 N N . THR B 1 250 ? -4.273 11.992 1.077 1 97.38 250 THR B N 1
ATOM 4656 C CA . THR B 1 250 ? -2.998 11.477 1.561 1 97.38 250 THR B CA 1
ATOM 4657 C C . THR B 1 250 ? -1.941 11.523 0.46 1 97.38 250 THR B C 1
ATOM 4659 O O . THR B 1 250 ? -0.851 12.062 0.663 1 97.38 250 THR B O 1
ATOM 4662 N N . VAL B 1 251 ? -2.258 11.039 -0.689 1 97.5 251 VAL B N 1
ATOM 4663 C CA . VAL B 1 251 ? -1.315 11 -1.804 1 97.5 251 VAL B CA 1
ATOM 4664 C C . VAL B 1 251 ? -1.003 12.43 -2.262 1 97.5 251 VAL B C 1
ATOM 4666 O O . VAL B 1 251 ? 0.157 12.766 -2.5 1 97.5 251 VAL B O 1
ATOM 4669 N N . PHE B 1 252 ? -2.002 13.25 -2.359 1 95 252 PHE B N 1
ATOM 4670 C CA . PHE B 1 252 ? -1.821 14.609 -2.844 1 95 252 PHE B CA 1
ATOM 4671 C C . PHE B 1 252 ? -0.985 15.43 -1.866 1 95 252 PHE B C 1
ATOM 4673 O O . PHE B 1 252 ? -0.219 16.297 -2.275 1 95 252 PHE B O 1
ATOM 4680 N N . GLY B 1 253 ? -1.148 15.156 -0.571 1 93.62 253 GLY B N 1
ATOM 4681 C CA . GLY B 1 253 ? -0.271 15.797 0.396 1 93.62 253 GLY B CA 1
ATOM 4682 C C . GLY B 1 253 ? 1.2 15.555 0.118 1 93.62 253 GLY B C 1
ATOM 4683 O O . GLY B 1 253 ? 2.008 16.484 0.17 1 93.62 253 GLY B O 1
ATOM 4684 N N . TRP B 1 254 ? 1.532 14.383 -0.189 1 95.19 254 TRP B N 1
ATOM 4685 C CA . TRP B 1 254 ? 2.916 14.047 -0.501 1 95.19 254 TRP B CA 1
ATOM 4686 C C . TRP B 1 254 ? 3.326 14.617 -1.854 1 95.19 254 TRP B C 1
ATOM 4688 O O . TRP B 1 254 ? 4.465 15.055 -2.031 1 95.19 254 TRP B O 1
ATOM 4698 N N . PHE B 1 255 ? 2.412 14.562 -2.803 1 94.25 255 PHE B N 1
ATOM 4699 C CA . PHE B 1 255 ? 2.645 15.219 -4.086 1 94.25 255 PHE B CA 1
ATOM 4700 C C . PHE B 1 255 ? 2.98 16.688 -3.889 1 94.25 255 PHE B C 1
ATOM 4702 O O . PHE B 1 255 ? 3.961 17.188 -4.449 1 94.25 255 PHE B O 1
ATOM 4709 N N . LEU B 1 256 ? 2.229 17.344 -3.078 1 90.75 256 LEU B N 1
ATOM 4710 C CA . LEU B 1 256 ? 2.385 18.766 -2.865 1 90.75 256 LEU B CA 1
ATOM 4711 C C . LEU B 1 256 ? 3.686 19.078 -2.127 1 90.75 256 LEU B C 1
ATOM 4713 O O . LEU B 1 256 ? 4.312 20.109 -2.361 1 90.75 256 LEU B O 1
ATOM 4717 N N . LEU B 1 257 ? 4.094 18.203 -1.212 1 91.25 257 LEU B N 1
ATOM 4718 C CA . LEU B 1 257 ? 5.379 18.391 -0.55 1 91.25 257 LEU B CA 1
ATOM 4719 C C . LEU B 1 257 ? 6.512 18.453 -1.57 1 91.25 257 LEU B C 1
ATOM 4721 O O . LEU B 1 257 ? 7.32 19.391 -1.55 1 91.25 257 LEU B O 1
ATOM 4725 N N . THR B 1 258 ? 6.539 17.5 -2.461 1 91.56 258 THR B N 1
ATOM 4726 C CA . THR B 1 258 ? 7.613 17.469 -3.445 1 91.56 258 THR B CA 1
ATOM 4727 C C . THR B 1 258 ? 7.445 18.609 -4.461 1 91.56 258 THR B C 1
ATOM 4729 O O . THR B 1 258 ? 8.43 19.156 -4.957 1 91.56 258 THR B O 1
ATOM 4732 N N . TYR B 1 259 ? 6.215 18.953 -4.715 1 88.44 259 TYR B N 1
ATOM 4733 C CA . TYR B 1 259 ? 5.926 20.047 -5.625 1 88.44 259 TYR B CA 1
ATOM 4734 C C . TYR B 1 259 ? 6.492 21.359 -5.094 1 88.44 259 TYR B C 1
ATOM 4736 O O . TYR B 1 259 ? 7.012 22.172 -5.859 1 88.44 259 TYR B O 1
ATOM 4744 N N . THR B 1 260 ? 6.426 21.516 -3.854 1 85 260 THR B N 1
ATOM 4745 C CA . THR B 1 260 ? 6.859 22.75 -3.211 1 85 260 THR B CA 1
ATOM 4746 C C . THR B 1 260 ? 8.359 22.719 -2.928 1 85 260 THR B C 1
ATOM 4748 O O . THR B 1 260 ? 9.07 23.688 -3.184 1 85 260 THR B O 1
ATOM 4751 N N . ALA B 1 261 ? 8.836 21.609 -2.445 1 88.12 261 ALA B N 1
ATOM 4752 C CA . ALA B 1 261 ? 10.203 21.516 -1.959 1 88.12 261 ALA B CA 1
ATOM 4753 C C . ALA B 1 261 ? 11.195 21.391 -3.117 1 88.12 261 ALA B C 1
ATOM 4755 O O . ALA B 1 261 ? 12.32 21.875 -3.031 1 88.12 261 ALA B O 1
ATOM 4756 N N . ASP B 1 262 ? 10.758 20.734 -4.16 1 90.19 262 ASP B N 1
ATOM 4757 C CA . ASP B 1 262 ? 11.625 20.453 -5.297 1 90.19 262 ASP B CA 1
ATOM 4758 C C . ASP B 1 262 ? 10.812 20.016 -6.516 1 90.19 262 ASP B C 1
ATOM 4760 O O . ASP B 1 262 ? 10.578 18.828 -6.719 1 90.19 262 ASP B O 1
ATOM 4764 N N . LEU B 1 263 ? 10.5 20.984 -7.375 1 89.75 263 LEU B N 1
ATOM 4765 C CA . LEU B 1 263 ? 9.609 20.734 -8.508 1 89.75 263 LEU B CA 1
ATOM 4766 C C . LEU B 1 263 ? 10.234 19.719 -9.469 1 89.75 263 LEU B C 1
ATOM 4768 O O . LEU B 1 263 ? 9.555 18.812 -9.938 1 89.75 263 LEU B O 1
ATOM 4772 N N . PRO B 1 264 ? 11.523 19.797 -9.781 1 93.81 264 PRO B N 1
ATOM 4773 C CA . PRO B 1 264 ? 12.125 18.766 -10.625 1 93.81 264 PRO B CA 1
ATOM 4774 C C . PRO B 1 264 ? 12.008 17.359 -10.023 1 93.81 264 PRO B C 1
ATOM 4776 O O . PRO B 1 264 ? 11.727 16.391 -10.734 1 93.81 264 PRO B O 1
ATOM 4779 N N . LEU B 1 265 ? 12.188 17.266 -8.703 1 95.69 265 LEU B N 1
ATOM 4780 C CA . LEU B 1 265 ? 12.016 15.977 -8.039 1 95.69 265 LEU B CA 1
ATOM 4781 C C . LEU B 1 265 ? 10.562 15.516 -8.109 1 95.69 265 LEU B C 1
ATOM 4783 O O . LEU B 1 265 ? 10.289 14.32 -8.273 1 95.69 265 LEU B O 1
ATOM 4787 N N . ASN B 1 266 ? 9.648 16.484 -7.938 1 94.19 266 ASN B N 1
ATOM 4788 C CA . ASN B 1 266 ? 8.234 16.156 -8.078 1 94.19 266 ASN B CA 1
ATOM 4789 C C . ASN B 1 266 ? 7.949 15.5 -9.43 1 94.19 266 ASN B C 1
ATOM 4791 O O . ASN B 1 266 ? 7.324 14.438 -9.484 1 94.19 266 ASN B O 1
ATOM 4795 N N . HIS B 1 267 ? 8.469 16.109 -10.477 1 95.62 267 HIS B N 1
ATOM 4796 C CA . HIS B 1 267 ? 8.289 15.539 -11.805 1 95.62 267 HIS B CA 1
ATOM 4797 C C . HIS B 1 267 ? 8.969 14.18 -11.922 1 95.62 267 HIS B C 1
ATOM 4799 O O . HIS B 1 267 ? 8.461 13.281 -12.602 1 95.62 267 HIS B O 1
ATOM 4805 N N . ALA B 1 268 ? 10.086 14.07 -11.266 1 97.56 268 ALA B N 1
ATOM 4806 C CA . ALA B 1 268 ? 10.836 12.812 -11.305 1 97.56 268 ALA B CA 1
ATOM 4807 C C . ALA B 1 268 ? 10.031 11.68 -10.672 1 97.56 268 ALA B C 1
ATOM 4809 O O . ALA B 1 268 ? 10.078 10.539 -11.141 1 97.56 268 ALA B O 1
ATOM 4810 N N . ILE B 1 269 ? 9.281 11.984 -9.641 1 97.06 269 ILE B N 1
ATOM 4811 C CA . ILE B 1 269 ? 8.539 10.969 -8.891 1 97.06 269 ILE B CA 1
ATOM 4812 C C . ILE B 1 269 ? 7.219 10.672 -9.602 1 97.06 269 ILE B C 1
ATOM 4814 O O . ILE B 1 269 ? 6.836 9.508 -9.75 1 97.06 269 ILE B O 1
ATOM 4818 N N . TRP B 1 270 ? 6.535 11.75 -10.117 1 96.75 270 TRP B N 1
ATOM 4819 C CA . TRP B 1 270 ? 5.102 11.625 -10.336 1 96.75 270 TRP B CA 1
ATOM 4820 C C . TRP B 1 270 ? 4.773 11.641 -11.828 1 96.75 270 TRP B C 1
ATOM 4822 O O . TRP B 1 270 ? 3.631 11.406 -12.227 1 96.75 270 TRP B O 1
ATOM 4832 N N . SER B 1 271 ? 5.754 11.852 -12.672 1 96.12 271 SER B N 1
ATOM 4833 C CA . SER B 1 271 ? 5.488 11.859 -14.102 1 96.12 271 SER B CA 1
ATOM 4834 C C . SER B 1 271 ? 5.242 10.453 -14.633 1 96.12 271 SER B C 1
ATOM 4836 O O . SER B 1 271 ? 5.793 9.484 -14.102 1 96.12 271 SER B O 1
ATOM 4838 N N . GLU B 1 272 ? 4.469 10.383 -15.625 1 95.25 272 GLU B N 1
ATOM 4839 C CA . GLU B 1 272 ? 4.145 9.086 -16.203 1 95.25 272 GLU B CA 1
ATOM 4840 C C . GLU B 1 272 ? 5.395 8.375 -16.719 1 95.25 272 GLU B C 1
ATOM 4842 O O . GLU B 1 272 ? 5.609 7.195 -16.422 1 95.25 272 GLU B O 1
ATOM 4847 N N . SER B 1 273 ? 6.176 9.125 -17.469 1 94.94 273 SER B N 1
ATOM 4848 C CA . SER B 1 273 ? 7.418 8.555 -17.984 1 94.94 273 SER B CA 1
ATOM 4849 C C . SER B 1 273 ? 8.562 8.727 -16.984 1 94.94 273 SER B C 1
ATOM 4851 O O . SER B 1 273 ? 8.539 9.641 -16.156 1 94.94 273 SER B O 1
ATOM 4853 N N . SER B 1 274 ? 9.57 7.855 -17.109 1 96.06 274 SER B N 1
ATOM 4854 C CA . SER B 1 274 ? 10.727 7.922 -16.203 1 96.06 274 SER B CA 1
ATOM 4855 C C . SER B 1 274 ? 11.758 8.922 -16.719 1 96.06 274 SER B C 1
ATOM 4857 O O . SER B 1 274 ? 12.836 9.062 -16.125 1 96.06 274 SER B O 1
ATOM 4859 N N . PHE B 1 275 ? 11.453 9.641 -17.781 1 96.38 275 PHE B N 1
ATOM 4860 C CA . PHE B 1 275 ? 12.398 10.57 -18.375 1 96.38 275 PHE B CA 1
ATOM 4861 C C . PHE B 1 275 ? 12.812 11.641 -17.375 1 96.38 275 PHE B C 1
ATOM 4863 O O . PHE B 1 275 ? 14.008 11.906 -17.203 1 96.38 275 PHE B O 1
ATOM 4870 N N . LYS B 1 276 ? 11.883 12.227 -16.703 1 96.69 276 LYS B N 1
ATOM 4871 C CA . LYS B 1 276 ? 12.172 13.281 -15.742 1 96.69 276 LYS B CA 1
ATOM 4872 C C . LYS B 1 276 ? 12.938 12.734 -14.539 1 96.69 276 LYS B C 1
ATOM 4874 O O . LYS B 1 276 ? 13.75 13.445 -13.945 1 96.69 276 LYS B O 1
ATOM 4879 N N . ALA B 1 277 ? 12.664 11.461 -14.211 1 97.56 277 ALA B N 1
ATOM 4880 C CA . ALA B 1 277 ? 13.414 10.82 -13.133 1 97.56 277 ALA B CA 1
ATOM 4881 C C . ALA B 1 277 ? 14.891 10.688 -13.5 1 97.56 277 ALA B C 1
ATOM 4883 O O . ALA B 1 277 ? 15.766 11.031 -12.703 1 97.56 277 ALA B O 1
ATOM 4884 N N . ARG B 1 278 ? 15.164 10.289 -14.711 1 96.81 278 ARG B N 1
ATOM 4885 C CA . ARG B 1 278 ? 16.531 10.156 -15.188 1 96.81 278 ARG B CA 1
ATOM 4886 C C . ARG B 1 278 ? 17.219 11.516 -15.258 1 96.81 278 ARG B C 1
ATOM 4888 O O . ARG B 1 278 ? 18.406 11.641 -14.906 1 96.81 278 ARG B O 1
ATOM 4895 N N . GLU B 1 279 ? 16.469 12.453 -15.703 1 96.88 279 GLU B N 1
ATOM 4896 C CA . GLU B 1 279 ? 17.016 13.805 -15.773 1 96.88 279 GLU B CA 1
ATOM 4897 C C . GLU B 1 279 ? 17.391 14.32 -14.391 1 96.88 279 GLU B C 1
ATOM 4899 O O . GLU B 1 279 ? 18.469 14.883 -14.203 1 96.88 279 GLU B O 1
ATOM 4904 N N . TRP B 1 280 ? 16.5 14.109 -13.43 1 97.56 280 TRP B N 1
ATOM 4905 C CA . TRP B 1 280 ? 16.766 14.578 -12.07 1 97.56 280 TRP B CA 1
ATOM 4906 C C . TRP B 1 280 ? 18 13.891 -11.484 1 97.56 280 TRP B C 1
ATOM 4908 O O . TRP B 1 280 ? 18.859 14.547 -10.891 1 97.56 280 TRP B O 1
ATOM 4918 N N . LEU B 1 281 ? 18.125 12.594 -11.719 1 97.38 281 LEU B N 1
ATOM 4919 C CA . LEU B 1 281 ? 19.281 11.844 -11.234 1 97.38 281 LEU B CA 1
ATOM 4920 C C . LEU B 1 281 ? 20.562 12.352 -11.883 1 97.38 281 LEU B C 1
ATOM 4922 O O . LEU B 1 281 ? 21.625 12.344 -11.258 1 97.38 281 LEU B O 1
ATOM 4926 N N . GLY B 1 282 ? 20.453 12.82 -13.055 1 96.81 282 GLY B N 1
ATOM 4927 C CA . GLY B 1 282 ? 21.625 13.289 -13.797 1 96.81 282 GLY B CA 1
ATOM 4928 C C . GLY B 1 282 ? 22.078 14.664 -13.375 1 96.81 282 GLY B C 1
ATOM 4929 O O . GLY B 1 282 ? 23.203 15.07 -13.688 1 96.81 282 GLY B O 1
ATOM 4930 N N . VAL B 1 283 ? 21.25 15.406 -12.688 1 96.19 283 VAL B N 1
ATOM 4931 C CA . VAL B 1 283 ? 21.578 16.781 -12.359 1 96.19 283 VAL B CA 1
ATOM 4932 C C . VAL B 1 283 ? 21.766 16.938 -10.852 1 96.19 283 VAL B C 1
ATOM 4934 O O . VAL B 1 283 ? 22.609 17.703 -10.398 1 96.19 283 VAL B O 1
ATOM 4937 N N . TYR B 1 284 ? 21.016 16.234 -10.086 1 94.62 284 TYR B N 1
ATOM 4938 C CA . TYR B 1 284 ? 21.031 16.359 -8.633 1 94.62 284 TYR B CA 1
ATOM 4939 C C . TYR B 1 284 ? 22.438 16.094 -8.086 1 94.62 284 TYR B C 1
ATOM 4941 O O . TYR B 1 284 ? 23.062 15.094 -8.445 1 94.62 284 TYR B O 1
ATOM 4949 N N . LYS B 1 285 ? 22.953 17.047 -7.328 1 95.19 285 LYS B N 1
ATOM 4950 C CA . LYS B 1 285 ? 24.281 17.016 -6.723 1 95.19 285 LYS B CA 1
ATOM 4951 C C . LYS B 1 285 ? 25.359 16.766 -7.777 1 95.19 285 LYS B C 1
ATOM 4953 O O . LYS B 1 285 ? 26.234 15.906 -7.602 1 95.19 285 LYS B O 1
ATOM 4958 N N . GLY B 1 286 ? 25.172 17.438 -8.945 1 94.69 286 GLY B N 1
ATOM 4959 C CA . GLY B 1 286 ? 26.172 17.406 -10.008 1 94.69 286 GLY B CA 1
ATOM 4960 C C . GLY B 1 286 ? 26.188 16.109 -10.789 1 94.69 286 GLY B C 1
ATOM 4961 O O . GLY B 1 286 ? 27.203 15.734 -11.367 1 94.69 286 GLY B O 1
ATOM 4962 N N . GLY B 1 287 ? 25.109 15.312 -10.609 1 94 287 GLY B N 1
ATOM 4963 C CA . GLY B 1 287 ? 25 14.07 -11.352 1 94 287 GLY B CA 1
ATOM 4964 C C . GLY B 1 287 ? 25.578 12.883 -10.617 1 94 287 GLY B C 1
ATOM 4965 O O . GLY B 1 287 ? 25.906 11.867 -11.234 1 94 287 GLY B O 1
ATOM 4966 N N . GLU B 1 288 ? 25.766 13.023 -9.359 1 94.06 288 GLU B N 1
ATOM 4967 C CA . GLU B 1 288 ? 26.328 11.961 -8.523 1 94.06 288 GLU B CA 1
ATOM 4968 C C . GLU B 1 288 ? 25.516 10.68 -8.633 1 94.06 288 GLU B C 1
ATOM 4970 O O . GLU B 1 288 ? 26.062 9.578 -8.531 1 94.06 288 GLU B O 1
ATOM 4975 N N . TYR B 1 289 ? 24.297 10.844 -8.93 1 93.62 289 TYR B N 1
ATOM 4976 C CA . TYR B 1 289 ? 23.406 9.695 -8.906 1 93.62 289 TYR B CA 1
ATOM 4977 C C . TYR B 1 289 ? 22.922 9.352 -10.312 1 93.62 289 TYR B C 1
ATOM 4979 O O . TYR B 1 289 ? 21.922 8.648 -10.484 1 93.62 289 TYR B O 1
ATOM 4987 N N . ALA B 1 290 ? 23.594 9.867 -11.266 1 95.81 290 ALA B N 1
ATOM 4988 C CA . ALA B 1 290 ? 23.266 9.539 -12.648 1 95.81 290 ALA B CA 1
ATOM 4989 C C . ALA B 1 290 ? 23.328 8.031 -12.891 1 95.81 290 ALA B C 1
ATOM 4991 O O . ALA B 1 290 ? 24.219 7.352 -12.375 1 95.81 290 ALA B O 1
ATOM 4992 N N . LEU B 1 291 ? 22.328 7.566 -13.602 1 94.56 291 LEU B N 1
ATOM 4993 C CA . LEU B 1 291 ? 22.344 6.148 -13.945 1 94.56 291 LEU B CA 1
ATOM 4994 C C . LEU B 1 291 ? 23.5 5.824 -14.883 1 94.56 291 LEU B C 1
ATOM 4996 O O . LEU B 1 291 ? 23.766 6.566 -15.836 1 94.56 291 LEU B O 1
ATOM 5000 N N . ARG B 1 292 ? 24.203 4.781 -14.578 1 93.06 292 ARG B N 1
ATOM 5001 C CA . ARG B 1 292 ? 25.359 4.363 -15.352 1 93.06 292 ARG B CA 1
ATOM 5002 C C . ARG B 1 292 ? 25.297 2.881 -15.695 1 93.06 292 ARG B C 1
ATOM 5004 O O . ARG B 1 292 ? 24.516 2.135 -15.086 1 93.06 292 ARG B O 1
ATOM 5011 N N . GLY B 1 293 ? 26.078 2.496 -16.672 1 89.75 293 GLY B N 1
ATOM 5012 C CA . GLY B 1 293 ? 26.078 1.101 -17.078 1 89.75 293 GLY B CA 1
ATOM 5013 C C . GLY B 1 293 ? 24.781 0.667 -17.719 1 89.75 293 GLY B C 1
ATOM 5014 O O . GLY B 1 293 ? 24.219 1.4 -18.531 1 89.75 293 GLY B O 1
ATOM 5015 N N . ASP B 1 294 ? 24.328 -0.494 -17.375 1 87.56 294 ASP B N 1
ATOM 5016 C CA . ASP B 1 294 ? 23.141 -1.075 -18 1 87.56 294 ASP B CA 1
ATOM 5017 C C . ASP B 1 294 ? 21.891 -0.292 -17.641 1 87.56 294 ASP B C 1
ATOM 5019 O O . ASP B 1 294 ? 21.016 -0.067 -18.5 1 87.56 294 ASP B O 1
ATOM 5023 N N . VAL B 1 295 ? 21.828 0.224 -16.469 1 89.69 295 VAL B N 1
ATOM 5024 C CA . VAL B 1 295 ? 20.625 0.876 -16 1 89.69 295 VAL B CA 1
ATOM 5025 C C . VAL B 1 295 ? 20.484 2.256 -16.641 1 89.69 295 VAL B C 1
ATOM 5027 O O . VAL B 1 295 ? 19.438 2.9 -16.531 1 89.69 295 VAL B O 1
ATOM 5030 N N . ALA B 1 296 ? 21.5 2.691 -17.297 1 93.12 296 ALA B N 1
ATOM 5031 C CA . ALA B 1 296 ? 21.422 3.955 -18.031 1 93.12 296 ALA B CA 1
ATOM 5032 C C . ALA B 1 296 ? 20.547 3.818 -19.266 1 93.12 296 ALA B C 1
ATOM 5034 O O . ALA B 1 296 ? 20.031 4.812 -19.797 1 93.12 296 ALA B O 1
ATOM 5035 N N . LYS B 1 297 ? 20.406 2.59 -19.672 1 92.12 297 LYS B N 1
ATOM 5036 C CA . LYS B 1 297 ? 19.562 2.328 -20.828 1 92.12 297 LYS B CA 1
ATOM 5037 C C . LYS B 1 297 ? 18.078 2.367 -20.453 1 92.12 297 LYS B C 1
ATOM 5039 O O . LYS B 1 297 ? 17.688 1.874 -19.391 1 92.12 297 LYS B O 1
ATOM 5044 N N . GLU B 1 298 ? 17.344 2.926 -21.359 1 90.31 298 GLU B N 1
ATOM 5045 C CA . GLU B 1 298 ? 15.906 2.984 -21.125 1 90.31 298 GLU B CA 1
ATOM 5046 C C . GLU B 1 298 ? 15.312 1.588 -20.938 1 90.31 298 GLU B C 1
ATOM 5048 O O . GLU B 1 298 ? 15.648 0.665 -21.688 1 90.31 298 GLU B O 1
ATOM 5053 N N . GLY B 1 299 ? 14.508 1.493 -19.938 1 89.69 299 GLY B N 1
ATOM 5054 C CA . GLY B 1 299 ? 13.844 0.224 -19.688 1 89.69 299 GLY B CA 1
ATOM 5055 C C . GLY B 1 299 ? 14.648 -0.709 -18.812 1 89.69 299 GLY B C 1
ATOM 5056 O O . GLY B 1 299 ? 14.148 -1.761 -18.391 1 89.69 299 GLY B O 1
ATOM 5057 N N . HIS B 1 300 ? 15.867 -0.277 -18.438 1 91.06 300 HIS B N 1
ATOM 5058 C CA . HIS B 1 300 ? 16.75 -1.178 -17.688 1 91.06 300 HIS B CA 1
ATOM 5059 C C . HIS B 1 300 ? 16.797 -0.797 -16.219 1 91.06 300 HIS B C 1
ATOM 5061 O O . HIS B 1 300 ? 17.406 -1.513 -15.406 1 91.06 300 HIS B O 1
ATOM 5067 N N . TRP B 1 301 ? 16.203 0.311 -15.859 1 91.88 301 TRP B N 1
ATOM 5068 C CA . TRP B 1 301 ? 16.172 0.794 -14.484 1 91.88 301 TRP B CA 1
ATOM 5069 C C . TRP B 1 301 ? 14.844 0.456 -13.812 1 91.88 301 TRP B C 1
ATOM 5071 O O . TRP B 1 301 ? 13.781 0.647 -14.406 1 91.88 301 TRP B O 1
ATOM 5081 N N . PRO B 1 302 ? 14.867 -0.11 -12.602 1 88.5 302 PRO B N 1
ATOM 5082 C CA . PRO B 1 302 ? 13.625 -0.504 -11.938 1 88.5 302 PRO B CA 1
ATOM 5083 C C . PRO B 1 302 ? 12.602 0.629 -11.875 1 88.5 302 PRO B C 1
ATOM 5085 O O . PRO B 1 302 ? 11.398 0.376 -11.828 1 88.5 302 PRO B O 1
ATOM 5088 N N . GLY B 1 303 ? 13.086 1.826 -11.914 1 92.88 303 GLY B N 1
ATOM 5089 C CA . GLY B 1 303 ? 12.203 2.975 -11.852 1 92.88 303 GLY B CA 1
ATOM 5090 C C . GLY B 1 303 ? 11.531 3.287 -13.172 1 92.88 303 GLY B C 1
ATOM 5091 O O . GLY B 1 303 ? 10.688 4.184 -13.258 1 92.88 303 GLY B O 1
ATOM 5092 N N . ASP B 1 304 ? 11.922 2.506 -14.203 1 94.5 304 ASP B N 1
ATOM 5093 C CA . ASP B 1 304 ? 11.305 2.697 -15.516 1 94.5 304 ASP B CA 1
ATOM 5094 C C . ASP B 1 304 ? 9.906 2.084 -15.562 1 94.5 304 ASP B C 1
ATOM 5096 O O . ASP B 1 304 ? 9.617 1.25 -16.422 1 94.5 304 ASP B O 1
ATOM 5100 N N . VAL B 1 305 ? 9.094 2.471 -14.648 1 92.25 305 VAL B N 1
ATOM 5101 C CA . VAL B 1 305 ? 7.711 2.01 -14.594 1 92.25 305 VAL B CA 1
ATOM 5102 C C . VAL B 1 305 ? 6.777 3.119 -15.062 1 92.25 305 VAL B C 1
ATOM 5104 O O . VAL B 1 305 ? 6.965 4.289 -14.711 1 92.25 305 VAL B O 1
ATOM 5107 N N . PRO B 1 306 ? 5.797 2.75 -15.859 1 92.62 306 PRO B N 1
ATOM 5108 C CA . PRO B 1 306 ? 4.828 3.768 -16.281 1 92.62 306 PRO B CA 1
ATOM 5109 C C . PRO B 1 306 ? 3.822 4.105 -15.18 1 92.62 306 PRO B C 1
ATOM 5111 O O . PRO B 1 306 ? 3.252 3.201 -14.562 1 92.62 306 PRO B O 1
ATOM 5114 N N . LEU B 1 307 ? 3.637 5.363 -14.875 1 95.75 307 LEU B N 1
ATOM 5115 C CA . LEU B 1 307 ? 2.684 5.812 -13.867 1 95.75 307 LEU B CA 1
ATOM 5116 C C . LEU B 1 307 ? 1.392 6.293 -14.516 1 95.75 307 LEU B C 1
ATOM 5118 O O . LEU B 1 307 ? 1.044 7.473 -14.414 1 95.75 307 LEU B O 1
ATOM 5122 N N . ARG B 1 308 ? 0.621 5.359 -14.977 1 92.19 308 ARG B N 1
ATOM 5123 C CA . ARG B 1 308 ? -0.599 5.656 -15.719 1 92.19 308 ARG B CA 1
ATOM 5124 C C . ARG B 1 308 ? -1.654 6.281 -14.812 1 92.19 308 ARG B C 1
ATOM 5126 O O . ARG B 1 308 ? -1.88 5.805 -13.695 1 92.19 308 ARG B O 1
ATOM 5133 N N . GLY B 1 309 ? -2.232 7.367 -15.297 1 93.62 309 GLY B N 1
ATOM 5134 C CA . GLY B 1 309 ? -3.363 7.98 -14.617 1 93.62 309 GLY B CA 1
ATOM 5135 C C . GLY B 1 309 ? -2.953 9 -13.578 1 93.62 309 GLY B C 1
ATOM 5136 O O . GLY B 1 309 ? -3.791 9.75 -13.07 1 93.62 309 GLY B O 1
ATOM 5137 N N . VAL B 1 310 ? -1.672 9.086 -13.203 1 96.44 310 VAL B N 1
ATOM 5138 C CA . VAL B 1 310 ? -1.205 9.93 -12.109 1 96.44 310 VAL B CA 1
ATOM 5139 C C . VAL B 1 310 ? -1.328 11.406 -12.508 1 96.44 310 VAL B C 1
ATOM 5141 O O . VAL B 1 310 ? -1.856 12.211 -11.742 1 96.44 310 VAL B O 1
ATOM 5144 N N . GLU B 1 311 ? -0.874 11.742 -13.727 1 92.94 311 GLU B N 1
ATOM 5145 C CA . GLU B 1 311 ? -0.914 13.133 -14.18 1 92.94 311 GLU B CA 1
ATOM 5146 C C . GLU B 1 311 ? -2.352 13.617 -14.32 1 92.94 311 GLU B C 1
ATOM 5148 O O . GLU B 1 311 ? -2.666 14.758 -13.953 1 92.94 311 GLU B O 1
ATOM 5153 N N . GLU B 1 312 ? -3.189 12.773 -14.828 1 92.88 312 GLU B N 1
ATOM 5154 C CA . GLU B 1 312 ? -4.602 13.125 -14.945 1 92.88 312 GLU B CA 1
ATOM 5155 C C . GLU B 1 312 ? -5.23 13.344 -13.57 1 92.88 312 GLU B C 1
ATOM 5157 O O . GLU B 1 312 ? -5.996 14.289 -13.375 1 92.88 312 GLU B O 1
ATOM 5162 N N . TRP B 1 313 ? -4.953 12.453 -12.695 1 95.31 313 TRP B N 1
ATOM 5163 C CA . TRP B 1 313 ? -5.438 12.57 -11.32 1 95.31 313 TRP B CA 1
ATOM 5164 C C . TRP B 1 313 ? -4.961 13.867 -10.68 1 95.31 313 TRP B C 1
ATOM 5166 O O . TRP B 1 313 ? -5.754 14.594 -10.078 1 95.31 313 TRP B O 1
ATOM 5176 N N . ALA B 1 314 ? -3.633 14.203 -10.82 1 92.38 314 ALA B N 1
ATOM 5177 C CA . ALA B 1 314 ? -3.074 15.422 -10.242 1 92.38 314 ALA B CA 1
ATOM 5178 C C . ALA B 1 314 ? -3.752 16.656 -10.82 1 92.38 314 ALA B C 1
ATOM 5180 O O . ALA B 1 314 ? -4.031 17.625 -10.094 1 92.38 314 ALA B O 1
ATOM 5181 N N . THR B 1 315 ? -4.008 16.594 -12.086 1 90 315 THR B N 1
ATOM 5182 C CA . THR B 1 315 ? -4.703 17.703 -12.734 1 90 315 THR B CA 1
ATOM 5183 C C . THR B 1 315 ? -6.102 17.891 -12.148 1 90 315 THR B C 1
ATOM 5185 O O . THR B 1 315 ? -6.527 19.016 -11.883 1 90 315 THR B O 1
ATOM 5188 N N . ARG B 1 316 ? -6.809 16.812 -11.914 1 91.81 316 ARG B N 1
ATOM 5189 C CA . ARG B 1 316 ? -8.141 16.875 -11.32 1 91.81 316 ARG B CA 1
ATOM 5190 C C . ARG B 1 316 ? -8.078 17.422 -9.898 1 91.81 316 ARG B C 1
ATOM 5192 O O . ARG B 1 316 ? -8.922 18.219 -9.492 1 91.81 316 ARG B O 1
ATOM 5199 N N . MET B 1 317 ? -7.102 17 -9.172 1 92.19 317 MET B N 1
ATOM 5200 C CA . MET B 1 317 ? -6.941 17.469 -7.797 1 92.19 317 MET B CA 1
ATOM 5201 C C . MET B 1 317 ? -6.684 18.969 -7.758 1 92.19 317 MET B C 1
ATOM 5203 O O . MET B 1 317 ? -7.289 19.688 -6.957 1 92.19 317 MET B O 1
ATOM 5207 N N . PHE B 1 318 ? -5.824 19.453 -8.648 1 87.31 318 PHE B N 1
ATOM 5208 C CA . PHE B 1 318 ? -5.547 20.891 -8.727 1 87.31 318 PHE B CA 1
ATOM 5209 C C . PHE B 1 318 ? -6.793 21.656 -9.133 1 87.31 318 PHE B C 1
ATOM 5211 O O . PHE B 1 318 ? -7.031 22.766 -8.648 1 87.31 318 PHE B O 1
ATOM 5218 N N . ALA B 1 319 ? -7.535 21.078 -10 1 84.44 319 ALA B N 1
ATOM 5219 C CA . ALA B 1 319 ? -8.742 21.75 -10.484 1 84.44 319 ALA B CA 1
ATOM 5220 C C . ALA B 1 319 ? -9.758 21.906 -9.359 1 84.44 319 ALA B C 1
ATOM 5222 O O . ALA B 1 319 ? -10.453 22.922 -9.289 1 84.44 319 ALA B O 1
ATOM 5223 N N . LEU B 1 320 ? -9.898 20.938 -8.555 1 82.56 320 LEU B N 1
ATOM 5224 C CA . LEU B 1 320 ? -10.883 20.953 -7.473 1 82.56 320 LEU B CA 1
ATOM 5225 C C . LEU B 1 320 ? -10.461 21.938 -6.379 1 82.56 320 LEU B C 1
ATOM 5227 O O . LEU B 1 320 ? -11.305 22.594 -5.766 1 82.56 320 LEU B O 1
ATOM 5231 N N . TYR B 1 321 ? -9.258 21.938 -6.227 1 68.19 321 TYR B N 1
ATOM 5232 C CA . TYR B 1 321 ? -8.844 22.719 -5.062 1 68.19 321 TYR B CA 1
ATOM 5233 C C . TYR B 1 321 ? -7.977 23.891 -5.48 1 68.19 321 TYR B C 1
ATOM 5235 O O . TYR B 1 321 ? -7.305 24.516 -4.648 1 68.19 321 TYR B O 1
ATOM 5243 N N . ASP B 1 322 ? -8.344 24.297 -6.973 1 59.28 322 ASP B N 1
ATOM 5244 C CA . ASP B 1 322 ? -7.891 25.328 -7.895 1 59.28 322 ASP B CA 1
ATOM 5245 C C . ASP B 1 322 ? -6.852 26.234 -7.238 1 59.28 322 ASP B C 1
ATOM 5247 O O . ASP B 1 322 ? -5.922 25.75 -6.59 1 59.28 322 ASP B O 1
ATOM 5251 N N . ASN B 1 323 ? -7.355 27.516 -7.203 1 55.06 323 ASN B N 1
ATOM 5252 C CA . ASN B 1 323 ? -6.66 28.781 -6.945 1 55.06 323 ASN B CA 1
ATOM 5253 C C . ASN B 1 323 ? -5.941 28.75 -5.598 1 55.06 323 ASN B C 1
ATOM 5255 O O . ASN B 1 323 ? -4.871 29.344 -5.449 1 55.06 323 ASN B O 1
ATOM 5259 N N . TYR B 1 324 ? -6.402 27.734 -4.812 1 55.91 324 TYR B N 1
ATOM 5260 C CA . TYR B 1 324 ? -5.82 27.812 -3.479 1 55.91 324 TYR B CA 1
ATOM 5261 C C . TYR B 1 324 ? -4.508 27.047 -3.41 1 55.91 324 TYR B C 1
ATOM 5263 O O . TYR B 1 324 ? -3.482 27.594 -2.986 1 55.91 324 TYR B O 1
ATOM 5271 N N . THR B 1 325 ? -4.52 25.734 -3.951 1 62.75 325 THR B N 1
ATOM 5272 C CA . THR B 1 325 ? -3.324 24.906 -3.838 1 62.75 325 THR B CA 1
ATOM 5273 C C . THR B 1 325 ? -2.223 25.422 -4.758 1 62.75 325 THR B C 1
ATOM 5275 O O . THR B 1 325 ? -1.062 25.516 -4.352 1 62.75 325 THR B O 1
ATOM 5278 N N . ARG B 1 326 ? -2.662 25.719 -5.961 1 61.91 326 ARG B N 1
ATOM 5279 C CA . ARG B 1 326 ? -1.646 26.172 -6.91 1 61.91 326 ARG B CA 1
ATOM 5280 C C . ARG B 1 326 ? -1.053 27.516 -6.48 1 61.91 326 ARG B C 1
ATOM 5282 O O . ARG B 1 326 ? 0.154 27.734 -6.605 1 61.91 326 ARG B O 1
ATOM 5289 N N . ARG B 1 327 ? -1.966 28.25 -6.004 1 62.5 327 ARG B N 1
ATOM 5290 C CA . ARG B 1 327 ? -1.475 29.547 -5.555 1 62.5 327 ARG B CA 1
ATOM 5291 C C . ARG B 1 327 ? -0.48 29.391 -4.41 1 62.5 327 ARG B C 1
ATOM 5293 O O . ARG B 1 327 ? 0.535 30.094 -4.359 1 62.5 327 ARG B O 1
ATOM 5300 N N . ILE B 1 328 ? -0.833 28.453 -3.602 1 61.44 328 ILE B N 1
ATOM 5301 C CA . ILE B 1 328 ? 0.056 28.203 -2.473 1 61.44 328 ILE B CA 1
ATOM 5302 C C . ILE B 1 328 ? 1.382 27.625 -2.975 1 61.44 328 ILE B C 1
ATOM 5304 O O . ILE B 1 328 ? 2.453 28.078 -2.566 1 61.44 328 ILE B O 1
ATOM 5308 N N . VAL B 1 329 ? 1.254 26.797 -3.959 1 60.62 329 VAL B N 1
ATOM 5309 C CA . VAL B 1 329 ? 2.451 26.141 -4.48 1 60.62 329 VAL B CA 1
ATOM 5310 C C . VAL B 1 329 ? 3.277 27.141 -5.285 1 60.62 329 VAL B C 1
ATOM 5312 O O . VAL B 1 329 ? 4.508 27.078 -5.281 1 60.62 329 VAL B O 1
ATOM 5315 N N . GLU B 1 330 ? 2.582 27.984 -5.988 1 57.81 330 GLU B N 1
ATOM 5316 C CA . GLU B 1 330 ? 3.287 28.984 -6.797 1 57.81 330 GLU B CA 1
ATOM 5317 C C . GLU B 1 330 ? 3.771 30.141 -5.938 1 57.81 330 GLU B C 1
ATOM 5319 O O . GLU B 1 330 ? 4.355 31.094 -6.457 1 57.81 330 GLU B O 1
ATOM 5324 N N . GLY B 1 331 ? 3.723 30 -4.699 1 52.06 331 GLY B N 1
ATOM 5325 C CA . GLY B 1 331 ? 4.375 30.922 -3.775 1 52.06 331 GLY B CA 1
ATOM 5326 C C . GLY B 1 331 ? 3.514 32.094 -3.402 1 52.06 331 GLY B C 1
ATOM 5327 O O . GLY B 1 331 ? 4.012 33.094 -2.846 1 52.06 331 GLY B O 1
ATOM 5328 N N . GLU B 1 332 ? 2.354 32.094 -3.969 1 52.06 332 GLU B N 1
ATOM 5329 C CA . GLU B 1 332 ? 1.531 33.219 -3.543 1 52.06 332 GLU B CA 1
ATOM 5330 C C . GLU B 1 332 ? 1.261 33.188 -2.041 1 52.06 332 GLU B C 1
ATOM 5332 O O . GLU B 1 332 ? 0.947 32.125 -1.497 1 52.06 332 GLU B O 1
ATOM 5337 N N . VAL B 1 333 ? 2.082 34.125 -1.483 1 45.41 333 VAL B N 1
ATOM 5338 C CA . VAL B 1 333 ? 1.793 34.281 -0.062 1 45.41 333 VAL B CA 1
ATOM 5339 C C . VAL B 1 333 ? 0.306 34.562 0.135 1 45.41 333 VAL B C 1
ATOM 5341 O O . VAL B 1 333 ? -0.202 35.594 -0.33 1 45.41 333 VAL B O 1
ATOM 5344 N N . LEU B 1 334 ? -0.409 33.562 0.046 1 44.19 334 LEU B N 1
ATOM 5345 C CA . LEU B 1 334 ? -1.805 33.844 0.354 1 44.19 334 LEU B CA 1
ATOM 5346 C C . LEU B 1 334 ? -1.939 34.469 1.749 1 44.19 334 LEU B C 1
ATOM 5348 O O . LEU B 1 334 ? -1.805 33.75 2.75 1 44.19 334 LEU B O 1
ATOM 5352 N N . GLU B 1 335 ? -1.288 35.469 1.945 1 36.47 335 GLU B N 1
ATOM 5353 C CA . GLU B 1 335 ? -1.479 36.344 3.102 1 36.47 335 GLU B CA 1
ATOM 5354 C C . GLU B 1 335 ? -2.961 36.531 3.406 1 36.47 335 GLU B C 1
ATOM 5356 O O . GLU B 1 335 ? -3.775 36.688 2.49 1 36.47 335 GLU B O 1
ATOM 5361 N N . GLY B 1 336 ? -3.393 36.531 4.789 1 35.81 336 GLY B N 1
ATOM 5362 C CA . GLY B 1 336 ? -4.594 36.938 5.5 1 35.81 336 GLY B CA 1
ATOM 5363 C C . GLY B 1 336 ? -5.84 36.219 5.027 1 35.81 336 GLY B C 1
ATOM 5364 O O . GLY B 1 336 ? -6.961 36.656 5.328 1 35.81 336 GLY B O 1
ATOM 5365 N N . GLU B 1 337 ? -6.008 35.938 3.609 1 34.53 337 GLU B N 1
ATOM 5366 C CA . GLU B 1 337 ? -7.422 35.594 3.473 1 34.53 337 GLU B CA 1
ATOM 5367 C C . GLU B 1 337 ? -7.812 34.469 4.434 1 34.53 337 GLU B C 1
ATOM 5369 O O . GLU B 1 337 ? -7.207 33.406 4.43 1 34.53 337 GLU B O 1
ATOM 5374 N N . PRO B 1 338 ? -8.18 34.688 5.672 1 33.81 338 PRO B N 1
ATOM 5375 C CA . PRO B 1 338 ? -9.203 33.719 6.047 1 33.81 338 PRO B CA 1
ATOM 5376 C C . PRO B 1 338 ? -9.984 33.188 4.844 1 33.81 338 PRO B C 1
ATOM 5378 O O . PRO B 1 338 ? -10.312 33.938 3.93 1 33.81 338 PRO B O 1
ATOM 5381 N N . GLU B 1 339 ? -9.523 32.219 3.986 1 32.53 339 GLU B N 1
ATOM 5382 C CA . GLU B 1 339 ? -10.602 32.094 3.016 1 32.53 339 GLU B CA 1
ATOM 5383 C C . GLU B 1 339 ? -11.938 32.562 3.602 1 32.53 339 GLU B C 1
ATOM 5385 O O . GLU B 1 339 ? -12.312 32.156 4.699 1 32.53 339 GLU B O 1
ATOM 5390 N N . LYS B 1 340 ? -12.367 33.875 3.438 1 29.66 340 LYS B N 1
ATOM 5391 C CA . LYS B 1 340 ? -13.789 34.156 3.537 1 29.66 340 LYS B CA 1
ATOM 5392 C C . LYS B 1 340 ? -14.633 32.938 3.223 1 29.66 340 LYS B C 1
ATOM 5394 O O . LYS B 1 340 ? -14.492 32.312 2.152 1 29.66 340 LYS B O 1
ATOM 5399 N N . LEU B 1 341 ? -15.359 32.125 4.191 1 24.09 341 LEU B N 1
ATOM 5400 C CA . LEU B 1 341 ? -16.797 31.859 4.07 1 24.09 341 LEU B CA 1
ATOM 5401 C C . LEU B 1 341 ? -17.562 33.156 3.789 1 24.09 341 LEU B C 1
ATOM 5403 O O . LEU B 1 341 ? -17.266 34.188 4.375 1 24.09 341 LEU B O 1
#